Protein 7TLH (pdb70)

B-factor: mean 34.31, std 14.81, range [15.06, 119.56]

Solvent-accessible surface area: 25804 Å² total; per-residue (Å²): 114,51,158,58,29,38,67,79,67,9,24,102,22,0,25,96,13,36,0,0,0,33,1,54,20,100,20,30,61,97,45,108,149,107,120,30,0,36,0,40,0,28,8,64,97,23,22,57,58,78,80,129,36,14,156,85,32,65,118,160,42,93,7,132,28,50,0,35,9,46,56,177,36,46,33,179,63,35,136,40,43,49,0,1,0,3,119,24,129,174,60,76,6,24,28,36,11,39,19,43,26,136,68,0,32,120,9,18,61,54,6,84,61,28,142,126,30,76,37,145,25,60,22,142,109,52,154,68,30,26,52,70,61,7,26,106,22,1,24,111,12,33,0,0,0,30,1,52,19,103,21,32,63,99,47,107,164,110,122,31,0,39,0,39,0,39,20,60,83,38,17,57,59,76,84,134,43,16,136,172,51,144,31,52,0,34,8,48,58,176,39,48,29,187,69,37,129,20,34,41,0,1,0,3,119,27,134,177,58,76,6,32,28,38,9,40,18,126,26,133,62,1,28,123,10,21,62,51,6,80,63,23,148,122,32,73,37,134,22,57,21,140,112,52,154,119,31,51,68,78,66,9,20,103,20,0,24,98,11,36,0,0,0,31,0,53,18,68,3,3,2,60,4,104,140,68,121,29,0,3,0,4,0,26,5,49,93,38,23,61,58,74,77,129,41,12,114,84,23,28,84,72,48,72,3,39,21,32,0,13,8,49,58,178,40,40,31,184,47,37,124,25,38,34,0,1,0,2,116,25,106,57,37,16,6,20,29,39,9,40,18,124,26,133,80,0,29,118,10,16,62,53,6,80,105,75,156,127,18,75,33,129,26,71,27,130,108,51,148,118,31,54,67,80,68,8,25,101,19,0,26,96,11,39,0,0,0,31,0,52,19,67,3,9,3,59,2,101,119,68,121,32,0,3,0,4,0,36,5,59,24,46,22,54,54,53,62,127,42,16,74,103,26,50,87,3,33,20,34,0,12,10,61,55,162,38,44,33,181,46,34,136,17,35,41,0,2,0,2,116,18,112,27,34,18,6,32,30,38,10,41,18,123,24,129,85,0,31,119,10,18,59,54,6,74,110,76,158,128,20,77,34,123,25,76,23,163

Sequence (487 aa):
ACRPCSDAELLLAACTSDFVIHGTIHGVAHDTEELQESVITVVVARVIRQTLPLFKEGSSEGQGRASIRTLLRCGVRPGPGSFLFMGWSRFGEAWLGCAPRFQEFSRVYSAALTTHLNPCEMALDACRPCSDAELLLLAACTSDFVIHGTIHGVAHDTELQESVITVVVARVIRQTLPLFKQGRASIRTLLRCGVRPGPGSFLFMGWSRFGEAWLGCAPRFQEFSRVYSAALTTHLNPCEMALDACRPCSDAELLLAACTSDFVIHGTIHGVAHDTELQESVITVVVARVIRQTLPLFKEGSSEGQGRASIRTLLRCGVRPGPGSFLFMGWSRFGEAWLGCAPRFQEFSRVYSAALTTHLNPCEMALDACRPCSDAELLLAACTSDFVIHGTIHGVAHDTELQESVITVVVARVIRQTLPLFKEGSQGRASIRTLLRCGVRPGPGSFLFMGWSRFGEAWLGCAPRFQEFSRVYSAALTTHLNPCEMALD

Secondary structure (DSSP, 8-state):
--SPPPHHHHHHHHHHSSEEEEEEEEEEEEETTTTEEEEEEEEEEEEEESSS---S-BTTBS-EEEEEEEGGG-----S-EEEEEEEEETTEEEEEE--BHHHHHHHHHHHHHHT--SS-----/--SPPPHHHHHHHHHHSSEEEEEEEEEEEEETTTTEEEEEEEEEEEEEESSS-----BTTBSEEEEEEEEGGG-----S-EEEEEEEEETTEEEEEE--BHHHHHHHHHHHHHHT--SS-----/--SPPPHHHHHHHHHHSSEEEEEEEEEEEEETTTTEEEEEEEEEEEEEESSS-----EEEEEEEGGG-----SS-EEEEEEEETTEEEEEE--BHHHHHHHHHHHHHHT--SS-----/--SPPPHHHHHHHHHHSSEEEEEEEEEEEEETTTTEEEEEEEEEEEEEESSS---S----EEEEEEEGGG-----S-EEEEEEEEETTEEEEEE--BHHHHHHHHHHHHHHT--SS-----

Organism: Mus musculus (NCBI:txid10090)

Radius of gyration: 25.88 Å; Cα contacts (8 Å, |Δi|>4): 1101; chains: 4; bounding box: 51×79×58 Å

Structure (mmCIF, N/CA/C/O backbone):
data_7TLH
#
_entry.id   7TLH
#
_cell.length_a   120.757
_cell.length_b   75.672
_cell.length_c   75.725
_cell.angle_alpha   90.000
_cell.angle_beta   128.500
_cell.angle_gamma   90.000
#
_symmetry.space_group_name_H-M   'C 1 2 1'
#
loop_
_entity.id
_entity.type
_entity.pdbx_description
1 polymer Meteorin
2 non-polymer 'SULFATE ION'
3 water water
#
loop_
_atom_site.group_PDB
_atom_site.id
_atom_site.type_symbol
_atom_site.label_atom_id
_atom_site.label_alt_id
_atom_site.label_comp_id
_atom_site.label_asym_id
_atom_site.label_entity_id
_atom_site.label_seq_id
_atom_site.pdbx_PDB_ins_code
_atom_site.Cartn_x
_atom_site.Cartn_y
_atom_site.Cartn_z
_atom_site.occupancy
_atom_site.B_iso_or_equiv
_atom_site.auth_seq_id
_atom_site.auth_comp_id
_atom_site.auth_asym_id
_atom_site.auth_atom_id
_atom_site.pdbx_PDB_model_num
ATOM 1 N N . ALA A 1 13 ? -36.197 58.863 55.920 1.00 67.44 147 ALA B N 1
ATOM 2 C CA . ALA A 1 13 ? -36.793 59.582 54.802 1.00 60.28 147 ALA B CA 1
ATOM 3 C C . ALA A 1 13 ? -35.830 59.668 53.619 1.00 56.47 147 ALA B C 1
ATOM 4 O O . ALA A 1 13 ? -36.177 60.214 52.571 1.00 64.21 147 ALA B O 1
ATOM 10 N N . CYS A 1 14 ? -34.602 59.177 53.800 1.00 50.67 148 CYS B N 1
ATOM 11 C CA . CYS A 1 14 ? -33.631 59.145 52.715 1.00 57.38 148 CYS B CA 1
ATOM 12 C C . CYS A 1 14 ? -33.341 57.761 52.139 1.00 48.95 148 CYS B C 1
ATOM 13 O O . CYS A 1 14 ? -32.626 57.675 51.135 1.00 47.45 148 CYS B O 1
ATOM 20 N N . ARG A 1 15 ? -33.870 56.687 52.713 1.00 46.95 149 ARG B N 1
ATOM 21 C CA . ARG A 1 15 ? -33.498 55.360 52.245 1.00 51.70 149 ARG B CA 1
ATOM 22 C C . ARG A 1 15 ? -34.002 55.101 50.822 1.00 42.36 149 ARG B C 1
ATOM 23 O O . ARG A 1 15 ? -35.037 55.631 50.411 1.00 33.03 149 ARG B O 1
ATOM 44 N N . PRO A 1 16 ? -33.279 54.287 50.049 1.00 45.02 150 PRO B N 1
ATOM 45 C CA . PRO A 1 16 ? -33.745 53.958 48.696 1.00 42.93 150 PRO B CA 1
ATOM 46 C C . PRO A 1 16 ? -35.094 53.257 48.739 1.00 42.62 150 PRO B C 1
ATOM 47 O O . PRO A 1 16 ? -35.420 52.557 49.697 1.00 34.44 150 PRO B O 1
ATOM 58 N N . CYS A 1 17 ? -35.893 53.479 47.701 1.00 31.67 151 CYS B N 1
ATOM 59 C CA . CYS A 1 17 ? -37.149 52.763 47.539 1.00 30.02 151 CYS B CA 1
ATOM 60 C C . CYS A 1 17 ? -36.872 51.334 47.079 1.00 27.37 151 CYS B C 1
ATOM 61 O O . CYS A 1 17 ? -36.004 51.100 46.234 1.00 27.82 151 CYS B O 1
ATOM 68 N N . SER A 1 18 ? -37.591 50.376 47.660 1.00 26.19 152 SER B N 1
ATOM 69 C CA . SER A 1 18 ? -37.551 49.006 47.170 1.00 25.65 152 SER B CA 1
ATOM 70 C C . SER A 1 18 ? -38.177 48.934 45.779 1.00 22.89 152 SER B C 1
ATOM 71 O O . SER A 1 18 ? -38.899 49.834 45.350 1.00 23.50 152 SER B O 1
ATOM 79 N N . ASP A 1 19 ? -37.933 47.827 45.080 1.00 25.09 153 ASP B N 1
ATOM 80 C CA . ASP A 1 19 ? -38.524 47.694 43.750 1.00 27.63 153 ASP B CA 1
ATOM 81 C C . ASP A 1 19 ? -40.047 47.771 43.821 1.00 27.40 153 ASP B C 1
ATOM 82 O O . ASP A 1 19 ? -40.689 48.401 42.970 1.00 24.33 153 ASP B O 1
ATOM 91 N N . ALA A 1 20 ? -40.647 47.158 44.848 1.00 24.68 154 ALA B N 1
ATOM 92 C CA . ALA A 1 20 ? -42.096 47.254 45.005 1.00 25.08 154 ALA B CA 1
ATOM 93 C C . ALA A 1 20 ? -42.534 48.697 45.222 1.00 26.63 154 ALA B C 1
ATOM 94 O O . ALA A 1 20 ? -43.535 49.145 44.648 1.00 26.41 154 ALA B O 1
ATOM 101 N N . GLU A 1 21 ? -41.802 49.435 46.060 1.00 25.17 155 GLU B N 1
ATOM 102 C CA . GLU A 1 21 ? -42.113 50.839 46.301 1.00 25.29 155 GLU B CA 1
ATOM 103 C C . GLU A 1 21 ? -41.936 51.672 45.039 1.00 26.18 155 GLU B C 1
ATOM 104 O O . GLU A 1 21 ? -42.744 52.564 44.758 1.00 27.12 155 GLU B O 1
ATOM 116 N N . LEU A 1 22 ? -40.889 51.398 44.263 1.00 24.84 156 LEU B N 1
ATOM 117 C CA . LEU A 1 22 ? -40.688 52.144 43.027 1.00 25.69 156 LEU B CA 1
ATOM 118 C C . LEU A 1 22 ? -41.892 52.034 42.106 1.00 25.67 156 LEU B C 1
ATOM 119 O O . LEU A 1 22 ? -42.330 53.030 41.515 1.00 25.32 156 LEU B O 1
ATOM 135 N N . LEU A 1 23 ? -42.422 50.822 41.955 1.00 24.58 157 LEU B N 1
ATOM 136 C CA . LEU A 1 23 ? -43.522 50.585 41.029 1.00 25.75 157 LEU B CA 1
ATOM 137 C C . LEU A 1 23 ? -44.759 51.371 41.441 1.00 29.26 157 LEU B C 1
ATOM 138 O O . LEU A 1 23 ? -45.378 52.054 40.618 1.00 29.00 157 LEU B O 1
ATOM 154 N N . LEU A 1 24 ? -45.119 51.301 42.724 1.00 25.73 158 LEU B N 1
ATOM 155 C CA . LEU A 1 24 ? -46.278 52.038 43.215 1.00 25.91 158 LEU B CA 1
ATOM 156 C C . LEU A 1 24 ? -46.051 53.542 43.135 1.00 27.11 158 LEU B C 1
ATOM 157 O O . LEU A 1 24 ? -46.942 54.294 42.721 1.00 30.58 158 LEU B O 1
ATOM 173 N N . ALA A 1 25 ? -44.861 53.998 43.529 1.00 28.49 159 ALA B N 1
ATOM 174 C CA . ALA A 1 25 ? -44.563 55.425 43.472 1.00 30.07 159 ALA B CA 1
ATOM 175 C C . ALA A 1 25 ? -44.665 55.963 42.048 1.00 27.35 159 ALA B C 1
ATOM 176 O O . ALA A 1 25 ? -45.150 57.081 41.834 1.00 28.55 159 ALA B O 1
ATOM 183 N N . ALA A 1 26 ? -44.193 55.196 41.063 1.00 27.25 160 ALA B N 1
ATOM 184 C CA . ALA A 1 26 ? -44.197 55.687 39.687 1.00 27.75 160 ALA B CA 1
ATOM 185 C C . ALA A 1 26 ? -45.613 55.883 39.159 1.00 34.52 160 ALA B C 1
ATOM 186 O O . ALA A 1 26 ? -45.829 56.707 38.265 1.00 31.71 160 ALA B O 1
ATOM 193 N N . CYS A 1 27 ? -46.586 55.143 39.693 1.00 31.66 161 CYS B N 1
ATOM 194 C CA . CYS A 1 27 ? -47.970 55.303 39.271 1.00 31.89 161 CYS B CA 1
ATOM 195 C C . CYS A 1 27 ? -48.743 56.313 40.107 1.00 33.05 161 CYS B C 1
ATOM 196 O O . CYS A 1 27 ? -49.655 56.960 39.578 1.00 40.14 161 CYS B O 1
ATOM 203 N N . THR A 1 28 ? -48.410 56.470 41.390 1.00 29.04 162 THR B N 1
ATOM 204 C CA . THR A 1 28 ? -49.136 57.383 42.268 1.00 26.62 162 THR B CA 1
ATOM 205 C C . THR A 1 28 ? -48.472 58.749 42.439 1.00 29.95 162 THR B C 1
ATOM 206 O O . THR A 1 28 ? -49.089 59.640 43.033 1.00 33.44 162 THR B O 1
ATOM 217 N N . SER A 1 29 ? -47.244 58.934 41.958 1.00 26.43 163 SER B N 1
ATOM 218 C CA . SER A 1 29 ? -46.521 60.185 42.160 1.00 28.14 163 SER B CA 1
ATOM 219 C C . SER A 1 29 ? -47.131 61.326 41.353 1.00 27.33 163 SER B C 1
ATOM 220 O O . SER A 1 29 ? -47.790 61.113 40.331 1.00 29.04 163 SER B O 1
ATOM 228 N N . ASP A 1 30 ? -46.893 62.559 41.821 1.00 31.49 164 ASP B N 1
ATOM 229 C CA . ASP A 1 30 ? -47.288 63.717 41.030 1.00 28.69 164 ASP B CA 1
ATOM 230 C C . ASP A 1 30 ? -46.415 63.905 39.796 1.00 34.69 164 ASP B C 1
ATOM 231 O O . ASP A 1 30 ? -46.860 64.531 38.830 1.00 32.19 164 ASP B O 1
ATOM 240 N N . PHE A 1 31 ? -45.181 63.403 39.806 1.00 26.89 165 PHE B N 1
ATOM 241 C CA . PHE A 1 31 ? -44.323 63.535 38.639 1.00 25.38 165 PHE B CA 1
ATOM 242 C C . PHE A 1 31 ? -43.389 62.339 38.537 1.00 23.75 165 PHE B C 1
ATOM 243 O O . PHE A 1 31 ? -43.000 61.748 39.547 1.00 26.12 165 PHE B O 1
ATOM 260 N N . VAL A 1 32 ? -43.028 62.003 37.299 1.00 26.39 166 VAL B N 1
ATOM 261 C CA . VAL A 1 32 ? -42.010 61.006 36.982 1.00 29.14 166 VAL B CA 1
ATOM 262 C C . VAL A 1 32 ? -41.225 61.564 35.799 1.00 24.54 166 VAL B C 1
ATOM 263 O O . VAL A 1 32 ? -41.785 61.736 34.709 1.00 28.31 166 VAL B O 1
ATOM 276 N N . ILE A 1 33 ? -39.938 61.848 36.003 1.00 23.54 167 ILE B N 1
ATOM 277 C CA . ILE A 1 33 ? -39.121 62.416 34.936 1.00 26.38 167 ILE B CA 1
ATOM 278 C C . ILE A 1 33 ? -37.795 61.676 34.837 1.00 23.10 167 ILE B C 1
ATOM 279 O O . ILE A 1 33 ? -37.266 61.153 35.823 1.00 27.29 167 ILE B O 1
ATOM 295 N N . HIS A 1 34 ? -37.266 61.650 33.622 1.00 27.63 168 HIS B N 1
ATOM 296 C CA . HIS A 1 34 ? -35.977 61.011 33.300 1.00 24.31 168 HIS B CA 1
ATOM 297 C C . HIS A 1 34 ? -34.957 62.121 33.083 1.00 24.17 168 HIS B C 1
ATOM 298 O O . HIS A 1 34 ? -35.236 62.976 32.273 1.00 24.91 168 HIS B O 1
ATOM 312 N N . GLY A 1 35 ? -33.842 62.103 33.792 1.00 25.42 169 GLY B N 1
ATOM 313 C CA . GLY A 1 35 ? -32.808 63.094 33.557 1.00 25.95 169 GLY B CA 1
ATOM 314 C C . GLY A 1 35 ? -31.535 62.830 34.330 1.00 23.93 169 GLY B C 1
ATOM 315 O O . GLY A 1 35 ? -31.382 61.808 34.998 1.00 28.66 169 GLY B O 1
ATOM 319 N N . THR A 1 36 ? -30.620 63.796 34.236 1.00 22.26 170 THR B N 1
ATOM 320 C CA . THR A 1 36 ? -29.330 63.755 34.906 1.00 20.85 170 THR B CA 1
ATOM 321 C C . THR A 1 36 ? -29.237 64.917 35.888 1.00 26.33 170 THR B C 1
ATOM 322 O O . THR A 1 36 ? -29.971 65.904 35.778 1.00 28.43 170 THR B O 1
ATOM 333 N N . ILE A 1 37 ? -28.334 64.792 36.857 1.00 22.76 171 ILE B N 1
ATOM 334 C CA . ILE A 1 37 ? -28.163 65.819 37.882 1.00 24.89 171 ILE B CA 1
ATOM 335 C C . ILE A 1 37 ? -27.075 66.783 37.418 1.00 27.51 171 ILE B C 1
ATOM 336 O O . ILE A 1 37 ? -25.904 66.409 37.320 1.00 31.63 171 ILE B O 1
ATOM 352 N N . HIS A 1 38 ? -27.453 68.038 37.162 1.00 23.09 172 HIS B N 1
ATOM 353 C CA . 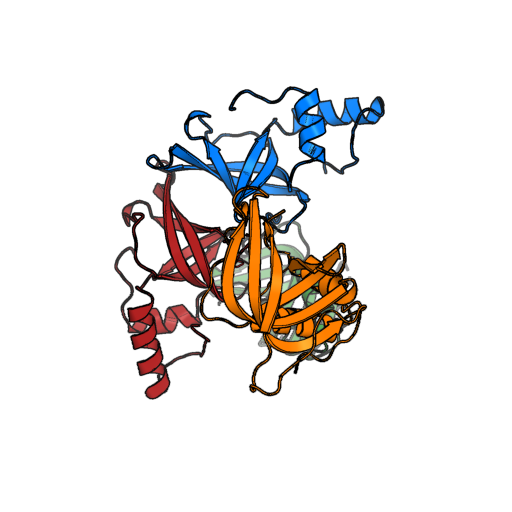HIS A 1 38 ? -26.466 69.035 36.755 1.00 25.49 172 HIS B CA 1
ATOM 354 C C . HIS A 1 38 ? -25.775 69.675 37.956 1.00 28.18 172 HIS B C 1
ATOM 355 O O . HIS A 1 38 ? -24.579 69.987 37.902 1.00 24.79 172 HIS B O 1
ATOM 369 N N . GLY A 1 39 ? -26.524 69.933 39.023 1.00 22.42 173 GLY B N 1
ATOM 370 C CA . GLY A 1 39 ? -25.955 70.537 40.211 1.00 18.53 173 GLY B CA 1
ATOM 371 C C . GLY A 1 39 ? -26.898 70.378 41.381 1.00 21.24 173 GLY B C 1
ATOM 372 O O . GLY A 1 39 ? -28.068 70.023 41.211 1.00 20.89 173 GLY B O 1
ATOM 376 N N . VAL A 1 40 ? -26.361 70.615 42.574 1.00 17.79 174 VAL B N 1
ATOM 377 C CA . VAL A 1 40 ? -27.138 70.578 43.810 1.00 19.75 174 VAL B CA 1
ATOM 378 C C . VAL A 1 40 ? -26.780 71.799 44.641 1.00 20.65 174 VAL B C 1
ATOM 379 O O . VAL A 1 40 ? -25.595 72.080 44.866 1.00 22.51 174 VAL B O 1
ATOM 392 N N . ALA A 1 41 ? -27.803 72.516 45.098 1.00 20.23 175 ALA B N 1
ATOM 393 C CA . ALA A 1 41 ? -27.662 73.671 45.976 1.00 22.38 175 ALA B CA 1
ATOM 394 C C . ALA A 1 41 ? -28.194 73.291 47.350 1.00 22.16 175 ALA B C 1
ATOM 395 O O . ALA A 1 41 ? -29.172 72.545 47.454 1.00 24.50 175 ALA B O 1
ATOM 402 N N . HIS A 1 42 ? -27.560 73.787 48.405 1.00 21.53 176 HIS B N 1
ATOM 403 C CA . HIS A 1 42 ? -27.955 73.417 49.759 1.00 20.31 176 HIS B CA 1
ATOM 404 C C . HIS A 1 42 ? -28.436 74.627 50.538 1.00 20.15 176 HIS B C 1
ATOM 405 O O . HIS A 1 42 ? -27.787 75.676 50.538 1.00 20.09 176 HIS B O 1
ATOM 419 N N . ASP A 1 43 ? -29.577 74.470 51.199 1.00 19.99 177 ASP B N 1
ATOM 420 C CA . ASP A 1 43 ? -30.115 75.474 52.110 1.00 21.32 177 ASP B CA 1
ATOM 421 C C . ASP A 1 43 ? -29.821 74.977 53.520 1.00 22.06 177 ASP B C 1
ATOM 422 O O . ASP A 1 43 ? -30.500 74.081 54.030 1.00 24.26 177 ASP B O 1
ATOM 431 N N . THR A 1 44 ? -28.799 75.552 54.152 1.00 23.29 178 THR B N 1
ATOM 432 C CA . THR A 1 44 ? -28.382 75.064 55.458 1.00 23.80 178 THR B CA 1
ATOM 433 C C . THR A 1 44 ? -29.262 75.586 56.584 1.00 28.80 178 THR B C 1
ATOM 434 O O . THR A 1 44 ? -29.142 75.104 57.715 1.00 34.88 178 THR B O 1
ATOM 445 N N . GLU A 1 45 ? -30.125 76.562 56.311 1.00 23.94 179 GLU B N 1
ATOM 446 C CA A GLU A 1 45 ? -31.089 77.011 57.311 0.54 23.73 179 GLU B CA 1
ATOM 447 C CA B GLU A 1 45 ? -31.084 77.006 57.315 0.46 23.78 179 GLU B CA 1
ATOM 448 C C . GLU A 1 45 ? -32.289 76.073 57.353 1.00 24.00 179 GLU B C 1
ATOM 449 O O . GLU A 1 45 ? -32.657 75.563 58.417 1.00 26.30 179 GLU B O 1
ATOM 472 N N . LEU A 1 46 ? -32.909 75.828 56.200 1.00 21.10 180 LEU B N 1
ATOM 473 C CA . LEU A 1 46 ? -34.001 74.872 56.130 1.00 20.03 180 LEU B CA 1
ATOM 474 C C . LEU A 1 46 ? -33.512 73.425 56.166 1.00 23.99 180 LEU B C 1
ATOM 475 O O . LEU A 1 46 ? -34.310 72.532 56.472 1.00 27.19 180 LEU B O 1
ATOM 491 N N . GLN A 1 47 ? -32.214 73.185 55.937 1.00 26.38 181 GLN B N 1
ATOM 492 C CA . GLN A 1 47 ? -31.645 71.832 55.850 1.00 23.82 181 GLN B CA 1
ATOM 493 C C . GLN A 1 47 ? -32.329 71.033 54.739 1.00 22.16 181 GLN B C 1
ATOM 494 O O . GLN A 1 47 ? -32.754 69.885 54.916 1.00 23.78 181 GLN B O 1
ATOM 508 N N . GLU A 1 48 ? -32.404 71.664 53.568 1.00 19.66 182 GLU B N 1
ATOM 509 C CA . GLU A 1 48 ? -32.963 71.092 52.359 1.00 18.46 182 GLU B CA 1
ATOM 510 C C . GLU A 1 48 ? -31.954 71.288 51.235 1.00 20.26 182 GLU B C 1
ATOM 511 O O . GLU A 1 48 ? -31.118 72.193 51.276 1.00 22.48 182 GLU B O 1
ATOM 523 N N . SER A 1 49 ? -32.030 70.422 50.236 1.00 21.46 183 SER B N 1
ATOM 524 C CA . SER A 1 49 ? -31.221 70.544 49.036 1.00 21.35 183 SER B CA 1
ATOM 525 C C . SER A 1 49 ? -32.146 70.776 47.852 1.00 18.90 183 SER B C 1
ATOM 526 O O . SER A 1 49 ? -33.289 70.312 47.840 1.00 21.52 183 SER B O 1
ATOM 534 N N . VAL A 1 50 ? -31.650 71.511 46.865 1.00 18.87 184 VAL B N 1
ATOM 535 C CA . VAL A 1 50 ? -32.367 71.753 45.619 1.00 18.15 184 VAL B CA 1
ATOM 536 C C . VAL A 1 50 ? -31.522 71.144 44.509 1.00 20.78 184 VAL B C 1
ATOM 537 O O . VAL A 1 50 ? -30.393 71.589 44.258 1.00 21.69 184 VAL B O 1
ATOM 550 N N . ILE A 1 51 ? -32.062 70.113 43.863 1.00 17.72 185 ILE B N 1
ATOM 551 C CA . ILE A 1 51 ? -31.385 69.362 42.816 1.00 18.64 185 ILE B CA 1
ATOM 552 C C . ILE A 1 51 ? -31.822 69.934 41.478 1.00 19.77 185 ILE B C 1
ATOM 553 O O . ILE A 1 51 ? -33.017 69.951 41.175 1.00 23.87 185 ILE B O 1
ATOM 569 N N . THR A 1 52 ? -30.870 70.371 40.659 1.00 21.32 186 THR B N 1
ATOM 570 C CA . THR A 1 52 ? -31.174 70.850 39.315 1.00 19.23 186 THR B CA 1
ATOM 571 C C . THR A 1 52 ? -30.915 69.719 38.330 1.00 22.55 186 THR B C 1
ATOM 572 O O . THR A 1 52 ? -29.791 69.209 38.233 1.00 22.33 186 THR B O 1
ATOM 583 N N . VAL A 1 53 ? -31.959 69.329 37.607 1.00 22.02 187 VAL B N 1
ATOM 584 C CA . VAL A 1 53 ? -31.915 68.188 36.708 1.00 21.14 187 VAL B CA 1
ATOM 585 C C . VAL A 1 53 ? -31.997 68.678 35.272 1.00 24.24 187 VAL B C 1
ATOM 586 O O . VAL A 1 53 ? -32.723 69.630 34.970 1.00 24.34 187 VAL B O 1
ATOM 599 N N . VAL A 1 54 ? -31.254 68.024 34.388 1.00 22.57 188 VAL B N 1
ATOM 600 C CA . VAL A 1 54 ? -31.445 68.180 32.950 1.00 21.66 188 VAL B CA 1
ATOM 601 C C . VAL A 1 54 ? -32.534 67.192 32.556 1.00 32.73 188 VAL B C 1
ATOM 602 O O . VAL A 1 54 ? -32.355 65.978 32.696 1.00 31.25 188 VAL B O 1
ATOM 615 N N . VAL A 1 55 ? -33.669 67.704 32.092 1.00 31.73 189 VAL B N 1
ATOM 616 C CA . VAL A 1 55 ? -34.848 66.878 31.869 1.00 26.02 189 VAL B CA 1
ATOM 617 C C . VAL A 1 55 ? -34.761 66.270 30.475 1.00 30.48 189 VAL B C 1
ATOM 618 O O . VAL A 1 55 ? -34.921 66.965 29.469 1.00 29.67 189 VAL B O 1
ATOM 631 N N . ALA A 1 56 ? -34.517 64.962 30.418 1.00 29.21 190 ALA B N 1
ATOM 632 C CA . ALA A 1 56 ? -34.527 64.265 29.138 1.00 28.34 190 ALA B CA 1
ATOM 633 C C . ALA A 1 56 ? -35.952 64.016 28.664 1.00 33.39 190 ALA B C 1
ATOM 634 O O . ALA A 1 56 ? -36.247 64.169 27.474 1.00 33.67 190 ALA B O 1
ATOM 641 N N . ARG A 1 57 ? -36.850 63.636 29.571 1.00 29.40 191 ARG B N 1
ATOM 642 C CA . ARG A 1 57 ? -38.237 63.429 29.176 1.00 32.44 191 ARG B CA 1
ATOM 643 C C . ARG A 1 57 ? -39.140 63.486 30.402 1.00 32.10 191 ARG B C 1
ATOM 644 O O . ARG A 1 57 ? -38.752 63.037 31.480 1.00 28.22 191 ARG B O 1
ATOM 665 N N . VAL A 1 58 ? -40.349 64.014 30.221 1.00 28.64 192 VAL B N 1
ATOM 666 C CA . VAL A 1 58 ? -41.400 63.923 31.231 1.00 31.29 192 VAL B CA 1
ATOM 667 C C . VAL A 1 58 ? -42.196 62.657 30.936 1.00 31.98 192 VAL B C 1
ATOM 668 O O . VAL A 1 58 ? -42.860 62.557 29.902 1.00 35.96 192 VAL B O 1
ATOM 681 N N . ILE A 1 59 ? -42.118 61.680 31.839 1.00 30.00 193 ILE B N 1
ATOM 682 C CA . ILE A 1 59 ? -42.825 60.420 31.632 1.00 31.22 193 ILE B CA 1
ATOM 683 C C . ILE A 1 59 ? -44.308 60.579 31.938 1.00 31.83 193 ILE B C 1
ATOM 684 O O . ILE A 1 59 ? -45.172 60.201 31.137 1.00 33.87 193 ILE B O 1
ATOM 700 N N . ARG A 1 60 ? -44.625 61.120 33.110 1.00 31.79 194 ARG B N 1
ATOM 701 C CA . ARG A 1 60 ? -46.000 61.422 33.472 1.00 33.28 194 ARG B CA 1
ATOM 702 C C . ARG A 1 60 ? -45.987 62.464 34.580 1.00 32.35 194 ARG B C 1
ATOM 703 O O . ARG A 1 60 ? -45.014 62.583 35.327 1.00 31.07 194 ARG B O 1
ATOM 724 N N . GLN A 1 61 ? -47.066 63.234 34.661 1.00 37.28 195 GLN B N 1
ATOM 725 C CA . GLN A 1 61 ? -47.250 64.132 35.788 1.00 39.65 195 GLN B CA 1
ATOM 726 C C . GLN A 1 61 ? -48.727 64.463 35.911 1.00 30.84 195 GLN B C 1
ATOM 727 O O . GLN A 1 61 ? -49.468 64.467 34.922 1.00 37.55 195 GLN B O 1
ATOM 741 N N . THR A 1 62 ? -49.145 64.689 37.154 1.00 45.04 196 THR B N 1
ATOM 742 C CA . THR A 1 62 ? -50.523 65.009 37.485 1.00 43.75 196 THR B CA 1
ATOM 743 C C . THR A 1 62 ? -50.761 66.508 37.536 1.00 46.27 196 THR B C 1
ATOM 744 O O . THR A 1 62 ? -51.917 66.942 37.615 1.00 49.90 196 THR B O 1
ATOM 755 N N . LEU A 1 63 ? -49.695 67.290 37.473 1.00 47.24 197 LEU B N 1
ATOM 756 C CA . LEU A 1 63 ? -49.730 68.740 37.571 1.00 52.66 197 LEU B CA 1
ATOM 757 C C . LEU A 1 63 ? -48.709 69.282 36.602 1.00 48.70 197 LEU B C 1
ATOM 758 O O . LEU A 1 63 ? -47.734 68.593 36.253 1.00 43.52 197 LEU B O 1
ATOM 774 N N . PRO A 1 64 ? -48.869 70.521 36.140 1.00 57.90 198 PRO B N 1
ATOM 775 C CA . PRO A 1 64 ? -47.894 71.075 35.171 1.00 59.27 198 PRO B CA 1
ATOM 776 C C . PRO A 1 64 ? -46.606 71.503 35.868 1.00 52.77 198 PRO B C 1
ATOM 777 O O . PRO A 1 64 ? -46.269 72.684 35.995 1.00 43.82 198 PRO B O 1
ATOM 788 N N . LEU A 1 65 ? -45.869 70.513 36.373 1.00 43.63 199 LEU B N 1
ATOM 789 C CA . LEU A 1 65 ? -44.634 70.799 37.090 1.00 49.81 199 LEU B CA 1
ATOM 790 C C . LEU A 1 65 ? -43.465 70.984 36.130 1.00 39.85 199 LEU B C 1
ATOM 791 O O . LEU A 1 65 ? -42.694 71.944 36.252 1.00 50.23 199 LEU B O 1
ATOM 807 N N . PHE A 1 66 ? -43.328 70.074 35.167 1.00 40.91 200 PHE B N 1
ATOM 808 C CA . PHE A 1 66 ? -42.177 70.026 34.278 1.00 39.54 200 PHE B CA 1
ATOM 809 C C . PHE A 1 66 ? -42.562 70.125 32.803 1.00 59.96 200 PHE B C 1
ATOM 810 O O . PHE A 1 66 ? -43.728 70.009 32.422 1.00 49.30 200 PHE B O 1
ATOM 827 N N . LYS A 1 67 ? -41.542 70.417 31.992 1.00 65.87 201 LYS B N 1
ATOM 828 C CA . LYS A 1 67 ? -41.575 70.429 30.534 1.00 66.62 201 LYS B CA 1
ATOM 829 C C . LYS A 1 67 ? -40.210 69.941 30.062 1.00 73.15 201 LYS B C 1
ATOM 830 O O . LYS A 1 67 ? -39.249 69.918 30.838 1.00 72.64 201 LYS B O 1
ATOM 849 N N . GLU A 1 68 ? -40.111 69.557 28.791 1.00 81.48 202 GLU B N 1
ATOM 850 C CA . GLU A 1 68 ? -38.857 69.044 28.249 1.00 79.23 202 GLU B CA 1
ATOM 851 C C . GLU A 1 68 ? -38.335 69.940 27.133 1.00 86.84 202 GLU B C 1
ATOM 852 O O . GLU A 1 68 ? -39.046 70.209 26.159 1.00 84.48 202 GLU B O 1
ATOM 864 N N . GLY A 1 69 ? -37.085 70.381 27.272 1.00 77.84 203 GLY B N 1
ATOM 865 C CA . GLY A 1 69 ? -36.452 71.224 26.279 1.00 76.41 203 GLY B CA 1
ATOM 866 C C . GLY A 1 69 ? -36.767 72.697 26.473 1.00 77.74 203 GLY B C 1
ATOM 867 O O . GLY A 1 69 ? -37.636 73.088 27.253 1.00 69.40 203 GLY B O 1
ATOM 871 N N . SER A 1 70 ? -36.046 73.533 25.725 1.00 79.85 204 SER B N 1
ATOM 872 C CA . SER A 1 70 ? -36.203 74.980 25.823 1.00 85.74 204 SER B CA 1
ATOM 873 C C . SER A 1 70 ? -35.575 75.633 24.596 1.00 88.97 204 SER B C 1
ATOM 874 O O . SER A 1 70 ? -35.076 74.955 23.693 1.00 92.83 204 SER B O 1
ATOM 882 N N . SER A 1 71 ? -35.613 76.972 24.568 1.00 95.74 205 SER B N 1
ATOM 883 C CA . SER A 1 71 ? -34.991 77.708 23.472 1.00 92.60 205 SER B CA 1
ATOM 884 C C . SER A 1 71 ? -33.474 77.581 23.491 1.00 91.14 205 SER B C 1
ATOM 885 O O . SER A 1 71 ? -32.829 77.775 22.453 1.00 83.93 205 SER B O 1
ATOM 893 N N . GLU A 1 72 ? -32.889 77.314 24.659 1.00 92.89 206 GLU B N 1
ATOM 894 C CA . GLU A 1 72 ? -31.463 77.041 24.764 1.00 89.95 206 GLU B CA 1
ATOM 895 C C . GLU A 1 72 ? -31.126 75.602 24.405 1.00 89.56 206 GLU B C 1
ATOM 896 O O . GLU A 1 72 ? -29.941 75.261 24.326 1.00 91.06 206 GLU B O 1
ATOM 908 N N . GLY A 1 73 ? -32.135 74.767 24.165 1.00 87.54 207 GLY B N 1
ATOM 909 C CA . GLY A 1 73 ? -31.921 73.362 23.891 1.00 80.72 207 GLY B CA 1
ATOM 910 C C . GLY A 1 73 ? -32.460 72.488 25.002 1.00 76.51 207 GLY B C 1
ATOM 911 O O . GLY A 1 73 ? -33.671 72.261 25.094 1.00 76.16 207 GLY B O 1
ATOM 915 N N . GLN A 1 74 ? -31.565 72.001 25.857 1.00 75.23 208 GLN B N 1
ATOM 916 C CA . GLN A 1 74 ? -31.975 71.208 27.004 1.00 71.95 208 GLN B CA 1
ATOM 917 C C . GLN A 1 74 ? -32.752 72.079 27.987 1.00 59.06 208 GLN B C 1
ATOM 918 O O . GLN A 1 74 ? -32.510 73.284 28.103 1.00 68.41 208 GLN B O 1
ATOM 932 N N . GLY A 1 75 ? -33.735 71.479 28.646 1.00 41.03 209 GLY B N 1
ATOM 933 C CA . GLY A 1 75 ? -34.446 72.131 29.737 1.00 45.80 209 GLY B CA 1
ATOM 934 C C . GLY A 1 75 ? -33.946 71.653 31.081 1.00 35.25 209 GLY B C 1
ATOM 935 O O . GLY A 1 75 ? -33.651 70.470 31.269 1.00 33.03 209 GLY B O 1
ATOM 939 N N . ARG A 1 76 ? -33.885 72.572 32.044 1.00 26.96 210 ARG B N 1
ATOM 940 C CA . ARG A 1 76 ? -33.522 72.243 33.412 1.00 21.72 210 ARG B CA 1
ATOM 941 C C . ARG A 1 76 ? -34.650 72.618 34.361 1.00 24.91 210 ARG B C 1
ATOM 942 O O . ARG A 1 76 ? -35.433 73.537 34.098 1.00 26.96 210 ARG B O 1
ATOM 963 N N . ALA A 1 77 ? -34.725 71.888 35.470 1.00 24.73 211 ALA B N 1
ATOM 964 C CA . ALA A 1 77 ? -35.747 72.112 36.482 1.00 24.54 211 ALA B CA 1
ATOM 965 C C . ALA A 1 77 ? -35.225 71.551 37.792 1.00 22.32 211 ALA B C 1
ATOM 966 O O . ALA A 1 77 ? -34.268 70.777 37.809 1.00 23.89 211 ALA B O 1
ATOM 973 N N . SER A 1 78 ? -35.859 71.932 38.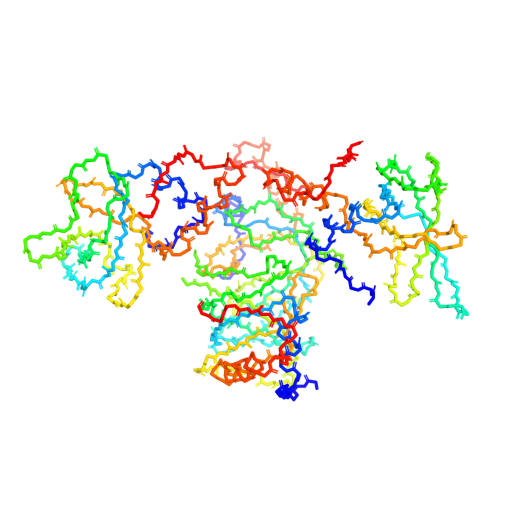896 1.00 22.46 212 SER B N 1
ATOM 974 C CA . SER A 1 78 ? -35.308 71.590 40.199 1.00 21.18 212 SER B CA 1
ATOM 975 C C . SER A 1 78 ? -36.287 70.786 41.044 1.00 20.85 212 SER B C 1
ATOM 976 O O . SER A 1 78 ? -37.504 70.848 40.863 1.00 22.19 212 SER B O 1
ATOM 984 N N . ILE A 1 79 ? -35.707 69.980 41.927 1.00 18.72 213 ILE B N 1
ATOM 985 C CA . ILE A 1 79 ? -36.430 69.089 42.826 1.00 18.65 213 ILE B CA 1
ATOM 986 C C . ILE A 1 79 ? -35.818 69.236 44.205 1.00 20.66 213 ILE B C 1
ATOM 987 O O . ILE A 1 79 ? -34.591 69.203 44.348 1.00 19.95 213 ILE B O 1
ATOM 1003 N N . ARG A 1 80 ? -36.668 69.369 45.220 1.00 18.25 214 ARG B N 1
ATOM 1004 C CA . ARG A 1 80 ? -36.202 69.519 46.586 1.00 19.19 214 ARG B CA 1
ATOM 1005 C C . ARG A 1 80 ? -36.062 68.161 47.266 1.00 20.97 214 ARG B C 1
ATOM 1006 O O . ARG A 1 80 ? -36.780 67.210 46.954 1.00 19.65 214 ARG B O 1
ATOM 1027 N N . THR A 1 81 ? -35.130 68.086 48.211 1.00 19.72 215 THR B N 1
ATOM 1028 C CA . THR A 1 81 ? -35.033 66.949 49.113 1.00 21.90 215 THR B CA 1
ATOM 1029 C C . THR A 1 81 ? -34.411 67.443 50.415 1.00 20.06 215 THR B C 1
ATOM 1030 O O . THR A 1 81 ? -34.165 68.642 50.596 1.00 20.62 215 THR B O 1
ATOM 1041 N N . LEU A 1 82 ? -34.202 66.516 51.346 1.00 20.37 216 LEU B N 1
ATOM 1042 C CA . LEU A 1 82 ? -33.566 66.842 52.609 1.00 24.43 216 LEU B CA 1
ATOM 1043 C C . LEU A 1 82 ? -32.055 66.911 52.433 1.00 24.07 216 LEU B C 1
ATOM 1044 O O . LEU A 1 82 ? -31.465 66.111 51.703 1.00 24.54 216 LEU B O 1
ATOM 1060 N N . LEU A 1 83 ? -31.425 67.864 53.121 1.00 19.98 217 LEU B N 1
ATOM 1061 C CA . LEU A 1 83 ? -29.974 67.977 53.041 1.00 23.94 217 LEU B CA 1
ATOM 1062 C C . LEU A 1 83 ? -29.285 66.708 53.515 1.00 29.75 217 LEU B C 1
ATOM 1063 O O . LEU A 1 83 ? -28.236 66.340 52.982 1.00 25.71 217 LEU B O 1
ATOM 1079 N N . ARG A 1 84 ? -29.848 66.028 54.510 1.00 24.04 218 ARG B N 1
ATOM 1080 C CA . ARG A 1 84 ? -29.187 64.860 55.072 1.00 29.07 218 ARG B CA 1
ATOM 1081 C C . ARG A 1 84 ? -29.178 63.678 54.114 1.00 31.36 218 ARG B C 1
ATOM 1082 O O . ARG A 1 84 ? -28.388 62.752 54.310 1.00 27.69 218 ARG B O 1
ATOM 1103 N N . CYS A 1 85 ? -29.982 63.713 53.054 1.00 27.21 219 CYS B N 1
ATOM 1104 C CA . CYS A 1 85 ? -29.939 62.630 52.079 1.00 28.74 219 CYS B CA 1
ATOM 1105 C C . CYS A 1 85 ? -28.651 62.641 51.258 1.00 38.13 219 CYS B C 1
ATOM 1106 O O . CYS A 1 85 ? -28.338 61.640 50.606 1.00 34.20 219 CYS B O 1
ATOM 1113 N N . GLY A 1 86 ? -27.923 63.755 51.238 1.00 31.28 220 GLY B N 1
ATOM 1114 C CA . GLY A 1 86 ? -26.591 63.762 50.663 1.00 35.31 220 GLY B CA 1
ATOM 1115 C C . GLY A 1 86 ? -26.526 63.629 49.159 1.00 42.52 220 GLY B C 1
ATOM 1116 O O . GLY A 1 86 ? -25.558 63.067 48.638 1.00 43.02 220 GLY B O 1
ATOM 1120 N N . VAL A 1 87 ? -27.528 64.131 48.442 1.00 33.68 221 VAL B N 1
ATOM 1121 C CA . VAL A 1 87 ? -27.530 64.015 46.990 1.00 31.99 221 VAL B CA 1
ATOM 1122 C C . VAL A 1 87 ? -26.401 64.856 46.407 1.00 30.61 221 VAL B C 1
ATOM 1123 O O . VAL A 1 87 ? -26.126 65.976 46.865 1.00 36.27 221 VAL B O 1
ATOM 1136 N N . ARG A 1 88 ? -25.743 64.313 45.390 1.00 30.52 222 ARG B N 1
ATOM 1137 C CA . ARG A 1 88 ? -24.552 64.878 44.777 1.00 36.14 222 ARG B CA 1
ATOM 1138 C C . ARG A 1 88 ? -24.728 64.909 43.268 1.00 42.61 222 ARG B C 1
ATOM 1139 O O . ARG A 1 88 ? -25.399 64.035 42.706 1.00 36.99 222 ARG B O 1
ATOM 1160 N N . PRO A 1 89 ? -24.112 65.865 42.576 1.00 36.82 223 PRO B N 1
ATOM 1161 C CA . PRO A 1 89 ? -24.068 65.765 41.119 1.00 38.32 223 PRO B CA 1
ATOM 1162 C C . PRO A 1 89 ? -23.142 64.620 40.746 1.00 43.68 223 PRO B C 1
ATOM 1163 O O . PRO A 1 89 ? -22.321 64.148 41.537 1.00 43.72 223 PRO B O 1
ATOM 1174 N N . GLY A 1 90 ? -23.285 64.164 39.522 1.00 42.69 224 GLY B N 1
ATOM 1175 C CA . GLY A 1 90 ? -22.568 62.997 39.100 1.00 51.20 224 GLY B CA 1
ATOM 1176 C C . GLY A 1 90 ? -23.051 62.565 37.745 1.00 59.14 224 GLY B C 1
ATOM 1177 O O . GLY A 1 90 ? -24.033 63.090 37.209 1.00 51.09 224 GLY B O 1
ATOM 1181 N N . PRO A 1 91 ? -22.353 61.611 37.155 1.00 50.14 225 PRO B N 1
ATOM 1182 C CA . PRO A 1 91 ? -22.835 61.012 35.919 1.00 57.98 225 PRO B CA 1
ATOM 1183 C C . PRO A 1 91 ? -23.960 60.060 36.275 1.00 46.96 225 PRO B C 1
ATOM 1184 O O . PRO A 1 91 ? -24.174 59.710 37.438 1.00 49.73 225 PRO B O 1
ATOM 1195 N N . GLY A 1 92 ? -24.674 59.645 35.257 1.00 53.11 226 GLY B N 1
ATOM 1196 C CA . GLY A 1 92 ? -25.756 58.731 35.547 1.00 45.11 226 GLY B CA 1
ATOM 1197 C C . GLY A 1 92 ? -27.088 59.385 35.238 1.00 41.46 226 GLY B C 1
ATOM 1198 O O . GLY A 1 92 ? -27.308 60.574 35.504 1.00 37.26 226 GLY B O 1
ATOM 1202 N N . SER A 1 93 ? -27.989 58.595 34.673 1.00 27.80 227 SER B N 1
ATOM 1203 C CA . SER A 1 93 ? -29.333 59.020 34.328 1.00 25.25 227 SER B CA 1
ATOM 1204 C C . SER A 1 93 ? -30.278 58.332 35.302 1.00 24.04 227 SER B C 1
ATOM 1205 O O . SER A 1 93 ? -30.092 57.156 35.632 1.00 25.47 227 SER B O 1
ATOM 1213 N N . PHE A 1 94 ? -31.271 59.076 35.772 1.00 27.28 228 PHE B N 1
ATOM 1214 C CA . PHE A 1 94 ? -32.161 58.621 36.827 1.00 24.31 228 PHE B CA 1
ATOM 1215 C C . PHE A 1 94 ? -33.603 58.844 36.404 1.00 23.12 228 PHE B C 1
ATOM 1216 O O . PHE A 1 94 ? -33.901 59.666 35.532 1.00 24.83 228 PHE B O 1
ATOM 1233 N N . LEU A 1 95 ? -34.504 58.112 37.051 1.00 24.60 229 LEU B N 1
ATOM 1234 C CA . LEU A 1 95 ? -35.937 58.373 36.965 1.00 25.32 229 LEU B CA 1
ATOM 1235 C C . LEU A 1 95 ? -36.387 58.975 38.289 1.00 24.94 229 LEU B C 1
ATOM 1236 O O . LEU A 1 95 ? -36.635 58.254 39.261 1.00 33.48 229 LEU B O 1
ATOM 1252 N N . PHE A 1 96 ? -36.509 60.297 38.316 1.00 23.98 230 PHE B N 1
ATOM 1253 C CA . PHE A 1 96 ? -36.949 61.000 39.510 1.00 23.75 230 PHE B CA 1
ATOM 1254 C C . PHE A 1 96 ? -38.471 60.947 39.608 1.00 24.76 230 PHE B C 1
ATOM 1255 O O . PHE A 1 96 ? -39.172 61.165 38.616 1.00 30.13 230 PHE B O 1
ATOM 1272 N N . MET A 1 97 ? -38.985 60.621 40.793 1.00 25.12 231 MET B N 1
ATOM 1273 C CA . MET A 1 97 ? -40.421 60.592 41.037 1.00 26.06 231 MET B CA 1
ATOM 1274 C C . MET A 1 97 ? -40.685 61.195 42.406 1.00 29.18 231 MET B C 1
ATOM 1275 O O . MET A 1 97 ? -39.849 61.105 43.310 1.00 26.05 231 MET B O 1
ATOM 1289 N N . GLY A 1 98 ? -41.827 61.855 42.535 1.00 29.38 232 GLY B N 1
ATOM 1290 C CA . GLY A 1 98 ? -42.157 62.469 43.802 1.00 27.99 232 GLY B CA 1
ATOM 1291 C C . GLY A 1 98 ? -43.473 63.206 43.772 1.00 32.15 232 GLY B C 1
ATOM 1292 O O . GLY A 1 98 ? -44.318 62.981 42.904 1.00 27.28 232 GLY B O 1
ATOM 1296 N N . TRP A 1 99 ? -43.630 64.091 44.747 1.00 29.95 233 TRP B N 1
ATOM 1297 C CA . TRP A 1 99 ? -44.865 64.814 44.989 1.00 28.92 233 TRP B CA 1
ATOM 1298 C C . TRP A 1 99 ? -44.616 66.313 44.904 1.00 25.64 233 TRP B C 1
ATOM 1299 O O . TRP A 1 99 ? -43.479 66.785 44.911 1.00 31.84 233 TRP B O 1
ATOM 1320 N N . SER A 1 100 ? -45.713 67.059 44.818 1.00 30.18 234 SER B N 1
ATOM 1321 C CA . SER A 1 100 ? -45.691 68.512 44.734 1.00 29.60 234 SER B CA 1
ATOM 1322 C C . SER A 1 100 ? -46.102 69.115 46.071 1.00 31.03 234 SER B C 1
ATOM 1323 O O . SER A 1 100 ? -46.987 68.590 46.753 1.00 28.46 234 SER B O 1
ATOM 1331 N N . ARG A 1 101 ? -45.442 70.208 46.455 1.00 24.85 235 ARG B N 1
ATOM 1332 C CA . ARG A 1 101 ? -45.825 70.954 47.649 1.00 26.03 235 ARG B CA 1
ATOM 1333 C C . ARG A 1 101 ? -45.652 72.434 47.348 1.00 24.55 235 ARG B C 1
ATOM 1334 O O . ARG A 1 101 ? -44.541 72.876 47.045 1.00 23.11 235 ARG B O 1
ATOM 1355 N N . PHE A 1 102 ? -46.742 73.196 47.426 1.00 26.87 236 PHE B N 1
ATOM 1356 C CA . PHE A 1 102 ? -46.722 74.616 47.052 1.00 28.24 236 PHE B CA 1
ATOM 1357 C C . PHE A 1 102 ? -46.157 74.799 45.642 1.00 29.03 236 PHE B C 1
ATOM 1358 O O . PHE A 1 102 ? -45.448 75.765 45.354 1.00 27.88 236 PHE B O 1
ATOM 1375 N N . GLY A 1 103 ? -46.438 73.844 44.761 1.00 23.55 237 GLY B N 1
ATOM 1376 C CA . GLY A 1 103 ? -45.960 73.905 43.395 1.00 31.36 237 GLY B CA 1
ATOM 1377 C C . GLY A 1 103 ? -44.506 73.543 43.195 1.00 25.54 237 GLY B C 1
ATOM 1378 O O . GLY A 1 103 ? -44.004 73.661 42.068 1.00 28.94 237 GLY B O 1
ATOM 1382 N N . GLU A 1 104 ? -43.811 73.108 44.240 1.00 25.00 238 GLU B N 1
ATOM 1383 C CA . GLU A 1 104 ? -42.431 72.667 44.109 1.00 23.08 238 GLU B CA 1
ATOM 1384 C C . GLU A 1 104 ? -42.348 71.147 44.107 1.00 24.89 238 GLU B C 1
ATOM 1385 O O . GLU A 1 104 ? -43.022 70.479 44.895 1.00 25.43 238 GLU B O 1
ATOM 1397 N N . ALA A 1 105 ? -41.490 70.608 43.245 1.00 23.72 239 ALA B N 1
ATOM 1398 C CA . ALA A 1 105 ? -41.271 69.168 43.220 1.00 23.36 239 ALA B CA 1
ATOM 1399 C C . ALA A 1 105 ? -40.426 68.740 44.415 1.00 25.33 239 ALA B C 1
ATOM 1400 O O . ALA A 1 105 ? -39.437 69.392 44.766 1.00 22.62 239 ALA B O 1
ATOM 1407 N N . TRP A 1 106 ? -40.836 67.645 45.051 1.00 22.14 240 TRP B N 1
ATOM 1408 C CA . TRP A 1 106 ? -40.108 67.021 46.148 1.00 20.78 240 TRP B CA 1
ATOM 1409 C C . TRP A 1 106 ? -39.757 65.591 45.763 1.00 23.52 240 TRP B C 1
ATOM 1410 O O . TRP A 1 106 ? -40.562 64.898 45.139 1.00 24.09 240 TRP B O 1
ATOM 1431 N N . LEU A 1 107 ? -38.567 65.140 46.154 1.00 24.72 241 LEU B N 1
ATOM 1432 C CA . LEU A 1 107 ? -38.066 63.848 45.692 1.00 21.69 241 LEU B CA 1
ATOM 1433 C C . LEU A 1 107 ? -38.595 62.710 46.555 1.00 24.05 241 LEU B C 1
ATOM 1434 O O . LEU A 1 107 ? -38.396 62.702 47.774 1.00 25.17 241 LEU B O 1
ATOM 1450 N N . GLY A 1 108 ? -39.242 61.739 45.912 1.00 22.85 242 GLY B N 1
ATOM 1451 C CA . GLY A 1 108 ? -39.640 60.501 46.557 1.00 22.02 242 GLY B CA 1
ATOM 1452 C C . GLY A 1 108 ? -38.721 59.321 46.301 1.00 27.52 242 GLY B C 1
ATOM 1453 O O . GLY A 1 108 ? -38.295 58.651 47.245 1.00 30.04 242 GLY B O 1
ATOM 1457 N N . CYS A 1 109 ? -38.437 59.029 45.031 1.00 27.01 243 CYS B N 1
ATOM 1458 C CA . CYS A 1 109 ? -37.515 57.962 44.662 1.00 23.98 243 CYS B CA 1
ATOM 1459 C C . CYS A 1 109 ? -36.668 58.454 43.495 1.00 21.22 243 CYS B C 1
ATOM 1460 O O . CYS A 1 109 ? -37.110 59.291 42.703 1.00 26.24 243 CYS B O 1
ATOM 1467 N N . ALA A 1 110 ? -35.443 57.937 43.379 1.00 24.66 244 ALA B N 1
ATOM 1468 C CA . ALA A 1 110 ? -34.565 58.294 42.262 1.00 25.93 244 ALA B CA 1
ATOM 1469 C C . ALA A 1 110 ? -33.711 57.102 41.862 1.00 26.71 244 ALA B C 1
ATOM 1470 O O . ALA A 1 110 ? -32.478 57.133 41.959 1.00 23.54 244 ALA B O 1
ATOM 1477 N N . PRO A 1 111 ? -34.335 56.041 41.352 1.00 25.06 245 PRO B N 1
ATOM 1478 C CA . PRO A 1 111 ? -33.545 54.926 40.818 1.00 22.79 245 PRO B CA 1
ATOM 1479 C C . PRO A 1 111 ? -32.804 55.330 39.552 1.00 22.51 245 PRO B C 1
ATOM 1480 O O . PRO A 1 111 ? -33.241 56.211 38.806 1.00 24.02 245 PRO B O 1
ATOM 1491 N N . ARG A 1 112 ? -31.675 54.663 39.306 1.00 26.30 246 ARG B N 1
ATOM 1492 C CA . ARG A 1 112 ? -31.062 54.771 37.989 1.00 25.29 246 ARG B CA 1
ATOM 1493 C C . ARG A 1 112 ? -32.093 54.380 36.940 1.00 26.30 246 ARG B C 1
ATOM 1494 O O . ARG A 1 112 ? -32.913 53.484 37.159 1.00 24.31 246 ARG B O 1
ATOM 1498 N N . PHE A 1 113 ? -32.053 55.056 35.793 1.00 25.07 247 PHE B N 1
ATOM 1499 C CA . PHE A 1 113 ? -33.052 54.797 34.762 1.00 22.65 247 PHE B CA 1
ATOM 1500 C C . PHE A 1 113 ? -33.055 53.332 34.337 1.00 28.20 247 PHE B C 1
ATOM 1501 O O . PHE A 1 113 ? -34.119 52.734 34.140 1.00 24.85 247 PHE B O 1
ATOM 1518 N N . GLN A 1 114 ? -31.874 52.752 34.126 1.00 27.25 248 GLN B N 1
ATOM 1519 C CA . GLN A 1 114 ? -31.834 51.364 33.675 1.00 28.48 248 GLN B CA 1
ATOM 1520 C C . GLN A 1 114 ? -32.400 50.416 34.727 1.00 24.53 248 GLN B C 1
ATOM 1521 O O . GLN A 1 114 ? -32.973 49.373 34.380 1.00 26.98 248 GLN B O 1
ATOM 1535 N N . GLU A 1 115 ? -32.273 50.770 35.993 1.00 26.18 249 GLU B N 1
ATOM 1536 C CA . GLU A 1 115 ? -32.803 49.937 37.092 1.00 28.79 249 GLU B CA 1
ATOM 1537 C C . GLU A 1 115 ? -34.329 50.003 37.056 1.00 29.91 249 GLU B C 1
ATOM 1538 O O . GLU A 1 115 ? -34.953 48.950 37.103 1.00 24.41 249 GLU B O 1
ATOM 1550 N N . PHE A 1 116 ? -34.907 51.196 36.954 1.00 25.89 250 PHE B N 1
ATOM 1551 C CA . PHE A 1 116 ? -36.356 51.235 36.910 1.00 22.69 250 PHE B CA 1
ATOM 1552 C C . PHE A 1 116 ? -36.868 50.569 35.649 1.00 20.94 250 PHE B C 1
ATOM 1553 O O . PHE A 1 116 ? -37.916 49.911 35.673 1.00 23.06 250 PHE B O 1
ATOM 1570 N N . SER A 1 117 ? -36.132 50.704 34.542 1.00 20.46 251 SER B N 1
ATOM 1571 C CA . SER A 1 117 ? -36.552 50.038 33.319 1.00 21.14 251 SER B CA 1
ATOM 1572 C C . SER A 1 117 ? -36.637 48.534 33.524 1.00 22.41 251 SER B C 1
ATOM 1573 O O . SER A 1 117 ? -37.589 47.895 33.065 1.00 22.64 251 SER B O 1
ATOM 1581 N N . ARG A 1 118 ? -35.661 47.953 34.224 1.00 20.25 252 ARG B N 1
ATOM 1582 C CA . ARG A 1 118 ? -35.729 46.523 34.523 1.00 20.69 252 ARG B CA 1
ATOM 1583 C C . ARG A 1 118 ? -36.978 46.204 35.332 1.00 23.74 252 ARG B C 1
ATOM 1584 O O . ARG A 1 118 ? -37.722 45.268 35.011 1.00 21.91 252 ARG B O 1
ATOM 1605 N N . VAL A 1 119 ? -37.215 46.977 36.395 1.00 23.62 253 VAL B N 1
ATOM 1606 C CA . VAL A 1 119 ? -38.344 46.726 37.288 1.00 22.01 253 VAL B CA 1
ATOM 1607 C C . VAL A 1 119 ? -39.655 46.795 36.519 1.00 22.79 253 VAL B C 1
ATOM 1608 O O . VAL A 1 119 ? -40.520 45.917 36.646 1.00 19.77 253 VAL B O 1
ATOM 1621 N N . TYR A 1 120 ? -39.830 47.854 35.726 1.00 20.35 254 TYR B N 1
ATOM 1622 C CA . TYR A 1 120 ? -41.067 48.006 34.969 1.00 19.94 254 TYR B CA 1
ATOM 1623 C C . TYR A 1 120 ? -41.246 46.871 33.963 1.00 23.70 254 TYR B C 1
ATOM 1624 O O . TYR A 1 120 ? -42.359 46.362 33.785 1.00 22.61 254 TYR B O 1
ATOM 1642 N N . SER A 1 121 ? -40.169 46.473 33.274 1.00 24.15 255 SER B N 1
ATOM 1643 C CA . SER A 1 121 ? -40.274 45.347 32.348 1.00 22.34 255 SER B CA 1
ATOM 1644 C C . SER A 1 121 ? -40.747 44.088 33.064 1.00 22.23 255 SER B C 1
ATOM 1645 O O . SER A 1 121 ? -41.608 43.355 32.563 1.00 19.34 255 SER B O 1
ATOM 1653 N N . ALA A 1 122 ? -40.170 43.811 34.232 1.00 18.92 256 ALA B N 1
ATOM 1654 C CA . ALA A 1 122 ? -40.588 42.644 34.999 1.00 18.48 256 ALA B CA 1
ATOM 1655 C C . ALA A 1 122 ? -42.043 42.767 35.433 1.00 22.50 256 ALA B C 1
ATOM 1656 O O . ALA A 1 122 ? -42.792 41.784 35.403 1.00 20.86 256 ALA B O 1
ATOM 1663 N N . ALA A 1 123 ? -42.451 43.961 35.870 1.00 20.94 257 ALA B N 1
ATOM 1664 C CA . ALA A 1 123 ? -43.830 44.162 36.305 1.00 19.40 257 ALA B CA 1
ATOM 1665 C C . ALA A 1 123 ? -44.804 44.019 35.146 1.00 20.13 257 ALA B C 1
ATOM 1666 O O . ALA A 1 123 ? -45.848 43.369 35.281 1.00 23.76 257 ALA B O 1
ATOM 1673 N N . LEU A 1 124 ? -44.477 44.619 34.000 1.00 22.43 258 LEU B N 1
ATOM 1674 C CA . LEU A 1 124 ? -45.340 44.505 32.831 1.00 24.02 258 LEU B CA 1
ATOM 1675 C C . LEU A 1 124 ? -45.486 43.050 32.420 1.00 21.69 258 LEU B C 1
ATOM 1676 O O . LEU A 1 124 ? -46.596 42.572 32.157 1.00 25.86 258 LEU B O 1
ATOM 1692 N N . THR A 1 125 ? -44.364 42.327 32.384 1.00 21.55 259 THR B N 1
ATOM 1693 C CA . THR A 1 125 ? -44.358 40.934 31.966 1.00 18.17 259 THR B CA 1
ATOM 1694 C C . THR A 1 125 ? -45.173 40.057 32.908 1.00 21.99 259 THR B C 1
ATOM 1695 O O . THR A 1 125 ? -45.756 39.060 32.473 1.00 26.17 259 THR B O 1
ATOM 1706 N N . THR A 1 126 ? -45.210 40.382 34.194 1.00 21.97 260 THR B N 1
ATOM 1707 C CA . THR A 1 126 ? -45.993 39.603 35.149 1.00 21.30 260 THR B CA 1
ATOM 1708 C C . THR A 1 126 ? -47.407 40.137 35.351 1.00 24.45 260 THR B C 1
ATOM 1709 O O . THR A 1 126 ? -48.169 39.554 36.136 1.00 25.23 260 THR B O 1
ATOM 1720 N N . HIS A 1 127 ? -47.770 41.225 34.673 1.00 24.18 261 HIS B N 1
ATOM 1721 C CA . HIS A 1 127 ? -49.043 41.918 34.876 1.00 26.62 261 HIS B CA 1
ATOM 1722 C C . HIS A 1 127 ? -49.235 42.352 36.329 1.00 30.07 261 HIS B C 1
ATOM 1723 O O . HIS A 1 127 ? -50.348 42.362 36.860 1.00 28.61 261 HIS B O 1
ATOM 1737 N N . LEU A 1 128 ? -48.134 42.742 36.961 1.00 24.24 262 LEU B N 1
ATOM 1738 C CA . LEU A 1 128 ? -48.142 43.342 38.283 1.00 23.04 262 LEU B CA 1
ATOM 1739 C C . LEU A 1 128 ? -47.949 44.854 38.244 1.00 29.31 262 LEU B C 1
ATOM 1740 O O . LEU A 1 128 ? -47.859 45.477 39.307 1.00 27.08 262 LEU B O 1
ATOM 1756 N N . ASN A 1 129 ? -47.847 45.453 37.059 1.00 26.08 263 ASN B N 1
ATOM 1757 C CA . ASN A 1 129 ? -47.708 46.906 36.982 1.00 27.44 263 ASN B CA 1
ATOM 1758 C C . ASN A 1 129 ? -49.041 47.562 37.335 1.00 25.72 263 ASN B C 1
ATOM 1759 O O . ASN A 1 129 ? -50.060 47.262 36.702 1.00 26.69 263 ASN B O 1
ATOM 1770 N N . PRO A 1 130 ? -49.075 48.476 38.314 1.00 28.34 264 PRO B N 1
ATOM 1771 C CA . PRO A 1 130 ? -50.359 49.119 38.650 1.00 30.12 264 PRO B CA 1
ATOM 1772 C C . PRO A 1 130 ? -50.834 50.084 37.587 1.00 34.06 264 PRO B C 1
ATOM 1773 O O . PRO A 1 130 ? -52.010 50.460 37.594 1.00 35.71 264 PRO B O 1
ATOM 1784 N N . CYS A 1 131 ? -49.954 50.509 36.689 1.00 26.15 265 CYS B N 1
ATOM 1785 C CA . CYS A 1 131 ? -50.330 51.391 35.601 1.00 33.74 265 CYS B CA 1
ATOM 1786 C C . CYS A 1 131 ? -49.365 51.159 34.450 1.00 38.14 265 CYS B C 1
ATOM 1787 O O . CYS A 1 131 ? -48.359 50.458 34.584 1.00 32.78 265 CYS B O 1
ATOM 1794 N N . GLU A 1 132 ? -49.674 51.771 33.317 1.00 37.15 266 GLU B N 1
ATOM 1795 C CA . GLU A 1 132 ? -48.796 51.746 32.161 1.00 40.28 266 GLU B CA 1
ATOM 1796 C C . GLU A 1 132 ? -48.103 53.094 32.034 1.00 38.36 266 GLU B C 1
ATOM 1797 O O . GLU A 1 132 ? -48.630 54.130 32.448 1.00 39.11 266 GLU B O 1
ATOM 1809 N N . MET A 1 133 ? -46.885 53.061 31.508 1.00 34.51 267 MET B N 1
ATOM 1810 C CA . MET A 1 133 ? -46.196 54.290 31.153 1.00 42.00 267 MET B CA 1
ATOM 1811 C C . MET A 1 133 ? -45.174 53.986 30.079 1.00 42.49 267 MET B C 1
ATOM 1812 O O . MET A 1 133 ? -44.693 52.857 29.961 1.00 39.19 267 MET B O 1
ATOM 1826 N N . ALA A 1 134 ? -44.848 55.020 29.306 1.00 41.48 268 ALA B N 1
ATOM 1827 C CA . ALA A 1 134 ? -43.896 54.932 28.209 1.00 38.40 268 ALA B CA 1
ATOM 1828 C C . ALA A 1 134 ? -42.577 55.527 28.681 1.00 42.20 268 ALA B C 1
ATOM 1829 O O . ALA A 1 134 ? -42.472 56.741 28.884 1.00 41.46 268 ALA B O 1
ATOM 1836 N N . LEU A 1 135 ? -41.583 54.667 28.879 1.00 43.13 269 LEU B N 1
ATOM 1837 C CA . LEU A 1 135 ? -40.294 55.102 29.389 1.00 34.83 269 LEU B CA 1
ATOM 1838 C C . LEU A 1 135 ? -39.359 55.593 28.293 1.00 56.23 269 LEU B C 1
ATOM 1839 O O . LEU A 1 135 ? -38.449 56.376 28.584 1.00 54.59 269 LEU B O 1
ATOM 1855 N N . ASP A 1 136 ? -39.592 55.197 27.045 1.00 64.16 270 ASP B N 1
ATOM 1856 C CA . ASP A 1 136 ? -38.689 55.540 25.952 1.00 75.23 270 ASP B CA 1
ATOM 1857 C C . ASP A 1 136 ? -38.803 57.003 25.550 1.00 79.02 270 ASP B C 1
ATOM 1858 O O . ASP A 1 136 ? -39.495 57.777 26.204 1.00 77.07 270 ASP B O 1
ATOM 1867 N N . ALA B 1 13 ? -21.929 17.028 38.589 1.00 52.00 147 ALA C N 1
ATOM 1868 C CA . ALA B 1 13 ? -23.070 16.179 38.279 1.00 53.78 147 ALA C CA 1
ATOM 1869 C C . ALA B 1 13 ? -24.049 16.115 39.447 1.00 42.18 147 ALA C C 1
ATOM 1870 O O . ALA B 1 13 ? -25.218 15.781 39.261 1.00 54.63 147 ALA C O 1
ATOM 1876 N N . CYS B 1 14 ? -23.585 16.417 40.657 1.00 33.68 148 CYS C N 1
ATOM 1877 C CA . CYS B 1 14 ? -24.469 16.389 41.814 1.00 29.87 148 CYS C CA 1
ATOM 1878 C C . CYS B 1 14 ? -24.937 17.765 42.271 1.00 31.48 148 CYS C C 1
ATOM 1879 O O . CYS B 1 14 ? -25.736 17.844 43.207 1.00 34.81 148 CYS C O 1
ATOM 1886 N N . ARG B 1 15 ? -24.455 18.846 41.671 1.00 26.70 149 ARG C N 1
ATOM 1887 C CA . ARG B 1 15 ? -24.849 20.159 42.155 1.00 27.52 149 ARG C CA 1
ATOM 1888 C C . ARG B 1 15 ? -26.335 20.403 41.887 1.00 30.75 149 ARG C C 1
ATOM 1889 O O . ARG B 1 15 ? -26.887 19.915 40.896 1.00 26.88 149 ARG C O 1
ATOM 1910 N N . PRO B 1 16 ? -27.004 21.164 42.748 1.00 25.05 150 PRO C N 1
ATOM 1911 C CA . PRO B 1 16 ? -28.421 21.460 42.505 1.00 24.79 150 PRO C CA 1
ATOM 1912 C C . PRO B 1 16 ? -28.626 22.209 41.196 1.00 24.42 150 PRO C C 1
ATOM 1913 O O . PRO B 1 16 ? -27.810 23.040 40.787 1.00 26.39 150 PRO C O 1
ATOM 1924 N N . CYS B 1 17 ? -29.746 21.914 40.546 1.00 24.32 151 CYS C N 1
ATOM 1925 C CA . CYS B 1 17 ? -30.116 22.636 39.338 1.00 20.38 151 CYS C CA 1
ATOM 1926 C C . CYS B 1 17 ? -30.560 24.042 39.728 1.00 20.54 151 CYS C C 1
ATOM 1927 O O . CYS B 1 17 ? -31.290 24.229 40.706 1.00 23.70 151 CYS C O 1
ATOM 1934 N N . SER B 1 18 ? -30.090 25.034 38.978 1.00 21.33 152 SER C N 1
ATOM 1935 C CA . SER B 1 18 ? -30.581 26.395 39.138 1.00 20.31 152 SER C CA 1
ATOM 1936 C C . SER B 1 18 ? -32.035 26.475 38.694 1.00 19.41 152 SER C C 1
ATOM 1937 O O . SER B 1 18 ? -32.548 25.597 37.997 1.00 19.21 152 SER C O 1
ATOM 1945 N N . ASP B 1 19 ? -32.706 27.561 39.082 1.00 23.45 153 ASP C N 1
ATOM 1946 C CA . ASP B 1 19 ? -34.097 27.720 38.672 1.00 22.93 153 ASP C CA 1
ATOM 1947 C C . ASP B 1 19 ? -34.223 27.740 37.153 1.00 21.42 153 ASP C C 1
ATOM 1948 O O . ASP B 1 19 ? -35.179 27.187 36.598 1.00 23.31 153 ASP C O 1
ATOM 1957 N N . ALA B 1 20 ? -33.266 28.361 36.455 1.00 20.59 154 ALA C N 1
ATOM 1958 C CA . ALA B 1 20 ? -33.318 28.333 34.995 1.00 21.75 154 ALA C CA 1
ATOM 1959 C C . ALA B 1 20 ? -33.212 26.901 34.476 1.00 24.82 154 ALA C C 1
ATOM 1960 O O . ALA B 1 20 ? -33.969 26.494 33.587 1.00 24.91 154 ALA C O 1
ATOM 1967 N N . GLU B 1 21 ? -32.295 26.116 35.042 1.00 23.11 155 GLU C N 1
ATOM 1968 C CA . GLU B 1 21 ? -32.127 24.726 34.632 1.00 22.34 155 GLU C CA 1
ATOM 1969 C C . GLU B 1 21 ? -33.357 23.886 34.947 1.00 24.90 155 GLU C C 1
ATOM 1970 O O . GLU B 1 21 ? -33.754 23.034 34.141 1.00 24.12 155 GLU C O 1
ATOM 1982 N N . LEU B 1 22 ? -33.966 24.102 36.114 1.00 24.00 156 LEU C N 1
ATOM 1983 C CA . LEU B 1 22 ? -35.159 23.348 36.486 1.00 21.89 156 LEU C CA 1
ATOM 1984 C C . LEU B 1 22 ? -36.269 23.502 35.457 1.00 24.08 156 LEU C C 1
ATOM 1985 O O . LEU B 1 22 ? -36.958 22.532 35.115 1.00 22.11 156 LEU C O 1
ATOM 2001 N N . LEU B 1 23 ? -36.491 24.731 34.998 1.00 24.25 157 LEU C N 1
ATOM 2002 C CA . LEU B 1 23 ? -37.566 25.008 34.058 1.00 24.02 157 LEU C CA 1
ATOM 2003 C C . LEU B 1 23 ? -37.378 24.237 32.764 1.00 27.93 157 LEU C C 1
ATOM 2004 O O . LEU B 1 23 ? -38.311 23.592 32.274 1.00 30.55 157 LEU C O 1
ATOM 2020 N N . LEU B 1 24 ? -36.169 24.268 32.208 1.00 25.21 158 LEU C N 1
ATOM 2021 C CA A LEU B 1 24 ? -35.906 23.538 30.974 0.55 26.21 158 LEU C CA 1
ATOM 2022 C CA B LEU B 1 24 ? -35.910 23.535 30.975 0.45 26.26 158 LEU C CA 1
ATOM 2023 C C . LEU B 1 24 ? -35.951 22.031 31.208 1.00 29.85 158 LEU C C 1
ATOM 2024 O O . LEU B 1 24 ? -36.529 21.290 30.407 1.00 27.43 158 LEU C O 1
ATOM 2055 N N . ALA B 1 25 ? -35.348 21.566 32.305 1.00 24.55 159 ALA C N 1
ATOM 2056 C CA . ALA B 1 25 ? -35.313 20.135 32.592 1.00 24.74 159 ALA C CA 1
ATOM 2057 C C . ALA B 1 25 ? -36.716 19.561 32.742 1.00 26.24 159 ALA C C 1
ATOM 2058 O O . ALA B 1 25 ? -36.987 18.445 32.285 1.00 28.30 159 ALA C O 1
ATOM 2065 N N . ALA B 1 26 ? -37.624 20.304 33.379 1.00 25.01 160 ALA C N 1
ATOM 2066 C CA . ALA B 1 26 ? -38.968 19.778 33.611 1.00 29.50 160 ALA C CA 1
ATOM 2067 C C . ALA B 1 26 ? -39.718 19.545 32.305 1.00 32.46 160 ALA C C 1
ATOM 2068 O O . ALA B 1 26 ? -40.632 18.717 32.254 1.00 31.39 160 ALA C O 1
ATOM 2075 N N . CYS B 1 27 ? -39.364 20.271 31.248 1.00 28.84 161 CYS C N 1
ATOM 2076 C CA . CYS B 1 27 ? -40.002 20.083 29.950 1.00 27.49 161 CYS C CA 1
ATOM 2077 C C . CYS B 1 27 ? -39.287 19.075 29.065 1.00 33.59 161 CYS C C 1
ATOM 2078 O O . CYS B 1 27 ? -39.937 18.435 28.232 1.00 33.53 161 CYS C O 1
ATOM 2085 N N . THR B 1 28 ? -37.972 18.915 29.209 1.00 28.50 162 THR C N 1
ATOM 2086 C CA . THR B 1 28 ? -37.225 17.992 28.361 1.00 29.32 162 THR C CA 1
ATOM 2087 C C . THR B 1 28 ? -37.021 16.618 28.989 1.00 34.08 162 THR C C 1
ATOM 2088 O O . THR B 1 28 ? -36.569 15.698 28.297 1.00 30.94 162 THR C O 1
ATOM 2099 N N . SER B 1 29 ? -37.347 16.454 30.265 1.00 28.63 163 SER C N 1
ATOM 2100 C CA . SER B 1 29 ? -37.096 15.198 30.956 1.00 30.03 163 SER C CA 1
ATOM 2101 C C . SER B 1 29 ? -38.012 14.094 30.450 1.00 27.12 163 SER C C 1
ATOM 2102 O O . SER B 1 29 ? -39.116 14.343 29.953 1.00 31.40 163 SER C O 1
ATOM 2110 N N . ASP B 1 30 ? -37.541 12.851 30.587 1.00 25.57 164 ASP C N 1
ATOM 2111 C CA . ASP B 1 30 ? -38.404 11.713 30.309 1.00 25.34 164 ASP C CA 1
ATOM 2112 C C . ASP B 1 30 ? -39.469 11.529 31.380 1.00 30.96 164 ASP C C 1
ATOM 2113 O O . ASP B 1 30 ? -40.516 10.937 31.097 1.00 31.41 164 ASP C O 1
ATOM 2122 N N . PHE B 1 31 ? -39.233 12.017 32.600 1.00 26.40 165 PHE C N 1
ATOM 2123 C CA . PHE B 1 31 ? -40.226 11.890 33.657 1.00 24.78 165 PHE C CA 1
ATOM 2124 C C . PHE B 1 31 ? -40.158 13.084 34.600 1.00 31.52 165 PHE C C 1
ATOM 2125 O O . PHE B 1 31 ? -39.099 13.689 34.793 1.00 24.09 165 PHE C O 1
ATOM 2142 N N . VAL B 1 32 ? -41.307 13.405 35.190 1.00 26.25 166 VAL C N 1
ATOM 2143 C CA . VAL B 1 32 ? -41.434 14.398 36.251 1.00 24.42 166 VAL C CA 1
ATOM 2144 C C . VAL B 1 32 ? -42.437 13.837 37.248 1.00 25.80 166 VAL C C 1
ATOM 2145 O O . VAL B 1 32 ? -43.603 13.628 36.895 1.00 27.58 166 VAL C O 1
ATOM 2158 N N . ILE B 1 33 ? -41.997 13.564 38.474 1.00 22.99 167 ILE C N 1
ATOM 2159 C CA . ILE B 1 33 ? -42.894 12.990 39.473 1.00 23.56 167 ILE C CA 1
ATOM 2160 C C . ILE B 1 33 ? -42.753 13.735 40.794 1.00 25.60 167 ILE C C 1
ATOM 2161 O O . ILE B 1 33 ? -41.706 14.312 41.107 1.00 25.12 167 ILE C O 1
ATOM 2177 N N . HIS B 1 34 ? -43.843 13.738 41.556 1.00 24.79 168 HIS C N 1
ATOM 2178 C CA . HIS B 1 34 ? -43.920 14.318 42.889 1.00 22.65 168 HIS C CA 1
ATOM 2179 C C . HIS B 1 34 ? -43.919 13.199 43.921 1.00 22.25 168 HIS C C 1
ATOM 2180 O O . HIS B 1 34 ? -44.747 12.290 43.842 1.00 24.56 168 HIS C O 1
ATOM 2194 N N . GLY B 1 35 ? -43.001 13.260 44.879 1.00 23.53 169 GLY C N 1
ATOM 2195 C CA . GLY B 1 35 ? -43.021 12.261 45.928 1.00 27.25 169 GLY C CA 1
ATOM 2196 C C . GLY B 1 35 ? -42.043 12.547 47.046 1.00 25.97 169 GLY C C 1
ATOM 2197 O O . GLY B 1 35 ? -41.378 13.584 47.073 1.00 26.63 169 GLY C O 1
ATOM 2201 N N . THR B 1 36 ? -41.964 11.587 47.968 1.00 22.22 170 THR C N 1
ATOM 2202 C CA . THR B 1 36 ? -41.065 11.623 49.112 1.00 24.50 170 THR C CA 1
ATOM 2203 C C . THR B 1 36 ? -40.102 10.446 49.019 1.00 24.47 170 THR C C 1
ATOM 2204 O O . THR B 1 36 ? -40.372 9.454 48.335 1.00 24.56 170 THR C O 1
ATOM 2215 N N . ILE B 1 37 ? -38.972 10.566 49.712 1.00 21.29 171 ILE C N 1
ATOM 2216 C CA . ILE B 1 37 ? -37.937 9.536 49.706 1.00 24.20 171 ILE C CA 1
ATOM 2217 C C . ILE B 1 37 ? -38.174 8.590 50.873 1.00 28.95 171 ILE C C 1
ATOM 2218 O O . ILE B 1 37 ? -38.065 8.986 52.039 1.00 29.05 171 ILE C O 1
ATOM 2234 N N . HIS B 1 38 ? -38.472 7.333 50.560 1.00 21.67 172 HIS C N 1
ATOM 2235 C CA . HIS B 1 38 ? -38.674 6.334 51.599 1.00 20.31 172 HIS C CA 1
ATOM 2236 C C . HIS B 1 38 ? -37.369 5.697 52.054 1.00 22.13 172 HIS C C 1
ATOM 2237 O O . HIS B 1 38 ? -37.193 5.428 53.249 1.00 23.95 172 HIS C O 1
ATOM 2251 N N . GLY B 1 39 ? -36.459 5.424 51.122 1.00 23.39 173 GLY C N 1
ATOM 2252 C CA . GLY B 1 39 ? -35.181 4.831 51.467 1.00 20.37 173 GLY C CA 1
ATOM 2253 C C . GLY B 1 39 ? -34.215 4.995 50.315 1.00 20.71 173 GLY C C 1
ATOM 2254 O O . GLY B 1 39 ? -34.598 5.323 49.191 1.00 20.12 173 GLY C O 1
ATOM 2258 N N . VAL B 1 40 ? -32.942 4.779 50.620 1.00 20.00 174 VAL C N 1
ATOM 2259 C CA . VAL B 1 40 ? -31.888 4.815 49.612 1.00 18.92 174 VAL C CA 1
ATOM 2260 C C . VAL B 1 40 ? -31.005 3.592 49.795 1.00 19.66 174 VAL C C 1
ATOM 2261 O O . VAL B 1 40 ? -30.533 3.320 50.905 1.00 21.64 174 VAL C O 1
ATOM 2274 N N . ALA B 1 41 ? -30.777 2.867 48.702 1.00 20.57 175 ALA C N 1
ATOM 2275 C CA . ALA B 1 41 ? -29.885 1.716 48.653 1.00 20.17 175 ALA C CA 1
ATOM 2276 C C . ALA B 1 41 ? -28.665 2.095 47.823 1.00 20.52 175 ALA C C 1
ATOM 2277 O O . ALA B 1 41 ? -28.777 2.848 46.850 1.00 21.63 175 ALA C O 1
ATOM 2284 N N . HIS B 1 42 ? -27.498 1.603 48.225 1.00 19.00 176 HIS C N 1
ATOM 2285 C CA . HIS B 1 42 ? -26.241 1.964 47.581 1.00 20.18 176 HIS C CA 1
ATOM 2286 C C . HIS B 1 42 ? -25.556 0.747 46.977 1.00 20.58 176 HIS C C 1
ATOM 2287 O O . HIS B 1 42 ? -25.384 -0.276 47.646 1.00 21.73 176 HIS C O 1
ATOM 2301 N N . ASP B 1 43 ? -25.132 0.885 45.723 1.00 19.44 177 ASP C N 1
ATOM 2302 C CA . ASP B 1 43 ? -24.344 -0.118 45.009 1.00 20.96 177 ASP C CA 1
ATOM 2303 C C . ASP B 1 43 ? -22.906 0.391 45.005 1.00 21.26 177 ASP C C 1
ATOM 2304 O O . ASP B 1 43 ? -22.563 1.306 44.252 1.00 22.16 177 ASP C O 1
ATOM 2313 N N . THR B 1 44 ? -22.069 -0.181 45.872 1.00 22.11 178 THR C N 1
ATOM 2314 C CA . THR B 1 44 ? -20.708 0.313 46.029 1.00 25.62 178 THR C CA 1
ATOM 2315 C C . THR B 1 44 ? -19.763 -0.199 44.950 1.00 28.87 178 THR C C 1
ATOM 2316 O O . THR B 1 44 ? -18.615 0.251 44.890 1.00 28.28 178 THR C O 1
ATOM 2327 N N . GLU B 1 45 ? -20.210 -1.124 44.106 1.00 27.14 179 GLU C N 1
ATOM 2328 C CA . GLU B 1 45 ? -19.431 -1.561 42.956 1.00 27.56 179 GLU C CA 1
ATOM 2329 C C . GLU B 1 45 ? -19.664 -0.657 41.754 1.00 27.19 179 GLU C C 1
ATOM 2330 O O . GLU B 1 45 ? -18.709 -0.171 41.146 1.00 27.45 179 GLU C O 1
ATOM 2342 N N . LEU B 1 46 ? -20.924 -0.413 41.405 1.00 23.38 180 LEU C N 1
ATOM 2343 C CA . LEU B 1 46 ? -21.235 0.539 40.349 1.00 26.11 180 LEU C CA 1
ATOM 2344 C C . LEU B 1 46 ? -21.116 1.987 40.803 1.00 25.52 180 LEU C C 1
ATOM 2345 O O . LEU B 1 46 ? -21.097 2.880 39.949 1.00 24.19 180 LEU C O 1
ATOM 2361 N N . GLN B 1 47 ? -21.032 2.232 42.114 1.00 25.44 181 GLN C N 1
ATOM 2362 C CA . GLN B 1 47 ? -21.005 3.582 42.675 1.00 23.34 181 GLN C CA 1
ATOM 2363 C C . GLN B 1 47 ? -22.248 4.363 42.259 1.00 23.15 181 GLN C C 1
ATOM 2364 O O . GLN B 1 47 ? -22.185 5.509 41.810 1.00 22.27 181 GLN C O 1
ATOM 2378 N N . GLU B 1 48 ? -23.395 3.717 42.446 1.00 19.94 182 GLU C N 1
ATOM 2379 C CA . GLU B 1 48 ? -24.703 4.271 42.162 1.00 18.92 182 GLU C CA 1
ATOM 2380 C C . GLU B 1 48 ? -25.597 4.045 43.371 1.00 20.75 182 GLU C C 1
ATOM 2381 O O . GLU B 1 48 ? -25.367 3.144 44.182 1.00 22.90 182 GLU C O 1
ATOM 2393 N N . SER B 1 49 ? -26.596 4.907 43.502 1.00 19.73 183 SER C N 1
ATOM 2394 C CA . SER B 1 49 ? -27.620 4.785 44.524 1.00 18.52 183 SER C CA 1
ATOM 2395 C C . SER B 1 49 ? -28.964 4.562 43.850 1.00 22.42 183 SER C C 1
ATOM 2396 O O . SER B 1 49 ? -29.218 5.063 42.751 1.00 20.18 183 SER C O 1
ATOM 2404 N N . VAL B 1 50 ? -29.831 3.819 44.531 1.00 19.64 184 VAL C N 1
ATOM 2405 C CA . VAL B 1 50 ? -31.194 3.570 44.081 1.00 20.25 184 VAL C CA 1
ATOM 2406 C C . VAL B 1 50 ? -32.113 4.197 45.120 1.00 19.69 184 VAL C C 1
ATOM 2407 O O . VAL B 1 50 ? -32.132 3.769 46.280 1.00 21.04 184 VAL C O 1
ATOM 2420 N N . ILE B 1 51 ? -32.848 5.229 44.708 1.00 18.70 185 ILE C N 1
ATOM 2421 C CA . ILE B 1 51 ? -33.729 5.992 45.582 1.00 18.73 185 ILE C CA 1
ATOM 2422 C C . ILE B 1 51 ? -35.127 5.419 45.436 1.00 21.05 185 ILE C C 1
ATOM 2423 O O . ILE B 1 51 ? -35.665 5.377 44.325 1.00 23.00 185 ILE C O 1
ATOM 2439 N N . THR B 1 52 ? -35.744 5.001 46.537 1.00 19.02 186 THR C N 1
ATOM 2440 C CA . THR B 1 52 ? -37.124 4.539 46.490 1.00 19.28 186 THR C CA 1
ATOM 2441 C C . THR B 1 52 ? -38.029 5.680 46.938 1.00 19.56 186 THR C C 1
ATOM 2442 O O . THR B 1 52 ? -37.887 6.201 48.051 1.00 20.99 186 THR C O 1
ATOM 2453 N N . VAL B 1 53 ? -38.935 6.080 46.058 1.00 20.34 187 VAL C N 1
ATOM 2454 C CA . VAL B 1 53 ? -39.811 7.220 46.280 1.00 19.90 187 VAL C CA 1
ATOM 2455 C C . VAL B 1 53 ? -41.234 6.715 46.445 1.00 22.39 187 VAL C C 1
ATOM 2456 O O . VAL B 1 53 ? -41.638 5.743 45.795 1.00 22.03 187 VAL C O 1
ATOM 2469 N N . VAL B 1 54 ? -41.981 7.357 47.339 1.00 21.02 188 VAL C N 1
ATOM 2470 C CA . VAL B 1 54 ? -43.426 7.193 47.427 1.00 21.00 188 VAL C CA 1
ATOM 2471 C C . VAL B 1 54 ? -44.021 8.173 46.424 1.00 30.05 188 VAL C C 1
ATOM 2472 O O . VAL B 1 54 ? -43.879 9.388 46.576 1.00 26.69 188 VAL C O 1
ATOM 2485 N N . VAL B 1 55 ? -44.687 7.653 45.397 1.00 23.01 189 VAL C N 1
ATOM 2486 C CA . VAL B 1 55 ? -45.119 8.472 44.269 1.00 26.17 189 VAL C CA 1
ATOM 2487 C C . VAL B 1 55 ? -46.482 9.078 44.586 1.00 33.49 189 VAL C C 1
ATOM 2488 O O . VAL B 1 55 ? -47.500 8.381 44.596 1.00 32.62 189 VAL C O 1
ATOM 2501 N N . ALA B 1 56 ? -46.502 10.387 44.840 1.00 26.22 190 ALA C N 1
ATOM 2502 C CA . ALA B 1 56 ? -47.764 11.087 45.050 1.00 26.11 190 ALA C CA 1
ATOM 2503 C C . ALA B 1 56 ? -48.466 11.378 43.730 1.00 32.69 190 ALA C C 1
ATOM 2504 O O . ALA B 1 56 ? -49.685 11.219 43.623 1.00 31.98 190 ALA C O 1
ATOM 2511 N N . ARG B 1 57 ? -47.719 11.777 42.705 1.00 26.99 191 ARG C N 1
ATOM 2512 C CA . ARG B 1 57 ? -48.331 12.068 41.419 1.00 27.05 191 ARG C CA 1
ATOM 2513 C C . ARG B 1 57 ? -47.281 11.973 40.324 1.00 28.62 191 ARG C C 1
ATOM 2514 O O . ARG B 1 57 ? -46.134 12.379 40.516 1.00 29.03 191 ARG C O 1
ATOM 2535 N N . VAL B 1 58 ? -47.690 11.432 39.181 1.00 26.37 192 VAL C N 1
ATOM 2536 C CA . VAL B 1 58 ? -46.895 11.481 37.961 1.00 29.26 192 VAL C CA 1
ATOM 2537 C C . VAL B 1 58 ? -47.337 12.733 37.217 1.00 29.46 192 VAL C C 1
ATOM 2538 O O . VAL B 1 58 ? -48.477 12.819 36.756 1.00 32.51 192 VAL C O 1
ATOM 2551 N N . ILE B 1 59 ? -46.439 13.713 37.114 1.00 27.76 193 ILE C N 1
ATOM 2552 C CA . ILE B 1 59 ? -46.785 14.971 36.463 1.00 26.49 193 ILE C CA 1
ATOM 2553 C C . ILE B 1 59 ? -46.776 14.814 34.948 1.00 31.45 193 ILE C C 1
ATOM 2554 O O . ILE B 1 59 ? -47.727 15.196 34.257 1.00 31.37 193 ILE C O 1
ATOM 2570 N N . ARG B 1 60 ? -45.688 14.277 34.406 1.00 29.67 194 ARG C N 1
ATOM 2571 C CA . ARG B 1 60 ? -45.611 13.976 32.986 1.00 35.91 194 ARG C CA 1
ATOM 2572 C C . ARG B 1 60 ? -44.515 12.943 32.784 1.00 33.20 194 ARG C C 1
ATOM 2573 O O . ARG B 1 60 ? -43.571 12.866 33.572 1.00 26.87 194 ARG C O 1
ATOM 2594 N N . GLN B 1 61 ? -44.650 12.149 31.726 1.00 32.04 195 GLN C N 1
ATOM 2595 C CA . GLN B 1 61 ? -43.572 11.258 31.321 1.00 33.00 195 GLN C CA 1
ATOM 2596 C C . GLN B 1 61 ? -43.742 10.934 29.847 1.00 34.97 195 GLN C C 1
ATOM 2597 O O . GLN B 1 61 ? -44.860 10.901 29.325 1.00 34.46 195 GLN C O 1
ATOM 2611 N N . THR B 1 62 ? -42.609 10.724 29.184 1.00 31.27 196 THR C N 1
ATOM 2612 C CA . THR B 1 62 ? -42.555 10.437 27.759 1.00 39.22 196 THR C CA 1
ATOM 2613 C C . THR B 1 62 ? -42.532 8.945 27.454 1.00 40.09 196 THR C C 1
ATOM 2614 O O . THR B 1 62 ? -42.622 8.563 26.284 1.00 46.22 196 THR C O 1
ATOM 2625 N N . LEU B 1 63 ? -42.390 8.109 28.477 1.00 43.93 197 LEU C N 1
ATOM 2626 C CA . LEU B 1 63 ? -42.238 6.668 28.378 1.00 47.70 197 LEU C CA 1
ATOM 2627 C C . LEU B 1 63 ? -42.961 6.119 29.593 1.00 39.57 197 LEU C C 1
ATOM 2628 O O . LEU B 1 63 ? -43.037 6.807 30.619 1.00 43.28 197 LEU C O 1
ATOM 2644 N N . PRO B 1 64 ? -43.504 4.910 29.523 1.00 44.73 198 PRO C N 1
ATOM 2645 C CA . PRO B 1 64 ? -44.272 4.439 30.707 1.00 47.09 198 PRO C CA 1
ATOM 2646 C C . PRO B 1 64 ? -43.385 3.930 31.840 1.00 40.54 198 PRO C C 1
ATOM 2647 O O . PRO B 1 64 ? -43.339 2.741 32.179 1.00 44.15 198 PRO C O 1
ATOM 2658 N N . LEU B 1 65 ? -42.675 4.867 32.475 1.00 35.14 199 LEU C N 1
ATOM 2659 C CA . LEU B 1 65 ? -41.752 4.525 33.554 1.00 33.69 199 LEU C CA 1
ATOM 2660 C C . LEU B 1 65 ? -42.465 4.314 34.886 1.00 32.71 199 LEU C C 1
ATOM 2661 O O . LEU B 1 65 ? -42.157 3.363 35.612 1.00 38.57 199 LEU C O 1
ATOM 2677 N N . PHE B 1 66 ? -43.414 5.181 35.222 1.00 36.05 200 PHE C N 1
ATOM 2678 C CA . PHE B 1 66 ? -44.098 5.155 36.504 1.00 36.93 200 PHE C CA 1
ATOM 2679 C C . PHE B 1 66 ? -45.558 4.806 36.254 1.00 45.52 200 PHE C C 1
ATOM 2680 O O . PHE B 1 66 ? -46.071 4.940 35.139 1.00 45.38 200 PHE C O 1
ATOM 2697 N N . LYS B 1 67 ? -46.206 4.294 37.291 1.00 58.02 201 LYS C N 1
ATOM 2698 C CA . LYS B 1 67 ? -47.596 3.874 37.165 1.00 57.89 201 LYS C CA 1
ATOM 2699 C C . LYS B 1 67 ? -48.610 4.988 37.331 1.00 57.86 201 LYS C C 1
ATOM 2700 O O . LYS B 1 67 ? -48.395 5.924 38.086 1.00 62.05 201 LYS C O 1
ATOM 2704 N N . GLN B 1 74 ? -50.075 4.569 48.619 1.00 64.46 208 GLN C N 1
ATOM 2705 C CA . GLN B 1 74 ? -49.469 5.016 47.369 1.00 48.34 208 GLN C CA 1
ATOM 2706 C C . GLN B 1 74 ? -48.342 4.063 46.949 1.00 43.14 208 GLN C C 1
ATOM 2707 O O . GLN B 1 74 ? -47.663 3.458 47.784 1.00 50.53 208 GLN C O 1
ATOM 2720 N N . GLY B 1 75 ? -48.177 3.933 45.636 1.00 35.23 209 GLY C N 1
ATOM 2721 C CA . GLY B 1 75 ? -47.109 3.130 45.083 1.00 30.62 209 GLY C CA 1
ATOM 2722 C C . GLY B 1 75 ? -45.729 3.720 45.307 1.00 34.35 209 GLY C C 1
ATOM 2723 O O . GLY B 1 75 ? -45.547 4.919 45.534 1.00 27.58 209 GLY C O 1
ATOM 2727 N N . ARG B 1 76 ? -44.736 2.837 45.260 1.00 26.36 210 ARG C N 1
ATOM 2728 C CA . ARG B 1 76 ? -43.334 3.217 45.329 1.00 25.74 210 ARG C CA 1
ATOM 2729 C C . ARG B 1 76 ? -42.649 2.829 44.030 1.00 26.55 210 ARG C C 1
ATOM 2730 O O . ARG B 1 76 ? -43.093 1.925 43.317 1.00 25.72 210 ARG C O 1
ATOM 2751 N N . ALA B 1 77 ? -41.579 3.547 43.714 1.00 20.45 211 ALA C N 1
ATOM 2752 C CA . ALA B 1 77 ? -40.804 3.307 42.507 1.00 25.63 211 ALA C CA 1
ATOM 2753 C C . ALA B 1 77 ? -39.408 3.842 42.771 1.00 26.21 211 ALA C C 1
ATOM 2754 O O . ALA B 1 77 ? -39.187 4.604 43.715 1.00 26.12 211 ALA C O 1
ATOM 2761 N N . SER B 1 78 ? -38.463 3.452 41.926 1.00 20.92 212 SER C N 1
ATOM 2762 C CA . SER B 1 78 ? -37.071 3.778 42.191 1.00 26.61 212 SER C CA 1
ATOM 2763 C C . SER B 1 78 ? -36.444 4.607 41.078 1.00 20.92 212 SER C C 1
ATOM 2764 O O . SER B 1 78 ? -36.853 4.554 39.912 1.00 23.19 212 SER C O 1
ATOM 2772 N N . ILE B 1 79 ? -35.465 5.407 41.490 1.00 18.67 213 ILE C N 1
ATOM 2773 C CA . ILE B 1 79 ? -34.716 6.306 40.620 1.00 18.49 213 ILE C CA 1
ATOM 2774 C C . ILE B 1 79 ? -33.244 6.154 40.959 1.00 18.94 213 ILE C C 1
ATOM 2775 O O . ILE B 1 79 ? -32.874 6.172 42.138 1.00 20.11 213 ILE C O 1
ATOM 2791 N N . ARG B 1 80 ? -32.405 6.028 39.933 1.00 18.51 214 ARG C N 1
ATOM 2792 C CA . ARG B 1 80 ? -30.975 5.879 40.132 1.00 20.03 214 ARG C CA 1
ATOM 2793 C C . ARG B 1 80 ? -30.299 7.246 40.143 1.00 18.57 214 ARG C C 1
ATOM 2794 O O . ARG B 1 80 ? -30.754 8.192 39.497 1.00 20.12 214 ARG C O 1
ATOM 2815 N N . THR B 1 81 ? -29.194 7.333 40.875 1.00 19.39 215 THR C N 1
ATOM 2816 C CA . THR B 1 81 ? -28.305 8.482 40.802 1.00 18.52 215 THR C CA 1
ATOM 2817 C C . THR B 1 81 ? -26.900 8.001 41.140 1.00 21.88 215 THR C C 1
ATOM 2818 O O . THR B 1 81 ? -26.670 6.810 41.364 1.00 19.21 215 THR C O 1
ATOM 2829 N N . LEU B 1 82 ? -25.953 8.931 41.164 1.00 19.72 216 LEU C N 1
ATOM 2830 C CA . LEU B 1 82 ? -24.586 8.599 41.534 1.00 21.00 216 LEU C CA 1
ATOM 2831 C C . LEU B 1 82 ? -24.465 8.494 43.048 1.00 20.52 216 LEU C C 1
ATOM 2832 O O . LEU B 1 82 ? -25.108 9.244 43.788 1.00 23.74 216 LEU C O 1
ATOM 2848 N N . LEU B 1 83 ? -23.643 7.549 43.508 1.00 19.15 217 LEU C N 1
ATOM 2849 C CA . LEU B 1 83 ? -23.435 7.397 44.945 1.00 23.44 217 LEU C CA 1
ATOM 2850 C C . LEU B 1 83 ? -22.863 8.670 45.552 1.00 24.58 217 LEU C C 1
ATOM 2851 O O . LEU B 1 83 ? -23.238 9.060 46.663 1.00 22.50 217 LEU C O 1
ATOM 2867 N N . ARG B 1 84 ? -21.989 9.361 44.819 1.00 21.60 218 ARG C N 1
ATOM 2868 C CA . ARG B 1 84 ? -21.314 10.525 45.377 1.00 27.74 218 ARG C CA 1
ATOM 2869 C C . ARG B 1 84 ? -22.249 11.697 45.614 1.00 29.17 218 ARG C C 1
ATOM 2870 O O . ARG B 1 84 ? -21.865 12.632 46.325 1.00 26.81 218 ARG C O 1
ATOM 2891 N N . CYS B 1 85 ? -23.461 11.668 45.059 1.00 25.00 219 CYS C N 1
ATOM 2892 C CA . CYS B 1 85 ? -24.411 12.738 45.341 1.00 23.29 219 CYS C CA 1
ATOM 2893 C C . CYS B 1 85 ? -24.939 12.690 46.771 1.00 27.73 219 CYS C C 1
ATOM 2894 O O . CYS B 1 85 ? -25.510 13.680 47.237 1.00 32.09 219 CYS C O 1
ATOM 2901 N N . GLY B 1 86 ? -24.801 11.561 47.461 1.00 26.68 220 GLY C N 1
ATOM 2902 C CA . GLY B 1 86 ? -25.091 11.515 48.884 1.00 38.18 220 GLY C CA 1
ATOM 2903 C C . GLY B 1 86 ? -26.553 11.640 49.237 1.00 34.57 220 GLY C C 1
ATOM 2904 O O . GLY B 1 86 ? -26.882 12.179 50.298 1.00 32.77 220 GLY C O 1
ATOM 2908 N N . VAL B 1 87 ? -27.446 11.155 48.375 1.00 30.47 221 VAL C N 1
ATOM 2909 C CA . VAL B 1 87 ? -28.873 11.295 48.626 1.00 27.09 221 VAL C CA 1
ATOM 2910 C C . VAL B 1 87 ? -29.276 10.474 49.840 1.00 27.80 221 VAL C C 1
ATOM 2911 O O . VAL B 1 87 ? -28.839 9.328 50.015 1.00 30.45 221 VAL C O 1
ATOM 2924 N N . ARG B 1 88 ? -30.121 11.059 50.683 1.00 27.20 222 ARG C N 1
ATOM 2925 C CA . ARG B 1 88 ? -30.539 10.410 51.915 1.00 37.19 222 ARG C CA 1
ATOM 2926 C C . ARG B 1 88 ? -32.047 10.501 52.079 1.00 28.23 222 ARG C C 1
ATOM 2927 O O . ARG B 1 88 ? -32.686 11.424 51.558 1.00 31.80 222 ARG C O 1
ATOM 2948 N N . PRO B 1 89 ? -32.643 9.550 52.797 1.00 31.46 223 PRO C N 1
ATOM 2949 C CA . PRO B 1 89 ? -34.059 9.688 53.143 1.00 33.18 223 PRO C CA 1
ATOM 2950 C C . PRO B 1 89 ? -34.256 10.822 54.138 1.00 41.41 223 PRO C C 1
ATOM 2951 O O . PRO B 1 89 ? -33.329 11.292 54.805 1.00 45.83 223 PRO C O 1
ATOM 2962 N N . GLY B 1 90 ? -35.496 11.267 54.221 1.00 48.48 224 GLY C N 1
ATOM 2963 C CA . GLY B 1 90 ? -35.825 12.436 54.990 1.00 59.96 224 GLY C CA 1
ATOM 2964 C C . GLY B 1 90 ? -37.255 12.840 54.738 1.00 65.85 224 GLY C C 1
ATOM 2965 O O . GLY B 1 90 ? -37.930 12.311 53.847 1.00 51.59 224 GLY C O 1
ATOM 2969 N N . PRO B 1 91 ? -37.750 13.778 55.533 1.00 58.29 225 PRO C N 1
ATOM 2970 C CA . PRO B 1 91 ? -39.071 14.348 55.281 1.00 61.87 225 PRO C CA 1
ATOM 2971 C C . PRO B 1 91 ? -38.952 15.367 54.161 1.00 52.19 225 PRO C C 1
ATOM 2972 O O . PRO B 1 91 ? -37.856 15.744 53.745 1.00 59.86 225 PRO C O 1
ATOM 2983 N N . GLY B 1 92 ? -40.093 15.777 53.650 1.00 55.45 226 GLY C N 1
ATOM 2984 C CA . GLY B 1 92 ? -40.019 16.760 52.590 1.00 42.43 226 GLY C CA 1
ATOM 2985 C C . GLY B 1 92 ? -40.423 16.091 51.294 1.00 36.17 226 GLY C C 1
ATOM 2986 O O . GLY B 1 92 ? -40.088 14.926 51.043 1.00 38.54 226 GLY C O 1
ATOM 2990 N N . SER B 1 93 ? -41.153 16.821 50.463 1.00 28.97 227 SER C N 1
ATOM 2991 C CA . SER B 1 93 ? -41.574 16.303 49.173 1.00 26.36 227 SER C CA 1
ATOM 2992 C C . SER B 1 93 ? -40.826 17.035 48.067 1.00 29.33 227 SER C C 1
ATOM 2993 O O . SER B 1 93 ? -40.501 18.222 48.179 1.00 26.14 227 SER C O 1
ATOM 3001 N N . PHE B 1 94 ? -40.515 16.288 47.018 1.00 24.98 228 PHE C N 1
ATOM 3002 C CA . PHE B 1 94 ? -39.668 16.760 45.942 1.00 23.63 228 PHE C CA 1
ATOM 3003 C C . PHE B 1 94 ? -40.370 16.540 44.616 1.00 25.52 228 PHE C C 1
ATOM 3004 O O . PHE B 1 94 ? -41.291 15.731 44.500 1.00 23.55 228 PHE C O 1
ATOM 3021 N N . LEU B 1 95 ? -39.922 17.285 43.615 1.00 23.95 229 LEU C N 1
ATOM 3022 C CA . LEU B 1 95 ? -40.298 17.039 42.230 1.00 20.38 229 LEU C CA 1
ATOM 3023 C C . LEU B 1 95 ? -39.079 16.434 41.540 1.00 30.79 229 LEU C C 1
ATOM 3024 O O . LEU B 1 95 ? -38.159 17.157 41.145 1.00 31.64 229 LEU C O 1
ATOM 3040 N N . PHE B 1 96 ? -39.074 15.111 41.399 1.00 21.76 230 PHE C N 1
ATOM 3041 C CA . PHE B 1 96 ? -37.977 14.411 40.742 1.00 20.88 230 PHE C CA 1
ATOM 3042 C C . PHE B 1 96 ? -38.163 14.469 39.229 1.00 23.50 230 PHE C C 1
ATOM 3043 O O . PHE B 1 96 ? -39.265 14.249 38.722 1.00 22.64 230 PHE C O 1
ATOM 3060 N N . MET B 1 97 ? -37.094 14.795 38.507 1.00 21.14 231 MET C N 1
ATOM 3061 C CA . MET B 1 97 ? -37.124 14.842 37.054 1.00 23.82 231 MET C CA 1
ATOM 3062 C C . MET B 1 97 ? -35.843 14.213 36.540 1.00 23.88 231 MET C C 1
ATOM 3063 O O . MET B 1 97 ? -34.797 14.276 37.193 1.00 22.13 231 MET C O 1
ATOM 3077 N N . GLY B 1 98 ? -35.945 13.552 35.399 1.00 21.68 232 GLY C N 1
ATOM 3078 C CA . GLY B 1 98 ? -34.777 12.915 34.838 1.00 22.69 232 GLY C CA 1
ATOM 3079 C C . GLY B 1 98 ? -35.083 12.190 33.551 1.00 27.80 232 GLY C C 1
ATOM 3080 O O . GLY B 1 98 ? -36.106 12.423 32.903 1.00 25.04 232 GLY C O 1
ATOM 3084 N N . TRP B 1 99 ? -34.168 11.296 33.201 1.00 29.34 233 TRP C N 1
ATOM 3085 C CA . TRP B 1 99 ? -34.173 10.581 31.938 1.00 27.92 233 TRP C CA 1
ATOM 3086 C C . TRP B 1 99 ? -34.191 9.080 32.201 1.00 30.92 233 TRP C C 1
ATOM 3087 O O . TRP B 1 99 ? -33.991 8.620 33.325 1.00 26.12 233 TRP C O 1
ATOM 3108 N N . SER B 1 100 ? -34.456 8.321 31.143 1.00 27.34 234 SER C N 1
ATOM 3109 C CA . SER B 1 100 ? -34.517 6.865 31.194 1.00 25.11 234 SER C CA 1
ATOM 3110 C C . SER B 1 100 ? -33.275 6.256 30.558 1.00 26.73 234 SER C C 1
ATOM 3111 O O . SER B 1 100 ? -32.781 6.754 29.544 1.00 29.43 234 SER C O 1
ATOM 3119 N N . ARG B 1 101 ? -32.770 5.175 31.154 1.00 21.98 235 ARG C N 1
ATOM 3120 C CA . ARG B 1 101 ? -31.684 4.418 30.542 1.00 32.12 235 ARG C CA 1
ATOM 3121 C C . ARG B 1 101 ? -31.957 2.939 30.769 1.00 26.44 235 ARG C C 1
ATOM 3122 O O . ARG B 1 101 ? -32.035 2.501 31.919 1.00 23.14 235 ARG C O 1
ATOM 3143 N N . PHE B 1 102 ? -32.081 2.168 29.688 1.00 23.70 236 PHE C N 1
ATOM 3144 C CA . PHE B 1 102 ? -32.450 0.747 29.786 1.00 25.34 236 PHE C CA 1
ATOM 3145 C C . PHE B 1 102 ? -33.746 0.561 30.575 1.00 29.19 236 PHE C C 1
ATOM 3146 O O . PHE B 1 102 ? -33.930 -0.444 31.268 1.00 26.10 236 PHE C O 1
ATOM 3163 N N . GLY B 1 103 ? -34.663 1.514 30.464 1.00 24.85 237 GLY C N 1
ATOM 3164 C CA . GLY B 1 103 ? -35.918 1.453 31.185 1.00 30.12 237 GLY C CA 1
ATOM 3165 C C . GLY B 1 103 ? -35.845 1.830 32.645 1.00 26.62 237 GLY C C 1
ATOM 3166 O O . GLY B 1 103 ? -36.858 1.716 33.347 1.00 25.13 237 GLY C O 1
ATOM 3170 N N . GLU B 1 104 ? -34.690 2.270 33.132 1.00 23.64 238 GLU C N 1
ATOM 3171 C CA . GLU B 1 104 ? -34.561 2.730 34.507 1.00 21.95 238 GLU C CA 1
ATOM 3172 C C . GLU B 1 104 ? -34.540 4.251 34.559 1.00 26.11 238 GLU C C 1
ATOM 3173 O O . GLU B 1 104 ? -33.858 4.899 33.761 1.00 24.11 238 GLU C O 1
ATOM 3185 N N . ALA B 1 105 ? -35.245 4.810 35.539 1.00 21.75 239 ALA C N 1
ATOM 3186 C CA . ALA B 1 105 ? -35.244 6.251 35.744 1.00 21.51 239 ALA C CA 1
ATOM 3187 C C . ALA B 1 105 ? -33.931 6.696 36.376 1.00 23.14 239 ALA C C 1
ATOM 3188 O O . ALA B 1 105 ? -33.448 6.076 37.330 1.00 22.12 239 ALA C O 1
ATOM 3195 N N . TRP B 1 106 ? -33.368 7.783 35.849 1.00 21.74 240 TRP C N 1
ATOM 3196 C CA . TRP B 1 106 ? -32.163 8.411 36.375 1.00 24.11 240 TRP C CA 1
ATOM 3197 C C . TRP B 1 106 ? -32.469 9.849 36.765 1.00 21.97 240 TRP C C 1
ATOM 3198 O O . TRP B 1 106 ? -33.206 10.543 36.063 1.00 24.16 240 TRP C O 1
ATOM 3219 N N . LEU B 1 107 ? -31.881 10.301 37.868 1.00 19.85 241 LEU C N 1
ATOM 3220 C CA . LEU B 1 107 ? -32.208 11.601 38.452 1.00 23.16 241 LEU C CA 1
ATOM 3221 C C . LEU B 1 107 ? -31.398 12.723 37.808 1.00 19.89 241 LEU C C 1
ATOM 3222 O O . LEU B 1 107 ? -30.161 12.680 37.791 1.00 22.48 241 LEU C O 1
ATOM 3238 N N . GLY B 1 108 ? -32.105 13.735 37.303 1.00 20.34 242 GLY C N 1
ATOM 3239 C CA . GLY B 1 108 ? -31.493 14.961 36.829 1.00 21.40 242 GLY C CA 1
ATOM 3240 C C . GLY B 1 108 ? -31.552 16.118 37.807 1.00 25.71 242 GLY C C 1
ATOM 3241 O O . GLY B 1 108 ? -30.538 16.770 38.077 1.00 28.06 242 GLY C O 1
ATOM 3245 N N . CYS B 1 109 ? -32.747 16.409 38.311 1.00 21.50 243 CYS C N 1
ATOM 3246 C CA . CYS B 1 109 ? -32.949 17.459 39.299 1.00 19.75 243 CYS C CA 1
ATOM 3247 C C . CYS B 1 109 ? -33.941 16.949 40.334 1.00 21.85 243 CYS C C 1
ATOM 3248 O O . CYS B 1 109 ? -34.805 16.128 40.024 1.00 23.20 243 CYS C O 1
ATOM 3255 N N . ALA B 1 110 ? -33.835 17.454 41.560 1.00 20.94 244 ALA C N 1
ATOM 3256 C CA . ALA B 1 110 ? -34.777 17.105 42.625 1.00 20.59 244 ALA C CA 1
ATOM 3257 C C . ALA B 1 110 ? -35.016 18.304 43.532 1.00 22.15 244 ALA C C 1
ATOM 3258 O O . ALA B 1 110 ? -34.663 18.292 44.719 1.00 24.43 244 ALA C O 1
ATOM 3265 N N . PRO B 1 111 ? -35.639 19.360 43.007 1.00 21.40 245 PRO C N 1
ATOM 3266 C CA . PRO B 1 111 ? -36.026 20.485 43.871 1.00 24.84 245 PRO C CA 1
ATOM 3267 C C . PRO B 1 111 ? -37.150 20.096 44.819 1.00 18.66 245 PRO C C 1
ATOM 3268 O O . PRO B 1 111 ? -37.962 19.217 44.523 1.00 22.31 245 PRO C O 1
ATOM 3279 N N . ARG B 1 112 ? -37.214 20.791 45.955 1.00 20.30 246 ARG C N 1
ATOM 3280 C CA . ARG B 1 112 ? -38.403 20.708 46.796 1.00 22.97 246 ARG C CA 1
ATOM 3281 C C . ARG B 1 112 ? -39.630 21.079 45.972 1.00 21.16 246 ARG C C 1
ATOM 3282 O O . ARG B 1 112 ? -39.575 21.951 45.102 1.00 21.68 246 ARG C O 1
ATOM 3303 N N . PHE B 1 113 ? -40.742 20.392 46.236 1.00 25.87 247 PHE C N 1
ATOM 3304 C CA . PHE B 1 113 ? -41.947 20.607 45.439 1.00 24.00 247 PHE C CA 1
ATOM 3305 C C . PHE B 1 113 ? -42.413 22.058 45.491 1.00 23.20 247 PHE C C 1
ATOM 3306 O O . PHE B 1 113 ? -42.764 22.641 44.461 1.00 25.34 247 PHE C O 1
ATOM 3323 N N . GLN B 1 114 ? -4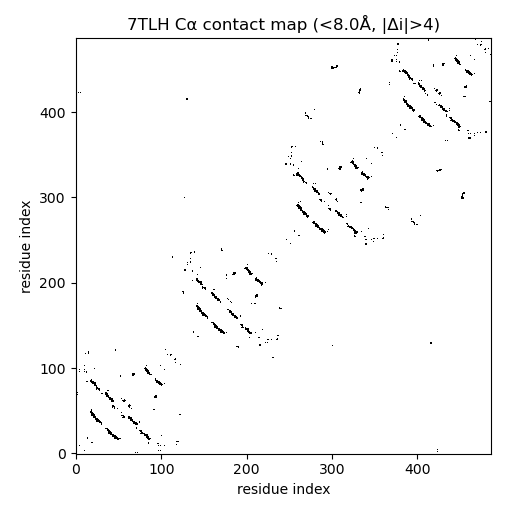2.464 22.653 46.683 1.00 24.58 248 GLN C N 1
ATOM 3324 C CA . GLN B 1 114 ? -42.916 24.043 46.758 1.00 23.92 248 GLN C CA 1
ATOM 3325 C C . GLN B 1 114 ? -41.973 24.993 46.028 1.00 25.36 248 GLN C C 1
ATOM 3326 O O . GLN B 1 114 ? -42.411 26.040 45.532 1.00 22.13 248 GLN C O 1
ATOM 3340 N N . GLU B 1 115 ? -40.675 24.683 45.992 1.00 22.10 249 GLU C N 1
ATOM 3341 C CA . GLU B 1 115 ? -39.755 25.548 45.262 1.00 25.40 249 GLU C CA 1
ATOM 3342 C C . GLU B 1 115 ? -40.022 25.460 43.762 1.00 23.20 249 GLU C C 1
ATOM 3343 O O . GLU B 1 115 ? -40.085 26.480 43.066 1.00 20.17 249 GLU C O 1
ATOM 3355 N N . PHE B 1 116 ? -40.164 24.243 43.230 1.00 20.50 250 PHE C N 1
ATOM 3356 C CA . PHE B 1 116 ? -40.462 24.174 41.808 1.00 23.24 250 PHE C CA 1
ATOM 3357 C C . PHE B 1 116 ? -41.830 24.754 41.493 1.00 21.96 250 PHE C C 1
ATOM 3358 O O . PHE B 1 116 ? -42.016 25.345 40.424 1.00 21.90 250 PHE C O 1
ATOM 3375 N N . SER B 1 117 ? -42.803 24.589 42.394 1.00 18.57 251 SER C N 1
ATOM 3376 C CA . SER B 1 117 ? -44.115 25.185 42.165 1.00 20.42 251 SER C CA 1
ATOM 3377 C C . SER B 1 117 ? -44.013 26.700 42.023 1.00 21.79 251 SER C C 1
ATOM 3378 O O . SER B 1 117 ? -44.684 27.296 41.173 1.00 22.87 251 SER C O 1
ATOM 3386 N N . ARG B 1 118 ? -43.190 27.344 42.856 1.00 18.32 252 ARG C N 1
ATOM 3387 C CA . ARG B 1 118 ? -42.949 28.776 42.708 1.00 19.25 252 ARG C CA 1
ATOM 3388 C C . ARG B 1 118 ? -42.364 29.096 41.338 1.00 20.49 252 ARG C C 1
ATOM 3389 O O . ARG B 1 118 ? -42.814 30.023 40.654 1.00 20.75 252 ARG C O 1
ATOM 3410 N N . VAL B 1 119 ? -41.327 28.360 40.949 1.00 19.46 253 VAL C N 1
ATOM 3411 C CA . VAL B 1 119 ? -40.633 28.622 39.689 1.00 19.62 253 VAL C CA 1
ATOM 3412 C C . VAL B 1 119 ? -41.595 28.494 38.517 1.00 19.27 253 VAL C C 1
ATOM 3413 O O . VAL B 1 119 ? -41.639 29.354 37.624 1.00 18.97 253 VAL C O 1
ATOM 3426 N N . TYR B 1 120 ? -42.360 27.404 38.491 1.00 18.68 254 TYR C N 1
ATOM 3427 C CA . TYR B 1 120 ? -43.311 27.195 37.406 1.00 21.11 254 TYR C CA 1
ATOM 3428 C C . TYR B 1 120 ? -44.386 28.274 37.386 1.00 22.61 254 TYR C C 1
ATOM 3429 O O . TYR B 1 120 ? -44.741 28.780 36.314 1.00 25.63 254 TYR C O 1
ATOM 3447 N N . SER B 1 121 ? -44.927 28.638 38.553 1.00 20.91 255 SER C N 1
ATOM 3448 C CA . SER B 1 121 ? -45.908 29.721 38.585 1.00 26.68 255 SER C CA 1
ATOM 3449 C C . SER B 1 121 ? -45.323 31.000 38.001 1.00 22.37 255 SER C C 1
ATOM 3450 O O . SER B 1 121 ? -45.979 31.708 37.225 1.00 25.39 255 SER C O 1
ATOM 3458 N N . ALA B 1 122 ? -44.094 31.329 38.399 1.00 21.38 256 ALA C N 1
ATOM 3459 C CA . ALA B 1 122 ? -43.446 32.532 37.890 1.00 21.34 256 ALA C CA 1
ATOM 3460 C C . ALA B 1 122 ? -43.221 32.437 36.389 1.00 25.32 256 ALA C C 1
ATOM 3461 O O . ALA B 1 122 ? -43.469 33.399 35.654 1.00 21.83 256 ALA C O 1
ATOM 3468 N N . ALA B 1 123 ? -42.771 31.274 35.913 1.00 23.54 257 ALA C N 1
ATOM 3469 C CA . ALA B 1 123 ? -42.532 31.100 34.484 1.00 17.98 257 ALA C CA 1
ATOM 3470 C C . ALA B 1 123 ? -43.834 31.189 33.696 1.00 20.26 257 ALA C C 1
ATOM 3471 O O . ALA B 1 123 ? -43.887 31.821 32.635 1.00 23.79 257 ALA C O 1
ATOM 3478 N N . LEU B 1 124 ? -44.893 30.552 34.197 1.00 21.84 258 LEU C N 1
ATOM 3479 C CA . LEU B 1 124 ? -46.181 30.620 33.517 1.00 21.60 258 LEU C CA 1
ATOM 3480 C C . LEU B 1 124 ? -46.668 32.057 33.432 1.00 27.24 258 LEU C C 1
ATOM 3481 O O . LEU B 1 124 ? -47.123 32.509 32.376 1.00 23.80 258 LEU C O 1
ATOM 3497 N N . THR B 1 125 ? -46.564 32.794 34.538 1.00 23.28 259 THR C N 1
ATOM 3498 C CA . THR B 1 125 ? -47.060 34.166 34.568 1.00 20.89 259 THR C CA 1
ATOM 3499 C C . THR B 1 125 ? -46.289 35.048 33.601 1.00 24.18 259 THR C C 1
ATOM 3500 O O . THR B 1 125 ? -46.862 35.952 32.987 1.00 27.93 259 THR C O 1
ATOM 3511 N N . THR B 1 126 ? -45.002 34.784 33.429 1.00 23.96 260 THR C N 1
ATOM 3512 C CA . THR B 1 126 ? -44.171 35.594 32.545 1.00 23.24 260 THR C CA 1
ATOM 3513 C C . THR B 1 126 ? -44.106 35.063 31.121 1.00 23.10 260 THR C C 1
ATOM 3514 O O . THR B 1 126 ? -43.390 35.645 30.297 1.00 22.96 260 THR C O 1
ATOM 3525 N N . HIS B 1 127 ? -44.809 33.970 30.814 1.00 22.02 261 HIS C N 1
ATOM 3526 C CA . HIS B 1 127 ? -44.719 33.326 29.506 1.00 26.03 261 HIS C CA 1
ATOM 3527 C C . HIS B 1 127 ? -43.295 32.896 29.181 1.00 23.61 261 HIS C C 1
ATOM 3528 O O . HIS B 1 127 ? -42.904 32.850 28.015 1.00 24.30 261 HIS C O 1
ATOM 3542 N N . LEU B 1 128 ? -42.528 32.530 30.205 1.00 23.76 262 LEU C N 1
ATOM 3543 C CA . LEU B 1 128 ? -41.194 31.981 30.008 1.00 19.42 262 LEU C CA 1
ATOM 3544 C C . LEU B 1 128 ? -41.157 30.467 30.176 1.00 24.82 262 LEU C C 1
ATOM 3545 O O . LEU B 1 128 ? -40.077 29.877 30.090 1.00 23.31 262 LEU C O 1
ATOM 3561 N N . ASN B 1 129 ? -42.300 29.834 30.428 1.00 22.87 263 ASN C N 1
ATOM 3562 C CA . ASN B 1 129 ? -42.345 28.379 30.549 1.00 23.29 263 ASN C CA 1
ATOM 3563 C C . ASN B 1 129 ? -42.200 27.722 29.178 1.00 24.50 263 ASN C C 1
ATOM 3564 O O . ASN B 1 129 ? -42.986 28.020 28.270 1.00 24.35 263 ASN C O 1
ATOM 3575 N N . PRO B 1 130 ? -41.247 26.798 28.995 1.00 22.59 264 PRO C N 1
ATOM 3576 C CA . PRO B 1 130 ? -41.116 26.148 27.677 1.00 27.61 264 PRO C CA 1
ATOM 3577 C C . PRO B 1 130 ? -42.233 25.165 27.381 1.00 30.95 264 PRO C C 1
ATOM 3578 O O . PRO B 1 130 ? -42.428 24.801 26.216 1.00 29.09 264 PRO C O 1
ATOM 3589 N N . CYS B 1 131 ? -42.960 24.716 28.399 1.00 27.55 265 CYS C N 1
ATOM 3590 C CA . CYS B 1 131 ? -44.081 23.811 28.213 1.00 28.01 265 CYS C CA 1
ATOM 3591 C C . CYS B 1 131 ? -45.048 24.038 29.363 1.00 28.60 265 CYS C C 1
ATOM 3592 O O . CYS B 1 131 ? -44.760 24.786 30.299 1.00 27.55 265 CYS C O 1
ATOM 3599 N N . GLU B 1 132 ? -46.220 23.418 29.273 1.00 29.40 266 GLU C N 1
ATOM 3600 C CA . GLU B 1 132 ? -47.169 23.429 30.376 1.00 28.26 266 GLU C CA 1
ATOM 3601 C C . GLU B 1 132 ? -47.243 22.065 31.049 1.00 31.79 266 GLU C C 1
ATOM 3602 O O . GLU B 1 132 ? -46.996 21.027 30.429 1.00 33.47 266 GLU C O 1
ATOM 3614 N N . MET B 1 133 ? -47.555 22.084 32.344 1.00 33.70 267 MET C N 1
ATOM 3615 C CA . MET B 1 133 ? -47.817 20.854 33.078 1.00 34.04 267 MET C CA 1
ATOM 3616 C C . MET B 1 133 ? -48.705 21.166 34.273 1.00 34.13 267 MET C C 1
ATOM 3617 O O . MET B 1 133 ? -48.755 22.300 34.756 1.00 36.66 267 MET C O 1
ATOM 3631 N N . ALA B 1 134 ? -49.401 20.134 34.746 1.00 40.68 268 ALA C N 1
ATOM 3632 C CA . ALA B 1 134 ? -50.315 20.239 35.882 1.00 38.49 268 ALA C CA 1
ATOM 3633 C C . ALA B 1 134 ? -49.610 19.686 37.114 1.00 41.15 268 ALA C C 1
ATOM 3634 O O . ALA B 1 134 ? -49.383 18.476 37.214 1.00 40.34 268 ALA C O 1
ATOM 3641 N N . LEU B 1 135 ? -49.258 20.567 38.049 1.00 36.23 269 LEU C N 1
ATOM 3642 C CA . LEU B 1 135 ? -48.492 20.135 39.210 1.00 41.51 269 LEU C CA 1
ATOM 3643 C C . LEU B 1 135 ? -49.344 19.565 40.336 1.00 54.00 269 LEU C C 1
ATOM 3644 O O . LEU B 1 135 ? -48.828 18.763 41.120 1.00 44.91 269 LEU C O 1
ATOM 3660 N N . ASP B 1 136 ? -50.640 19.862 40.378 1.00 64.51 270 ASP C N 1
ATOM 3661 C CA . ASP B 1 136 ? -51.471 19.413 41.485 1.00 78.30 270 ASP C CA 1
ATOM 3662 C C . ASP B 1 136 ? -51.924 17.980 41.251 1.00 84.04 270 ASP C C 1
ATOM 3663 O O . ASP B 1 136 ? -52.096 17.557 40.109 1.00 85.32 270 ASP C O 1
ATOM 3672 N N . ALA C 1 13 ? -27.383 48.780 75.816 1.00 70.18 147 ALA A N 1
ATOM 3673 C CA . ALA C 1 13 ? -27.465 48.392 74.414 1.00 69.44 147 ALA A CA 1
ATOM 3674 C C . ALA C 1 13 ? -27.336 46.878 74.247 1.00 60.94 147 ALA A C 1
ATOM 3675 O O . ALA C 1 13 ? -27.780 46.328 73.236 1.00 68.04 147 ALA A O 1
ATOM 3681 N N . CYS C 1 14 ? -26.692 46.209 75.208 1.00 44.08 148 CYS A N 1
ATOM 3682 C CA . CYS C 1 14 ? -26.637 44.753 75.206 1.00 41.46 148 CYS A CA 1
ATOM 3683 C C . CYS C 1 14 ? -27.536 44.095 76.248 1.00 40.69 148 CYS A C 1
ATOM 3684 O O . CYS C 1 14 ? -27.661 42.866 76.237 1.00 43.18 148 CYS A O 1
ATOM 3691 N N . ARG C 1 15 ? -28.171 44.856 77.135 1.00 38.20 149 ARG A N 1
ATOM 3692 C CA . ARG C 1 15 ? -28.942 44.221 78.192 1.00 47.75 149 ARG A CA 1
ATOM 3693 C C . ARG C 1 15 ? -30.119 43.453 77.589 1.00 33.00 149 ARG A C 1
ATOM 3694 O O . ARG C 1 15 ? -30.654 43.840 76.545 1.00 32.39 149 ARG A O 1
ATOM 3715 N N . PRO C 1 16 ? -30.537 42.358 78.223 1.00 35.57 150 PRO A N 1
ATOM 3716 C CA . PRO C 1 16 ? -31.694 41.616 77.704 1.00 36.12 150 PRO A CA 1
ATOM 3717 C C . PRO C 1 16 ? -32.926 42.507 77.637 1.00 29.01 150 PRO A C 1
ATOM 3718 O O . PRO C 1 16 ? -33.111 43.411 78.454 1.00 32.47 150 PRO A O 1
ATOM 3729 N N . CYS C 1 17 ? -33.763 42.254 76.634 1.00 26.30 151 CYS A N 1
ATOM 3730 C CA . CYS C 1 17 ? -35.016 42.981 76.501 1.00 23.71 151 CYS A CA 1
ATOM 3731 C C . CYS C 1 17 ? -36.000 42.513 77.567 1.00 23.26 151 CYS A C 1
ATOM 3732 O O . CYS C 1 17 ? -36.089 41.319 77.868 1.00 24.04 151 CYS A O 1
ATOM 3739 N N . SER C 1 18 ? -36.720 43.467 78.155 1.00 26.80 152 SER A N 1
ATOM 3740 C CA . SER C 1 18 ? -37.808 43.148 79.065 1.00 27.30 152 SER A CA 1
ATOM 3741 C C . SER C 1 18 ? -38.921 42.429 78.308 1.00 21.31 152 SER A C 1
ATOM 3742 O O . SER C 1 18 ? -38.983 42.446 77.079 1.00 23.90 152 SER A O 1
ATOM 3750 N N . ASP C 1 19 ? -39.828 41.793 79.056 1.00 22.92 153 ASP A N 1
ATOM 3751 C CA . ASP C 1 19 ? -40.940 41.126 78.385 1.00 24.90 153 ASP A CA 1
ATOM 3752 C C . ASP C 1 19 ? -41.769 42.124 77.582 1.00 22.93 153 ASP A C 1
ATOM 3753 O O . ASP C 1 19 ? -42.176 41.834 76.449 1.00 22.20 153 ASP A O 1
ATOM 3762 N N . ALA C 1 20 ? -42.004 43.317 78.134 1.00 24.23 154 ALA A N 1
ATOM 3763 C CA . ALA C 1 20 ? -42.731 44.336 77.382 1.00 24.10 154 ALA A CA 1
ATOM 3764 C C . ALA C 1 20 ? -41.952 44.753 76.138 1.00 26.93 154 ALA A C 1
ATOM 3765 O O . ALA C 1 20 ? -42.527 44.905 75.054 1.00 24.63 154 ALA A O 1
ATOM 3772 N N . GLU C 1 21 ? -40.638 44.933 76.276 1.00 22.77 155 GLU A N 1
ATOM 3773 C CA . GLU C 1 21 ? -39.810 45.300 75.132 1.00 25.15 155 GLU A CA 1
ATOM 3774 C C . GLU C 1 21 ? -39.822 44.210 74.070 1.00 24.15 155 GLU A C 1
ATOM 3775 O O . GLU C 1 21 ? -39.875 44.503 72.869 1.00 23.30 155 GLU A O 1
ATOM 3787 N N . LEU C 1 22 ? -39.754 42.945 74.489 1.00 23.96 156 LEU A N 1
ATOM 3788 C CA . LEU C 1 22 ? -39.791 41.854 73.520 1.00 20.67 156 LEU A CA 1
ATOM 3789 C C . LEU C 1 22 ? -41.054 41.914 72.675 1.00 24.19 156 LEU A C 1
ATOM 3790 O O . LEU C 1 22 ? -41.014 41.712 71.456 1.00 21.79 156 LEU A O 1
ATOM 3806 N N . LEU C 1 23 ? -42.192 42.150 73.320 1.00 27.38 157 LEU A N 1
ATOM 3807 C CA . LEU C 1 23 ? -43.468 42.144 72.617 1.00 21.72 157 LEU A CA 1
ATOM 3808 C C . LEU C 1 23 ? -43.515 43.259 71.582 1.00 25.10 157 LEU A C 1
ATOM 3809 O O . LEU C 1 23 ? -43.919 43.042 70.435 1.00 26.36 157 LEU A O 1
ATOM 3825 N N . LEU C 1 24 ? -43.094 44.465 71.969 1.00 24.89 158 LEU A N 1
ATOM 3826 C CA . LEU C 1 24 ? -43.087 45.575 71.026 1.00 23.09 158 LEU A CA 1
ATOM 3827 C C . LEU C 1 24 ? -42.080 45.344 69.903 1.00 28.29 158 LEU A C 1
ATOM 3828 O O . LEU C 1 24 ? -42.388 45.587 68.732 1.00 28.78 158 LEU A O 1
ATOM 3844 N N . ALA C 1 25 ? -40.875 44.876 70.242 1.00 23.59 159 ALA A N 1
ATOM 3845 C CA . ALA C 1 25 ? -39.858 44.632 69.221 1.00 20.67 159 ALA A CA 1
ATOM 3846 C C . ALA C 1 25 ? -40.327 43.598 68.206 1.00 23.12 159 ALA A C 1
ATOM 3847 O O . ALA C 1 25 ? -40.045 43.722 67.008 1.00 24.75 159 ALA A O 1
ATOM 3854 N N . ALA C 1 26 ? -41.025 42.557 68.665 1.00 25.14 160 ALA A N 1
ATOM 3855 C CA . ALA C 1 26 ? -41.452 41.504 67.747 1.00 23.70 160 ALA A CA 1
ATOM 3856 C C . ALA C 1 26 ? -42.423 42.044 66.704 1.00 33.56 160 ALA A C 1
ATOM 3857 O O . ALA C 1 26 ? -42.547 41.479 65.613 1.00 29.56 160 ALA A O 1
ATOM 3864 N N . CYS C 1 27 ? -43.129 43.123 67.024 1.00 28.25 161 CYS A N 1
ATOM 3865 C CA . CYS C 1 27 ? -44.053 43.740 66.086 1.00 28.91 161 CYS A CA 1
ATOM 3866 C C . CYS C 1 27 ? -43.422 44.852 65.255 1.00 30.36 161 CYS A C 1
ATOM 3867 O O . CYS C 1 27 ? -43.802 45.018 64.091 1.00 43.92 161 CYS A O 1
ATOM 3874 N N . THR C 1 28 ? -42.441 45.592 65.781 1.00 26.51 162 THR A N 1
ATOM 3875 C CA . THR C 1 28 ? -41.854 46.693 65.021 1.00 30.37 162 THR A CA 1
ATOM 3876 C C . THR C 1 28 ? -40.579 46.317 64.269 1.00 27.91 162 THR A C 1
ATOM 3877 O O . THR C 1 28 ? -40.083 47.131 63.480 1.00 31.17 162 THR A O 1
ATOM 3888 N N . SER C 1 29 ? -40.026 45.134 64.510 1.00 25.38 163 SER A N 1
ATOM 3889 C CA . SER C 1 29 ? -38.753 44.740 63.920 1.00 26.58 163 SER A CA 1
ATOM 3890 C C . SER C 1 29 ? -38.867 44.478 62.418 1.00 23.34 163 SER A C 1
ATOM 3891 O O . SER C 1 29 ? -39.928 44.119 61.904 1.00 27.53 163 SER A O 1
ATOM 3899 N N . ASP C 1 30 ? -37.740 44.648 61.714 1.00 20.38 164 ASP A N 1
ATOM 3900 C CA . ASP C 1 30 ? -37.650 44.232 60.317 1.00 22.52 164 ASP A CA 1
ATOM 3901 C C . ASP C 1 30 ? -37.588 42.715 60.156 1.00 24.82 164 ASP A C 1
ATOM 3902 O O . ASP C 1 30 ? -37.871 42.210 59.065 1.00 24.65 164 ASP A O 1
ATOM 3911 N N . PHE C 1 31 ? -37.177 41.979 61.185 1.00 22.31 165 PHE A N 1
ATOM 3912 C CA . PHE C 1 31 ? -37.170 40.528 61.084 1.00 23.15 165 PHE A CA 1
ATOM 3913 C C . PHE C 1 31 ? -37.437 39.913 62.452 1.00 22.32 165 PHE A C 1
ATOM 3914 O O . PHE C 1 31 ? -37.083 40.476 63.494 1.00 21.60 165 PHE A O 1
ATOM 3931 N N . VAL C 1 32 ? -38.075 38.745 62.420 1.00 21.21 166 VAL A N 1
ATOM 3932 C CA . VAL C 1 32 ? -38.294 37.901 63.585 1.00 18.36 166 VAL A CA 1
ATOM 3933 C C . VAL C 1 32 ? -38.076 36.473 63.092 1.00 22.67 166 VAL A C 1
ATOM 3934 O O . VAL C 1 32 ? -38.851 35.980 62.267 1.00 21.80 166 VAL A O 1
ATOM 3947 N N . ILE C 1 33 ? -37.022 35.813 63.574 1.00 20.73 167 ILE A N 1
ATOM 3948 C CA . ILE C 1 33 ? -36.735 34.460 63.120 1.00 19.77 167 ILE A CA 1
ATOM 3949 C C . ILE C 1 33 ? -36.388 33.542 64.284 1.00 18.30 167 ILE A C 1
ATOM 3950 O O . ILE C 1 33 ? -35.792 33.956 65.281 1.00 22.98 167 ILE A O 1
ATOM 3966 N N . HIS C 1 34 ? -36.719 32.268 64.104 1.00 19.99 168 HIS A N 1
ATOM 3967 C CA . HIS C 1 34 ? -36.434 31.197 65.049 1.00 22.88 168 HIS A CA 1
ATOM 3968 C C . HIS C 1 34 ? -35.224 30.444 64.528 1.00 19.66 168 HIS A C 1
ATOM 3969 O O . HIS C 1 34 ? -35.228 29.997 63.380 1.00 22.03 168 HIS A O 1
ATOM 3983 N N . GLY C 1 35 ? -34.192 30.318 65.354 1.00 22.08 169 GLY A N 1
ATOM 3984 C CA . GLY C 1 35 ? -33.048 29.539 64.932 1.00 23.21 169 GLY A CA 1
ATOM 3985 C C . GLY C 1 35 ? -32.055 29.299 66.048 1.00 25.29 169 GLY A C 1
ATOM 3986 O O . GLY C 1 35 ? -32.288 29.651 67.206 1.00 24.28 169 GLY A O 1
ATOM 3990 N N . THR C 1 36 ? -30.944 28.671 65.672 1.00 21.26 170 THR A N 1
ATOM 3991 C CA . THR C 1 36 ? -29.847 28.343 66.570 1.00 19.88 170 THR A CA 1
ATOM 3992 C C . THR C 1 36 ? -28.579 29.031 66.083 1.00 23.13 170 THR A C 1
ATOM 3993 O O . THR C 1 36 ? -28.464 29.408 64.913 1.00 23.85 170 THR A O 1
ATOM 4004 N N . ILE C 1 37 ? -27.620 29.203 66.985 1.00 19.56 171 ILE A N 1
ATOM 4005 C CA . ILE C 1 37 ? -26.372 29.877 66.643 1.00 20.47 171 ILE A CA 1
ATOM 4006 C C . ILE C 1 37 ? -25.330 28.853 66.207 1.00 22.72 171 ILE A C 1
ATOM 4007 O O . ILE C 1 37 ? -24.863 28.037 67.012 1.00 26.51 171 ILE A O 1
ATOM 4023 N N . HIS C 1 38 ? -24.930 28.930 64.936 1.00 21.14 172 HIS A N 1
ATOM 4024 C CA . HIS C 1 38 ? -23.925 28.009 64.420 1.00 24.97 172 HIS A CA 1
ATOM 4025 C C . HIS C 1 38 ? -22.510 28.492 64.708 1.00 23.58 172 HIS A C 1
ATOM 4026 O O . HIS C 1 38 ? -21.630 27.686 65.034 1.00 23.35 172 HIS A O 1
ATOM 4040 N N . GLY C 1 39 ? -22.262 29.792 64.578 1.00 20.99 173 GLY A N 1
ATOM 4041 C CA . GLY C 1 39 ? -20.943 30.329 64.856 1.00 21.54 173 GLY A CA 1
ATOM 4042 C C . GLY C 1 39 ? -21.002 31.830 65.012 1.00 20.16 173 GLY A C 1
ATOM 4043 O O . GLY C 1 39 ? -21.971 32.476 64.605 1.00 19.96 173 GLY A O 1
ATOM 4047 N N . VAL C 1 40 ? -19.939 32.384 65.592 1.00 18.51 174 VAL A N 1
ATOM 4048 C CA . VAL C 1 40 ? -19.815 33.825 65.774 1.00 22.23 174 VAL A CA 1
ATOM 4049 C C . VAL C 1 40 ? -18.432 34.255 65.300 1.00 19.24 174 VAL A C 1
ATOM 4050 O O . VAL C 1 40 ? -17.416 33.679 65.711 1.00 20.50 174 VAL A O 1
ATOM 4063 N N . ALA C 1 41 ? -18.402 35.260 64.430 1.00 19.52 175 ALA A N 1
ATOM 4064 C CA . ALA C 1 41 ? -17.177 35.869 63.928 1.00 20.79 175 ALA A CA 1
ATOM 4065 C C . ALA C 1 41 ? -17.065 37.271 64.512 1.00 21.68 175 ALA A C 1
ATOM 4066 O O . ALA C 1 41 ? -18.077 37.952 64.703 1.00 20.48 175 ALA A O 1
ATOM 4073 N N . HIS C 1 42 ? -15.845 37.696 64.826 1.00 19.44 176 HIS A N 1
ATOM 4074 C CA . HIS C 1 42 ? -15.636 38.991 65.462 1.00 18.94 176 HIS A CA 1
ATOM 4075 C C . HIS C 1 42 ? -14.779 39.900 64.598 1.00 17.44 176 HIS A C 1
ATOM 4076 O O . HIS C 1 42 ? -13.722 39.490 64.104 1.00 18.58 176 HIS A O 1
ATOM 4090 N N . ASP C 1 43 ? -15.252 41.133 64.418 1.00 19.37 177 ASP A N 1
ATOM 4091 C CA . ASP C 1 43 ? -14.518 42.191 63.731 1.00 18.27 177 ASP A CA 1
ATOM 4092 C C . ASP C 1 43 ? -13.987 43.124 64.813 1.00 24.90 177 ASP A C 1
ATOM 4093 O O . ASP C 1 43 ? -14.733 43.935 65.367 1.00 22.33 177 ASP A O 1
ATOM 4102 N N . THR C 1 44 ? -12.699 43.006 65.116 1.00 18.59 178 THR A N 1
ATOM 4103 C CA . THR C 1 44 ? -12.096 43.750 66.213 1.00 22.94 178 THR A CA 1
ATOM 4104 C C . THR C 1 44 ? -11.752 45.188 65.842 1.00 24.77 178 THR A C 1
ATOM 4105 O O . THR C 1 44 ? -11.443 45.981 66.739 1.00 27.41 178 THR A O 1
ATOM 4116 N N . GLU C 1 45 ? -11.821 45.551 64.561 1.00 28.71 179 GLU A N 1
ATOM 4117 C CA . GLU C 1 45 ? -11.643 46.949 64.183 1.00 28.82 179 GLU A CA 1
ATOM 4118 C C . GLU C 1 45 ? -12.944 47.727 64.338 1.00 26.01 179 GLU A C 1
ATOM 4119 O O . GLU C 1 45 ? -12.973 48.805 64.939 1.00 26.98 179 GLU A O 1
ATOM 4131 N N . LEU C 1 46 ? -14.029 47.206 63.775 1.00 20.19 180 LEU A N 1
ATOM 4132 C CA . LEU C 1 46 ? -15.340 47.804 63.953 1.00 21.54 180 LEU A CA 1
ATOM 4133 C C . LEU C 1 46 ? -15.949 47.512 65.317 1.00 25.67 180 LEU A C 1
ATOM 4134 O O . LEU C 1 46 ? -16.930 48.168 65.683 1.00 25.01 180 LEU A O 1
ATOM 4150 N N . GLN C 1 47 ? -15.388 46.560 66.067 1.00 23.29 181 GLN A N 1
ATOM 4151 C CA . GLN C 1 47 ? -15.929 46.138 67.358 1.00 20.99 181 GLN A CA 1
ATOM 4152 C C . GLN C 1 47 ? -17.369 45.655 67.205 1.00 21.89 181 GLN A C 1
ATOM 4153 O O . GLN C 1 47 ? -18.271 46.027 67.961 1.00 22.76 181 GLN A O 1
ATOM 4167 N N . GLU C 1 48 ? -17.557 44.775 66.227 1.00 19.06 182 GLU A N 1
ATOM 4168 C CA . GLU C 1 48 ? -18.836 44.165 65.914 1.00 18.31 182 GLU A CA 1
ATOM 4169 C C . GLU C 1 48 ? -18.646 42.661 65.818 1.00 20.67 182 GLU A C 1
ATOM 4170 O O . GLU C 1 48 ? -17.543 42.175 65.557 1.00 23.00 182 GLU A O 1
ATOM 4182 N N . SER C 1 49 ? -19.724 41.933 66.080 1.00 17.79 183 SER A N 1
ATOM 4183 C CA . SER C 1 49 ? -19.768 40.488 65.916 1.00 21.01 183 SER A CA 1
ATOM 4184 C C . SER C 1 49 ? -20.772 40.157 64.823 1.00 21.08 183 SER A C 1
ATOM 4185 O O . SER C 1 49 ? -21.757 40.876 64.626 1.00 21.92 183 SER A O 1
ATOM 4193 N N . VAL C 1 50 ? -20.507 39.071 64.104 1.00 19.33 184 VAL A N 1
ATOM 4194 C CA . VAL C 1 50 ? -21.396 38.559 63.066 1.00 18.74 184 VAL A CA 1
ATOM 4195 C C . VAL C 1 50 ? -21.812 37.161 63.503 1.00 19.30 184 VAL A C 1
ATOM 4196 O O . VAL C 1 50 ? -20.982 36.240 63.539 1.00 20.91 184 VAL A O 1
ATOM 4209 N N . ILE C 1 51 ? -23.096 37.004 63.818 1.00 16.73 185 ILE A N 1
ATOM 4210 C CA . ILE C 1 51 ? -23.667 35.764 64.326 1.00 18.67 185 ILE A CA 1
ATOM 4211 C C . ILE C 1 51 ? -24.248 35.019 63.138 1.00 19.12 185 ILE A C 1
ATOM 4212 O O . ILE C 1 51 ? -25.121 35.549 62.443 1.00 23.91 185 ILE A O 1
ATOM 4228 N N . THR C 1 52 ? -23.806 33.784 62.902 1.00 17.39 186 THR A N 1
ATOM 4229 C CA . THR C 1 52 ? -24.394 32.971 61.844 1.00 16.48 186 THR A CA 1
ATOM 4230 C C . THR C 1 52 ? -25.423 32.034 62.469 1.00 20.48 186 THR A C 1
ATOM 4231 O O . THR C 1 52 ? -25.100 31.261 63.379 1.00 22.77 186 THR A O 1
ATOM 4242 N N . VAL C 1 53 ? -26.665 32.135 62.009 1.00 18.73 187 VAL A N 1
ATOM 4243 C CA . VAL C 1 53 ? -27.778 31.388 62.578 1.00 20.88 187 VAL A CA 1
ATOM 4244 C C . VAL C 1 53 ? -28.267 30.357 61.572 1.00 24.48 187 VAL A C 1
ATOM 4245 O O . VAL C 1 53 ? -28.267 30.603 60.361 1.00 20.46 187 VAL A O 1
ATOM 4258 N N . VAL C 1 54 ? -28.674 29.196 62.076 1.00 20.32 188 VAL A N 1
ATOM 4259 C CA . VAL C 1 54 ? -29.438 28.228 61.297 1.00 17.79 188 VAL A CA 1
ATOM 4260 C C . VAL C 1 54 ? -30.909 28.612 61.416 1.00 24.71 188 VAL A C 1
ATOM 4261 O O . VAL C 1 54 ? -31.453 28.660 62.527 1.00 23.51 188 VAL A O 1
ATOM 4274 N N . VAL C 1 55 ? -31.544 28.912 60.287 1.00 19.86 189 VAL A N 1
ATOM 4275 C CA . VAL C 1 55 ? -32.900 29.457 60.278 1.00 24.70 189 VAL A CA 1
ATOM 4276 C C . VAL C 1 55 ? -33.905 28.311 60.327 1.00 23.15 189 VAL A C 1
ATOM 4277 O O . VAL C 1 55 ? -34.123 27.622 59.329 1.00 25.54 189 VAL A O 1
ATOM 4290 N N . ALA C 1 56 ? -34.550 28.130 61.480 1.00 25.20 190 ALA A N 1
ATOM 4291 C CA . ALA C 1 56 ? -35.598 27.121 61.590 1.00 28.92 190 ALA A CA 1
ATOM 4292 C C . ALA C 1 56 ? -36.914 27.607 60.994 1.00 28.55 190 ALA A C 1
ATOM 4293 O O . ALA C 1 56 ? -37.621 26.840 60.330 1.00 26.88 190 ALA A O 1
ATOM 4300 N N . ARG C 1 57 ? -37.256 28.874 61.217 1.00 25.00 191 ARG A N 1
ATOM 4301 C CA . ARG C 1 57 ? -38.479 29.439 60.673 1.00 23.30 191 ARG A CA 1
ATOM 4302 C C . ARG C 1 57 ? -38.347 30.951 60.607 1.00 24.04 191 ARG A C 1
ATOM 4303 O O . ARG C 1 57 ? -37.778 31.566 61.510 1.00 22.23 191 ARG A O 1
ATOM 4324 N N . VAL C 1 58 ? -38.884 31.539 59.540 1.00 21.28 192 VAL A N 1
ATOM 4325 C CA . VAL C 1 58 ? -39.037 32.988 59.441 1.00 20.32 192 VAL A CA 1
ATOM 4326 C C . VAL C 1 58 ? -40.440 33.311 59.950 1.00 19.86 192 VAL A C 1
ATOM 4327 O O . VAL C 1 58 ? -41.434 32.921 59.328 1.00 25.32 192 VAL A O 1
ATOM 4340 N N . ILE C 1 59 ? -40.528 33.998 61.092 1.00 22.88 193 ILE A N 1
ATOM 4341 C CA . ILE C 1 59 ? -41.841 34.335 61.646 1.00 23.12 193 ILE A CA 1
ATOM 4342 C C . ILE C 1 59 ? -42.444 35.512 60.892 1.00 24.02 193 ILE A C 1
ATOM 4343 O O . ILE C 1 59 ? -43.609 35.486 60.481 1.00 25.09 193 ILE A O 1
ATOM 4359 N N . ARG C 1 60 ? -41.677 36.587 60.750 1.00 22.61 194 ARG A N 1
ATOM 4360 C CA . ARG C 1 60 ? -42.096 37.719 59.941 1.00 26.52 194 ARG A CA 1
ATOM 4361 C C . ARG C 1 60 ? -40.859 38.509 59.556 1.00 23.20 194 ARG A C 1
ATOM 4362 O O . ARG C 1 60 ? -39.839 38.471 60.253 1.00 25.33 194 ARG A O 1
ATOM 4383 N N . GLN C 1 61 ? -40.945 39.194 58.420 1.00 25.05 195 GLN A N 1
ATOM 4384 C CA . GLN C 1 61 ? -39.902 40.127 58.024 1.00 22.89 195 GLN A CA 1
ATOM 4385 C C . GLN C 1 61 ? -40.497 41.121 57.037 1.00 27.17 195 GLN A C 1
ATOM 4386 O O . GLN C 1 61 ? -41.423 40.797 56.288 1.00 30.41 195 GLN A O 1
ATOM 4400 N N . THR C 1 62 ? -39.954 42.337 57.055 1.00 30.89 196 THR A N 1
ATOM 4401 C CA . THR C 1 62 ? -40.423 43.422 56.205 1.00 28.09 196 THR A CA 1
ATOM 4402 C C . THR C 1 62 ? -39.669 43.495 54.886 1.00 33.05 196 THR A C 1
ATOM 4403 O O . THR C 1 62 ? -40.054 44.281 54.011 1.00 34.89 196 THR A O 1
ATOM 4414 N N . LEU C 1 63 ? -38.599 42.715 54.756 1.00 31.24 197 LEU A N 1
ATOM 4415 C CA . LEU C 1 63 ? -37.706 42.668 53.608 1.00 32.61 197 LEU A CA 1
ATOM 4416 C C . LEU C 1 63 ? -37.205 41.245 53.480 1.00 35.26 197 LEU A C 1
ATOM 4417 O O . LEU C 1 63 ? -37.206 40.491 54.468 1.00 30.26 197 LEU A O 1
ATOM 4433 N N . PRO C 1 64 ? -36.768 40.818 52.280 1.00 34.01 198 PRO A N 1
ATOM 4434 C CA . PRO C 1 64 ? -36.332 39.406 52.110 1.00 31.24 198 PRO A CA 1
ATOM 4435 C C . PRO C 1 64 ? -34.941 39.136 52.678 1.00 33.14 198 PRO A C 1
ATOM 4436 O O . PRO C 1 64 ? -33.978 38.802 51.979 1.00 33.48 198 PRO A O 1
ATOM 4447 N N . LEU C 1 65 ? -34.843 39.227 54.003 1.00 31.29 199 LEU A N 1
ATOM 4448 C CA . LEU C 1 65 ? -33.565 39.070 54.687 1.00 31.09 199 LEU A CA 1
ATOM 4449 C C . LEU C 1 65 ? -33.206 37.605 54.901 1.00 30.37 199 LEU A C 1
ATOM 4450 O O . LEU C 1 65 ? -32.052 37.210 54.692 1.00 30.22 199 LEU A O 1
ATOM 4466 N N . PHE C 1 66 ? -34.163 36.799 55.363 1.00 26.25 200 PHE A N 1
ATOM 4467 C CA . PHE C 1 66 ? -33.914 35.413 55.730 1.00 25.25 200 PHE A CA 1
ATOM 4468 C C . PHE C 1 66 ? -34.805 34.456 54.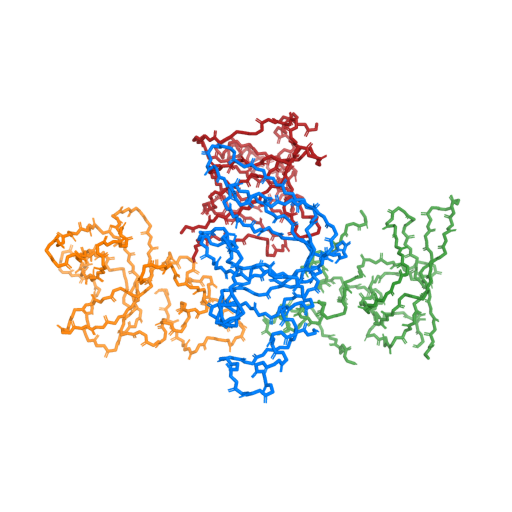951 1.00 25.93 200 PHE A C 1
ATOM 4469 O O . PHE C 1 66 ? -35.876 34.821 54.460 1.00 29.72 200 PHE A O 1
ATOM 4486 N N . LYS C 1 67 ? -34.341 33.212 54.861 1.00 24.63 201 LYS A N 1
ATOM 4487 C CA . LYS C 1 67 ? -35.087 32.127 54.244 1.00 26.15 201 LYS A CA 1
ATOM 4488 C C . LYS C 1 67 ? -34.854 30.835 55.009 1.00 28.75 201 LYS A C 1
ATOM 4489 O O . LYS C 1 67 ? -33.713 30.513 55.355 1.00 35.90 201 LYS A O 1
ATOM 4508 N N . GLU C 1 68 ? -35.929 30.094 55.257 1.00 28.33 202 GLU A N 1
ATOM 4509 C CA . GLU C 1 68 ? -35.820 28.740 55.777 1.00 24.76 202 GLU A CA 1
ATOM 4510 C C . GLU C 1 68 ? -35.433 27.807 54.637 1.00 33.44 202 GLU A C 1
ATOM 4511 O O . GLU C 1 68 ? -36.042 27.836 53.564 1.00 33.45 202 GLU A O 1
ATOM 4523 N N . GLY C 1 69 ? -34.400 27.011 54.854 1.00 27.84 203 GLY A N 1
ATOM 4524 C CA . GLY C 1 69 ? -34.002 26.019 53.884 1.00 27.71 203 GLY A CA 1
ATOM 4525 C C . GLY C 1 69 ? -33.104 26.571 52.788 1.00 32.88 203 GLY A C 1
ATOM 4526 O O . GLY C 1 69 ? -33.044 27.771 52.518 1.00 32.80 203 GLY A O 1
ATOM 4530 N N . SER C 1 70 ? -32.392 25.645 52.154 1.00 28.25 204 SER A N 1
ATOM 4531 C CA . SER C 1 70 ? -31.492 25.918 51.042 1.00 28.40 204 SER A CA 1
ATOM 4532 C C . SER C 1 70 ? -31.388 24.632 50.231 1.00 28.11 204 SER A C 1
ATOM 4533 O O . SER C 1 70 ? -31.924 23.591 50.618 1.00 30.00 204 SER A O 1
ATOM 4541 N N . SER C 1 71 ? -30.664 24.693 49.109 1.00 28.88 205 SER A N 1
ATOM 4542 C CA . SER C 1 71 ? -30.485 23.493 48.302 1.00 34.29 205 SER A CA 1
ATOM 4543 C C . SER C 1 71 ? -29.721 22.403 49.042 1.00 35.96 205 SER A C 1
ATOM 4544 O O . SER C 1 71 ? -29.800 21.235 48.651 1.00 36.65 205 SER A O 1
ATOM 4552 N N . GLU C 1 72 ? -28.966 22.755 50.082 1.00 33.09 206 GLU A N 1
ATOM 4553 C CA . GLU C 1 72 ? -28.189 21.782 50.838 1.00 33.89 206 GLU A CA 1
ATOM 4554 C C . GLU C 1 72 ? -28.913 21.301 52.084 1.00 37.97 206 GLU A C 1
ATOM 4555 O O . GLU C 1 72 ? -28.323 20.571 52.888 1.00 38.30 206 GLU A O 1
ATOM 4567 N N . GLY C 1 73 ? -30.166 21.702 52.265 1.00 30.07 207 GLY A N 1
ATOM 4568 C CA . GLY C 1 73 ? -30.927 21.330 53.437 1.00 34.34 207 GLY A CA 1
ATOM 4569 C C . GLY C 1 73 ? -31.301 22.557 54.240 1.00 32.21 207 GLY A C 1
ATOM 4570 O O . GLY C 1 73 ? -32.237 23.279 53.890 1.00 31.41 207 GLY A O 1
ATOM 4574 N N . GLN C 1 74 ? -30.550 22.817 55.303 1.00 30.20 208 GLN A N 1
ATOM 4575 C CA . GLN C 1 74 ? -30.796 23.967 56.157 1.00 34.80 208 GLN A CA 1
ATOM 4576 C C . GLN C 1 74 ? -30.292 25.255 55.514 1.00 28.28 208 GLN A C 1
ATOM 4577 O O . GLN C 1 74 ? -29.375 25.243 54.684 1.00 27.83 208 GLN A O 1
ATOM 4591 N N . GLY C 1 75 ? -30.969 26.354 55.827 1.00 27.53 209 GLY A N 1
ATOM 4592 C CA . GLY C 1 75 ? -30.506 27.675 55.450 1.00 24.37 209 GLY A CA 1
ATOM 4593 C C . GLY C 1 75 ? -29.827 28.369 56.632 1.00 24.57 209 GLY A C 1
ATOM 4594 O O . GLY C 1 75 ? -30.293 28.278 57.766 1.00 22.93 209 GLY A O 1
ATOM 4598 N N . ARG C 1 76 ? -28.740 29.064 56.336 1.00 25.47 210 ARG A N 1
ATOM 4599 C CA . ARG C 1 76 ? -28.038 29.876 57.321 1.00 23.51 210 ARG A CA 1
ATOM 4600 C C . ARG C 1 76 ? -27.953 31.319 56.849 1.00 27.01 210 ARG A C 1
ATOM 4601 O O . ARG C 1 76 ? -27.902 31.595 55.647 1.00 26.55 210 ARG A O 1
ATOM 4622 N N . ALA C 1 77 ? -27.887 32.237 57.808 1.00 21.71 211 ALA A N 1
ATOM 4623 C CA . ALA C 1 77 ? -27.800 33.663 57.516 1.00 27.86 211 ALA A CA 1
ATOM 4624 C C . ALA C 1 77 ? -27.170 34.327 58.731 1.00 23.45 211 ALA A C 1
ATOM 4625 O O . ALA C 1 77 ? -27.040 33.714 59.793 1.00 29.81 211 ALA A O 1
ATOM 4632 N N . SER C 1 78 ? -26.757 35.580 58.566 1.00 20.05 212 SER A N 1
ATOM 4633 C CA . SER C 1 78 ? -25.980 36.234 59.607 1.00 20.95 212 SER A CA 1
ATOM 4634 C C . SER C 1 78 ? -26.657 37.492 60.128 1.00 24.87 212 SER A C 1
ATOM 4635 O O . SER C 1 78 ? -27.436 38.151 59.430 1.00 22.66 212 SER A O 1
ATOM 4643 N N . ILE C 1 79 ? -26.354 37.797 61.386 1.00 18.95 213 ILE A N 1
ATOM 4644 C CA . ILE C 1 79 ? -26.912 38.940 62.103 1.00 16.93 213 ILE A CA 1
ATOM 4645 C C . ILE C 1 79 ? -25.766 39.650 62.806 1.00 19.88 213 ILE A C 1
ATOM 4646 O O . ILE C 1 79 ? -24.941 39.002 63.460 1.00 20.27 213 ILE A O 1
ATOM 4662 N N . ARG C 1 80 ? -25.718 40.976 62.685 1.00 19.96 214 ARG A N 1
ATOM 4663 C CA . ARG C 1 80 ? -24.672 41.758 63.326 1.00 18.27 214 ARG A CA 1
ATOM 4664 C C . ARG C 1 80 ? -25.110 42.189 64.723 1.00 19.26 214 ARG A C 1
ATOM 4665 O O . ARG C 1 80 ? -26.295 42.406 64.983 1.00 22.36 214 ARG A O 1
ATOM 4686 N N . THR C 1 81 ? -24.135 42.327 65.618 1.00 19.87 215 THR A N 1
ATOM 4687 C CA . THR C 1 81 ? -24.350 42.962 66.912 1.00 24.85 215 THR A CA 1
ATOM 4688 C C . THR C 1 81 ? -23.027 43.583 67.360 1.00 21.72 215 THR A C 1
ATOM 4689 O O . THR C 1 81 ? -22.024 43.543 66.640 1.00 19.10 215 THR A O 1
ATOM 4700 N N . LEU C 1 82 ? -23.025 44.169 68.555 1.00 20.83 216 LEU A N 1
ATOM 4701 C CA . LEU C 1 82 ? -21.809 44.752 69.106 1.00 20.06 216 LEU A CA 1
ATOM 4702 C C . LEU C 1 82 ? -20.919 43.660 69.682 1.00 23.59 216 LEU A C 1
ATOM 4703 O O . LEU C 1 82 ? -21.403 42.702 70.288 1.00 23.13 216 LEU A O 1
ATOM 4719 N N . LEU C 1 83 ? -19.608 43.811 69.491 1.00 22.44 217 LEU A N 1
ATOM 4720 C CA . LEU C 1 83 ? -18.682 42.832 70.044 1.00 25.91 217 LEU A CA 1
ATOM 4721 C C . LEU C 1 83 ? -18.815 42.763 71.556 1.00 27.25 217 LEU A C 1
ATOM 4722 O O . LEU C 1 83 ? -18.652 41.691 72.146 1.00 24.04 217 LEU A O 1
ATOM 4738 N N . ARG C 1 84 ? -19.110 43.889 72.203 1.00 22.55 218 ARG A N 1
ATOM 4739 C CA . ARG C 1 84 ? -19.164 43.898 73.659 1.00 31.27 218 ARG A CA 1
ATOM 4740 C C . ARG C 1 84 ? -20.348 43.127 74.227 1.00 24.94 218 ARG A C 1
ATOM 4741 O O . ARG C 1 84 ? -20.345 42.843 75.427 1.00 25.92 218 ARG A O 1
ATOM 4762 N N . CYS C 1 85 ? -21.344 42.771 73.412 1.00 25.97 219 CYS A N 1
ATOM 4763 C CA . CYS C 1 85 ? -22.449 41.971 73.925 1.00 28.30 219 CYS A CA 1
ATOM 4764 C C . CYS C 1 85 ? -22.041 40.533 74.237 1.00 37.62 219 CYS A C 1
ATOM 4765 O O . CYS C 1 85 ? -22.755 39.844 74.974 1.00 32.70 219 CYS A O 1
ATOM 4772 N N . GLY C 1 86 ? -20.925 40.061 73.691 1.00 30.13 220 GLY A N 1
ATOM 4773 C CA . GLY C 1 86 ? -20.389 38.772 74.086 1.00 34.26 220 GLY A CA 1
ATOM 4774 C C . GLY C 1 86 ? -21.155 37.563 73.598 1.00 39.74 220 GLY A C 1
ATOM 4775 O O . GLY C 1 86 ? -21.166 36.534 74.280 1.00 31.72 220 GLY A O 1
ATOM 4779 N N . VAL C 1 87 ? -21.788 37.651 72.426 1.00 31.71 221 VAL A N 1
ATOM 4780 C CA . VAL C 1 87 ? -22.560 36.527 71.904 1.00 32.23 221 VAL A CA 1
ATOM 4781 C C . VAL C 1 87 ? -21.634 35.374 71.546 1.00 28.95 221 VAL A C 1
ATOM 4782 O O . VAL C 1 87 ? -20.557 35.571 70.965 1.00 29.24 221 VAL A O 1
ATOM 4795 N N . ARG C 1 88 ? -22.065 34.160 71.881 1.00 29.68 222 ARG A N 1
ATOM 4796 C CA . ARG C 1 88 ? -21.277 32.942 71.775 1.00 34.82 222 ARG A CA 1
ATOM 4797 C C . ARG C 1 88 ? -22.131 31.843 71.141 1.00 30.11 222 ARG A C 1
ATOM 4798 O O . ARG C 1 88 ? -23.348 31.818 71.340 1.00 33.39 222 ARG A O 1
ATOM 4819 N N . PRO C 1 89 ? -21.504 30.926 70.412 1.00 28.91 223 PRO A N 1
ATOM 4820 C CA . PRO C 1 89 ? -22.264 29.762 69.945 1.00 32.83 223 PRO A CA 1
ATOM 4821 C C . PRO C 1 89 ? -22.590 28.877 71.134 1.00 35.59 223 PRO A C 1
ATOM 4822 O O . PRO C 1 89 ? -21.986 28.966 72.206 1.00 41.47 223 PRO A O 1
ATOM 4833 N N . GLY C 1 90 ? -23.568 28.019 70.937 1.00 44.13 224 GLY A N 1
ATOM 4834 C CA . GLY C 1 90 ? -24.087 27.251 72.034 1.00 56.32 224 GLY A CA 1
ATOM 4835 C C . GLY C 1 90 ? -25.332 26.507 71.632 1.00 61.07 224 GLY A C 1
ATOM 4836 O O . GLY C 1 90 ? -25.849 26.667 70.522 1.00 52.47 224 GLY A O 1
ATOM 4840 N N . PRO C 1 91 ? -25.815 25.642 72.512 1.00 53.51 225 PRO A N 1
ATOM 4841 C CA . PRO C 1 91 ? -27.104 24.999 72.281 1.00 62.86 225 PRO A CA 1
ATOM 4842 C C . PRO C 1 91 ? -28.204 25.983 72.634 1.00 48.56 225 PRO A C 1
ATOM 4843 O O . PRO C 1 91 ? -27.975 27.020 73.262 1.00 52.28 225 PRO A O 1
ATOM 4854 N N . GLY C 1 92 ? -29.403 25.639 72.226 1.00 48.67 226 GLY A N 1
ATO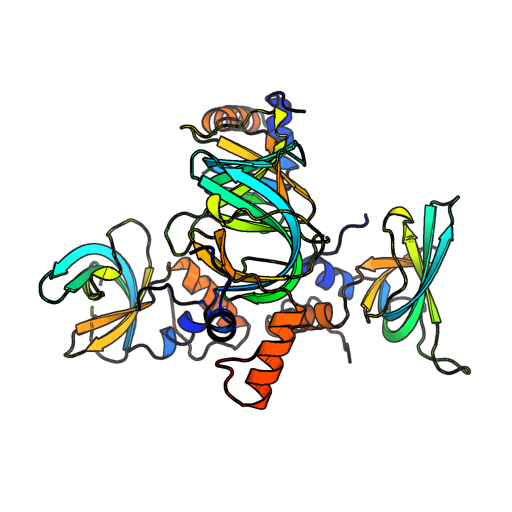M 4855 C CA . GLY C 1 92 ? -30.505 26.514 72.559 1.00 36.77 226 GLY A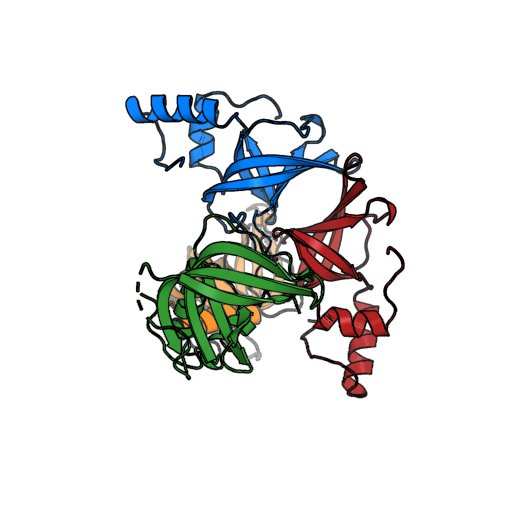 CA 1
ATOM 4856 C C . GLY C 1 92 ? -31.015 27.161 71.290 1.00 29.97 226 GLY A C 1
ATOM 4857 O O . GLY C 1 92 ? -30.244 27.500 70.383 1.00 30.58 226 GLY A O 1
ATOM 4861 N N . SER C 1 93 ? -32.327 27.301 71.199 1.00 21.76 227 SER A N 1
ATOM 4862 C CA . SER C 1 93 ? -32.951 27.957 70.063 1.00 20.76 227 SER A CA 1
ATOM 4863 C C . SER C 1 93 ? -33.524 29.273 70.567 1.00 21.22 227 SER A C 1
ATOM 4864 O O . SER C 1 93 ? -34.006 29.357 71.703 1.00 26.19 227 SER A O 1
ATOM 4872 N N . PHE C 1 94 ? -33.421 30.298 69.734 1.00 20.19 228 PHE A N 1
ATOM 4873 C CA . PHE C 1 94 ? -33.744 31.667 70.091 1.00 20.71 228 PHE A CA 1
ATOM 4874 C C . PHE C 1 94 ? -34.717 32.219 69.066 1.00 21.87 228 PHE A C 1
ATOM 4875 O O . PHE C 1 94 ? -34.856 31.691 67.959 1.00 22.63 228 PHE A O 1
ATOM 4892 N N . LEU C 1 95 ? -35.399 33.286 69.451 1.00 21.88 229 LEU A N 1
ATOM 4893 C CA . LEU C 1 95 ? -36.170 34.101 68.526 1.00 21.05 229 LEU A CA 1
ATOM 4894 C C . LEU C 1 95 ? -35.398 35.404 68.348 1.00 22.19 229 LEU A C 1
ATOM 4895 O O . LEU C 1 95 ? -35.519 36.324 69.161 1.00 26.38 229 LEU A O 1
ATOM 4911 N N . PHE C 1 96 ? -34.638 35.492 67.267 1.00 18.63 230 PHE A N 1
ATOM 4912 C CA . PHE C 1 96 ? -33.868 36.690 66.975 1.00 19.01 230 PHE A CA 1
ATOM 4913 C C . PHE C 1 96 ? -34.791 37.730 66.352 1.00 22.29 230 PHE A C 1
ATOM 4914 O O . PHE C 1 96 ? -35.604 37.421 65.475 1.00 21.78 230 PHE A O 1
ATOM 4931 N N . MET C 1 97 ? -34.671 38.963 66.832 1.00 20.26 231 MET A N 1
ATOM 4932 C CA . MET C 1 97 ? -35.448 40.096 66.356 1.00 20.82 231 MET A CA 1
ATOM 4933 C C . MET C 1 97 ? -34.503 41.260 66.130 1.00 21.23 231 MET A C 1
ATOM 4934 O O . MET C 1 97 ? -33.539 41.434 66.879 1.00 25.20 231 MET A O 1
ATOM 4948 N N . GLY C 1 98 ? -34.785 42.070 65.121 1.00 23.12 232 GLY A N 1
ATOM 4949 C CA . GLY C 1 98 ? -33.948 43.231 64.897 1.00 25.42 232 GLY A CA 1
ATOM 4950 C C . GLY C 1 98 ? -34.346 44.027 63.680 1.00 24.46 232 GLY A C 1
ATOM 4951 O O . GLY C 1 98 ? -35.420 43.836 63.108 1.00 25.61 232 GLY A O 1
ATOM 4955 N N . TRP C 1 99 ? -33.436 44.899 63.269 1.00 24.85 233 TRP A N 1
ATOM 4956 C CA . TRP C 1 99 ? -33.675 45.847 62.195 1.00 22.45 233 TRP A CA 1
ATOM 4957 C C . TRP C 1 99 ? -32.622 45.658 61.111 1.00 22.39 233 TRP A C 1
ATOM 4958 O O . TRP C 1 99 ? -31.598 44.997 61.311 1.00 25.12 233 TRP A O 1
ATOM 4979 N N . SER C 1 100 ? -32.888 46.252 59.953 1.00 26.20 234 SER A N 1
ATOM 4980 C CA . SER C 1 100 ? -31.992 46.184 58.807 1.00 23.92 234 SER A CA 1
ATOM 4981 C C . SER C 1 100 ? -31.273 47.516 58.646 1.00 24.68 234 SER A C 1
ATOM 4982 O O . SER C 1 100 ? -31.878 48.582 58.798 1.00 26.23 234 SER A O 1
ATOM 4990 N N . ARG C 1 101 ? -29.983 47.445 58.313 1.00 24.19 235 ARG A N 1
ATOM 4991 C CA . ARG C 1 101 ? -29.180 48.628 58.015 1.00 25.22 235 ARG A CA 1
ATOM 4992 C C . ARG C 1 101 ? -28.285 48.306 56.832 1.00 26.35 235 ARG A C 1
ATOM 4993 O O . ARG C 1 101 ? -27.452 47.401 56.918 1.00 24.16 235 ARG A O 1
ATOM 5014 N N . PHE C 1 102 ? -28.441 49.056 55.741 1.00 22.93 236 PHE A N 1
ATOM 5015 C CA . PHE C 1 102 ? -27.710 48.776 54.503 1.00 24.99 236 PHE A CA 1
ATOM 5016 C C . PHE C 1 102 ? -27.928 47.330 54.057 1.00 23.43 236 PHE A C 1
ATOM 5017 O O . PHE C 1 102 ? -27.037 46.698 53.482 1.00 27.11 236 PHE A O 1
ATOM 5034 N N . GLY C 1 103 ? -29.119 46.795 54.319 1.00 22.87 237 GLY A N 1
ATOM 5035 C CA . GLY C 1 103 ? -29.459 45.436 53.957 1.00 25.70 237 GLY A CA 1
ATOM 5036 C C . GLY C 1 103 ? -28.886 44.364 54.856 1.00 24.04 237 GLY A C 1
ATOM 5037 O O . GLY C 1 103 ? -29.089 43.175 54.582 1.00 26.40 237 GLY A O 1
ATOM 5041 N N . GLU C 1 104 ? -28.206 44.737 55.930 1.00 23.81 238 GLU A N 1
ATOM 5042 C CA . GLU C 1 104 ? -27.691 43.775 56.886 1.00 19.92 238 GLU A CA 1
ATOM 5043 C C . GLU C 1 104 ? -28.591 43.724 58.114 1.00 21.45 238 GLU A C 1
ATOM 5044 O O . GLU C 1 104 ? -29.014 44.764 58.625 1.00 24.28 238 GLU A O 1
ATOM 5056 N N . ALA C 1 105 ? -28.838 42.518 58.612 1.00 19.04 239 ALA A N 1
ATOM 5057 C CA . ALA C 1 105 ? -29.618 42.346 59.830 1.00 18.87 239 ALA A CA 1
ATOM 5058 C C . ALA C 1 105 ? -28.789 42.703 61.060 1.00 18.64 239 ALA A C 1
ATOM 5059 O O . ALA C 1 105 ? -27.622 42.315 61.182 1.00 19.49 239 ALA A O 1
ATOM 5066 N N . TRP C 1 106 ? -29.408 43.455 61.972 1.00 21.14 240 TRP A N 1
ATOM 5067 C CA . TRP C 1 106 ? -28.815 43.817 63.250 1.00 20.08 240 TRP A CA 1
ATOM 5068 C C . TRP C 1 106 ? -29.694 43.312 64.384 1.00 19.18 240 TRP A C 1
ATOM 5069 O O . TRP C 1 106 ? -30.921 43.373 64.297 1.00 22.38 240 TRP A O 1
ATOM 5090 N N . LEU C 1 107 ? -29.065 42.854 65.462 1.00 20.14 241 LEU A N 1
ATOM 5091 C CA . LEU C 1 107 ? -29.788 42.194 66.543 1.00 21.39 241 LEU A CA 1
ATOM 5092 C C . LEU C 1 107 ? -30.368 43.210 67.521 1.00 22.43 241 LEU A C 1
ATOM 5093 O O . LEU C 1 107 ? -29.640 44.048 68.065 1.00 23.61 241 LEU A O 1
ATOM 5109 N N . GLY C 1 108 ? -31.677 43.122 67.748 1.00 20.73 242 GLY A N 1
ATOM 5110 C CA . GLY C 1 108 ? -32.335 43.884 68.796 1.00 25.17 242 GLY A CA 1
ATOM 5111 C C . GLY C 1 108 ? -32.588 43.106 70.073 1.00 28.54 242 GLY A C 1
ATOM 5112 O O . GLY C 1 108 ? -32.237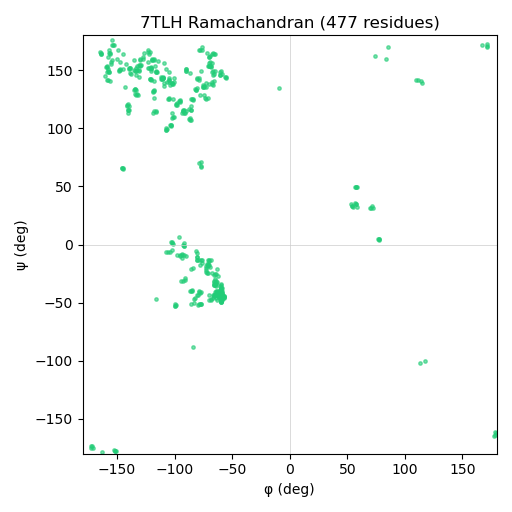 43.567 71.167 1.00 29.29 242 GLY A O 1
ATOM 5116 N N . CYS C 1 109 ? -33.220 41.938 69.947 1.00 23.81 243 CYS A N 1
ATOM 5117 C CA . CYS C 1 109 ? -33.481 41.054 71.074 1.00 24.93 243 CYS A CA 1
ATOM 5118 C C . CYS C 1 109 ? -33.235 39.615 70.632 1.00 21.99 243 CYS A C 1
ATOM 5119 O O . CYS C 1 109 ? -33.415 39.272 69.458 1.00 24.39 243 CYS A O 1
ATOM 5126 N N . ALA C 1 110 ? -32.846 38.770 71.584 1.00 23.26 244 ALA A N 1
ATOM 5127 C CA . ALA C 1 110 ? -32.673 37.356 71.275 1.00 21.62 244 ALA A CA 1
ATOM 5128 C C . ALA C 1 110 ? -33.094 36.513 72.472 1.00 23.87 244 ALA A C 1
ATOM 5129 O O . ALA C 1 110 ? -32.260 35.823 73.067 1.00 21.77 244 ALA A O 1
ATOM 5136 N N . PRO C 1 111 ? -34.371 36.535 72.847 1.00 21.58 245 PRO A N 1
ATOM 5137 C CA . PRO C 1 111 ? -34.843 35.637 73.908 1.00 20.18 245 PRO A CA 1
ATOM 5138 C C . PRO C 1 111 ? -34.793 34.196 73.434 1.00 24.10 245 PRO A C 1
ATOM 5139 O O . PRO C 1 111 ? -34.864 33.910 72.235 1.00 21.44 245 PRO A O 1
ATOM 5150 N N . ARG C 1 112 ? -34.707 33.287 74.396 1.00 20.71 246 ARG A N 1
ATOM 5151 C CA . ARG C 1 112 ? -34.859 31.861 74.075 1.00 22.19 246 ARG A CA 1
ATOM 5152 C C . ARG C 1 112 ? -36.253 31.707 73.486 1.00 22.55 246 ARG A C 1
ATOM 5153 O O . ARG C 1 112 ? -37.157 32.409 73.925 1.00 23.19 246 ARG A O 1
ATOM 5174 N N . PHE C 1 113 ? -36.415 30.804 72.537 1.00 23.16 247 PHE A N 1
ATOM 5175 C CA . PHE C 1 113 ? -37.699 30.640 71.868 1.00 24.34 247 PHE A CA 1
ATOM 5176 C C . PHE C 1 113 ? -38.808 30.329 72.867 1.00 22.96 247 PHE A C 1
ATOM 5177 O O . PHE C 1 113 ? -39.890 30.926 72.810 1.00 21.49 247 PHE A O 1
ATOM 5194 N N . GLN C 1 114 ? -38.564 29.399 73.798 1.00 22.15 248 GLN A N 1
ATOM 5195 C CA . GLN C 1 114 ? -39.640 29.047 74.721 1.00 25.00 248 GLN A CA 1
ATOM 5196 C C . GLN C 1 114 ? -40.003 30.218 75.634 1.00 23.55 248 GLN A C 1
ATOM 5197 O O . GLN C 1 114 ? -41.160 30.338 76.058 1.00 27.75 248 GLN A O 1
ATOM 5211 N N . GLU C 1 115 ? -39.034 31.072 75.980 1.00 23.55 249 GLU A N 1
ATOM 5212 C CA . GLU C 1 115 ? -39.364 32.251 76.778 1.00 24.40 249 GLU A CA 1
ATOM 5213 C C . GLU C 1 115 ? -40.238 33.214 75.991 1.00 19.50 249 GLU A C 1
ATOM 5214 O O . GLU C 1 115 ? -41.242 33.715 76.509 1.00 22.39 249 GLU A O 1
ATOM 5226 N N . PHE C 1 116 ? -39.885 33.498 74.739 1.00 21.43 250 PHE A N 1
ATOM 5227 C CA . PHE C 1 116 ? -40.752 34.394 73.997 1.00 16.92 250 PHE A CA 1
ATOM 5228 C C . PHE C 1 116 ? -42.119 33.764 73.798 1.00 17.54 250 PHE A C 1
ATOM 5229 O O . PHE C 1 116 ? -43.149 34.453 73.854 1.00 22.50 250 PHE A O 1
ATOM 5246 N N . SER C 1 117 ? -42.151 32.445 73.601 1.00 18.59 251 SER A N 1
ATOM 5247 C CA . SER C 1 117 ? -43.429 31.762 73.436 1.00 20.45 251 SER A CA 1
ATOM 5248 C C . SER C 1 117 ? -44.325 31.967 74.652 1.00 22.20 251 SER A C 1
ATOM 5249 O O . SER C 1 117 ? -45.533 32.190 74.510 1.00 21.41 251 SER A O 1
ATOM 5257 N N . ARG C 1 118 ? -43.754 31.877 75.858 1.00 18.85 252 ARG A N 1
ATOM 5258 C CA . ARG C 1 118 ? -44.530 32.161 77.064 1.00 20.77 252 ARG A CA 1
ATOM 5259 C C . ARG C 1 118 ? -45.059 33.588 77.043 1.00 23.40 252 ARG A C 1
ATOM 5260 O O . ARG C 1 118 ? -46.238 33.839 77.326 1.00 20.23 252 ARG A O 1
ATOM 5281 N N . VAL C 1 119 ? -44.176 34.546 76.765 1.00 19.21 253 VAL A N 1
ATOM 5282 C CA . VAL C 1 119 ? -44.564 35.952 76.784 1.00 20.84 253 VAL A CA 1
ATOM 5283 C C . VAL C 1 119 ? -45.686 36.197 75.784 1.00 20.22 253 VAL A C 1
ATOM 5284 O O . VAL C 1 119 ? -46.696 36.845 76.095 1.00 20.36 253 VAL A O 1
ATOM 5297 N N . TYR C 1 120 ? -45.515 35.696 74.560 1.00 18.46 254 TYR A N 1
ATOM 5298 C CA . TYR C 1 120 ? -46.529 35.900 73.532 1.00 18.43 254 TYR A CA 1
ATOM 5299 C C . TYR C 1 120 ? -47.852 35.246 73.924 1.00 21.56 254 TYR A C 1
ATOM 5300 O O . TYR C 1 120 ? -48.921 35.830 73.721 1.00 18.55 254 TYR A O 1
ATOM 5318 N N . SER C 1 121 ? -47.806 34.032 74.480 1.00 20.99 255 SER A N 1
ATOM 5319 C CA . SER C 1 121 ? -49.039 33.386 74.934 1.00 21.41 255 SER A CA 1
ATOM 5320 C C . SER C 1 121 ? -49.764 34.242 75.968 1.00 20.12 255 SER A C 1
ATOM 5321 O O . SER C 1 121 ? -50.993 34.371 75.933 1.00 20.01 255 SER A O 1
ATOM 5329 N N . ALA C 1 122 ? -49.022 34.784 76.932 1.00 19.52 256 ALA A N 1
ATOM 5330 C CA . ALA C 1 122 ? -49.637 35.647 77.936 1.00 17.83 256 ALA A CA 1
ATOM 5331 C C . ALA C 1 122 ? -50.214 36.900 77.293 1.00 22.97 256 ALA A C 1
ATOM 5332 O O . ALA C 1 122 ? -51.311 37.345 77.651 1.00 20.44 256 ALA A O 1
ATOM 5339 N N . ALA C 1 123 ? -49.485 37.489 76.345 1.00 18.72 257 ALA A N 1
ATOM 5340 C CA . ALA C 1 123 ? -49.959 38.701 75.684 1.00 17.20 257 ALA A CA 1
ATOM 5341 C C . ALA C 1 123 ? -51.195 38.439 74.833 1.00 17.15 257 ALA A C 1
ATOM 5342 O O . ALA C 1 123 ? -52.132 39.246 74.832 1.00 19.59 257 ALA A O 1
ATOM 5349 N N . LEU C 1 124 ? -51.199 37.341 74.075 1.00 20.07 258 LEU A N 1
ATOM 5350 C CA . LEU C 1 124 ? -52.369 36.994 73.276 1.00 20.77 258 LEU A CA 1
ATOM 5351 C C . LEU C 1 124 ? -53.590 36.762 74.152 1.00 22.79 258 LEU A C 1
ATOM 5352 O O . LEU C 1 124 ? -54.690 37.214 73.823 1.00 22.79 258 LEU A O 1
ATOM 5368 N N . THR C 1 125 ? -53.414 36.030 75.249 1.00 19.15 259 THR A N 1
ATOM 5369 C CA . THR C 1 125 ? -54.515 35.713 76.153 1.00 18.36 259 THR A CA 1
ATOM 5370 C C . THR C 1 125 ? -55.065 36.961 76.831 1.00 19.16 259 THR A C 1
ATOM 5371 O O . THR C 1 125 ? -56.260 37.003 77.141 1.00 25.30 259 THR A O 1
ATOM 5382 N N . THR C 1 126 ? -54.224 37.967 77.096 1.00 21.15 260 THR A N 1
ATOM 5383 C CA . THR C 1 126 ? -54.677 39.218 77.700 1.00 23.89 260 THR A CA 1
ATOM 5384 C C . THR C 1 126 ? -55.053 40.264 76.661 1.00 25.44 260 THR A C 1
ATOM 5385 O O . THR C 1 126 ? -55.454 41.376 77.032 1.00 24.43 260 THR A O 1
ATOM 5396 N N . HIS C 1 127 ? -54.904 39.942 75.375 1.00 25.75 261 HIS A N 1
ATOM 5397 C CA . HIS C 1 127 ? -55.142 40.874 74.277 1.00 26.99 261 HIS A CA 1
ATOM 5398 C C . HIS C 1 127 ? -54.263 42.118 74.413 1.00 25.34 261 HIS A C 1
ATOM 5399 O O . HIS C 1 127 ? -54.668 43.232 74.070 1.00 29.06 261 HIS A O 1
ATOM 5413 N N . LEU C 1 128 ? -53.049 41.926 74.930 1.00 23.68 262 LEU A N 1
ATOM 5414 C CA . LEU C 1 128 ? -52.053 42.989 75.001 1.00 22.20 262 LEU A CA 1
ATOM 5415 C C . LEU C 1 128 ? -50.977 42.874 73.929 1.00 24.49 262 LEU A C 1
ATOM 5416 O O . LEU C 1 128 ? -50.055 43.699 73.900 1.00 24.74 262 LEU A O 1
ATOM 5432 N N . ASN C 1 129 ? -51.066 41.880 73.053 1.00 23.50 263 ASN A N 1
ATOM 5433 C CA . ASN C 1 129 ? -50.097 41.749 71.972 1.00 23.37 263 ASN A CA 1
ATOM 5434 C C . ASN C 1 129 ? -50.324 42.853 70.941 1.00 21.74 263 ASN A C 1
ATOM 5435 O O . ASN C 1 129 ? -51.447 43.007 70.438 1.00 24.16 263 ASN A O 1
ATOM 5446 N N . PRO C 1 130 ? -49.286 43.633 70.597 1.00 22.79 264 PRO A N 1
ATOM 5447 C CA . PRO C 1 130 ? -49.474 44.720 69.618 1.00 31.31 264 PRO A CA 1
ATOM 5448 C C . PRO C 1 130 ? -49.661 44.241 68.190 1.00 33.59 264 PRO A C 1
ATOM 5449 O O . PRO C 1 130 ? -50.107 45.022 67.342 1.00 30.34 264 PRO A O 1
ATOM 5460 N N . CYS C 1 131 ? -49.314 42.998 67.891 1.00 23.14 265 CYS A N 1
ATOM 5461 C CA . CYS C 1 131 ? -49.544 42.435 66.574 1.00 25.07 265 CYS A CA 1
ATOM 5462 C C . CYS C 1 131 ? -49.774 40.945 66.758 1.00 27.20 265 CYS A C 1
ATOM 5463 O O . CYS C 1 131 ? -49.505 40.383 67.820 1.00 26.72 265 CYS A O 1
ATOM 5470 N N . GLU C 1 132 ? -50.250 40.305 65.701 1.00 28.97 266 GLU A N 1
ATOM 5471 C CA . GLU C 1 132 ? -50.512 38.878 65.714 1.00 30.67 266 GLU A CA 1
ATOM 5472 C C . GLU C 1 132 ? -49.436 38.196 64.883 1.00 34.24 266 GLU A C 1
ATOM 5473 O O . GLU C 1 132 ? -49.089 38.670 63.797 1.00 31.22 266 GLU A O 1
ATOM 5485 N N . MET C 1 133 ? -48.956 37.049 65.351 1.00 30.46 267 MET A N 1
ATOM 5486 C CA . MET C 1 133 ? -48.016 36.293 64.535 1.00 28.61 267 MET A CA 1
ATOM 5487 C C . MET C 1 133 ? -48.087 34.824 64.919 1.00 32.55 267 MET A C 1
ATOM 5488 O O . MET C 1 133 ? -48.558 34.462 66.002 1.00 33.08 267 MET A O 1
ATOM 5502 N N . ALA C 1 134 ? -47.635 33.989 63.989 1.00 32.33 268 ALA A N 1
ATOM 5503 C CA . ALA C 1 134 ? -47.627 32.536 64.129 1.00 34.46 268 ALA A CA 1
ATOM 5504 C C . ALA C 1 134 ? -46.211 32.089 64.473 1.00 39.79 268 ALA A C 1
ATOM 5505 O O . ALA C 1 134 ? -45.295 32.235 63.660 1.00 40.21 268 ALA A O 1
ATOM 5512 N N . LEU C 1 135 ? -46.024 31.570 65.686 1.00 31.28 269 LEU A N 1
ATOM 5513 C CA . LEU C 1 135 ? -44.692 31.176 66.127 1.00 35.39 269 LEU A CA 1
ATOM 5514 C C . LEU C 1 135 ? -44.273 29.812 65.593 1.00 45.12 269 LEU A C 1
ATOM 5515 O O . LEU C 1 135 ? -43.082 29.487 65.639 1.00 52.72 269 LEU A O 1
ATOM 5531 N N . ASP C 1 136 ? -45.200 29.027 65.054 1.00 43.43 270 ASP A N 1
ATOM 5532 C CA . ASP C 1 136 ? -44.863 27.697 64.553 1.00 64.57 270 ASP A CA 1
ATOM 5533 C C . ASP C 1 136 ? -44.381 27.835 63.112 1.00 62.70 270 ASP A C 1
ATOM 5534 O O . ASP C 1 136 ? -44.639 26.983 62.264 1.00 72.11 270 ASP A O 1
ATOM 5543 N N . ALA D 1 13 ? -5.671 26.965 47.506 1.00 61.64 13 ALA D N 1
ATOM 5544 C CA . ALA D 1 13 ? -6.794 27.138 48.423 1.00 67.61 13 ALA D CA 1
ATOM 5545 C C . ALA D 1 13 ? -7.015 28.622 48.700 1.00 55.01 13 ALA D C 1
ATOM 5546 O O . ALA D 1 13 ? -8.118 29.137 48.502 1.00 54.70 13 ALA D O 1
ATOM 5552 N N . CYS D 1 14 ? -5.969 29.306 49.167 1.00 52.13 14 CYS D N 1
ATOM 5553 C CA . CYS D 1 14 ? -6.012 30.756 49.307 1.00 44.72 14 CYS D CA 1
ATOM 5554 C C . CYS D 1 14 ? -5.232 31.474 48.214 1.00 45.33 14 CYS D C 1
ATOM 5555 O O . CYS D 1 14 ? -5.275 32.707 48.154 1.00 41.07 14 CYS D O 1
ATOM 5562 N N . ARG D 1 15 ? -4.507 30.747 47.369 1.00 40.95 15 ARG D N 1
ATOM 5563 C CA . ARG D 1 15 ? -3.714 31.405 46.346 1.00 40.23 15 ARG D CA 1
ATOM 5564 C C . ARG D 1 15 ? -4.651 32.095 45.355 1.00 35.20 15 ARG D C 1
ATOM 5565 O O . ARG D 1 15 ? -5.749 31.600 45.082 1.00 34.30 15 ARG D O 1
ATOM 5586 N N . PRO D 1 16 ? -4.237 33.227 44.791 1.00 34.46 16 PRO D N 1
ATOM 5587 C CA . PRO D 1 16 ? -5.102 33.914 43.823 1.00 28.40 16 PRO D CA 1
ATOM 5588 C C . PRO D 1 16 ? -5.409 33.015 42.638 1.00 29.97 16 PRO D C 1
ATOM 5589 O O . PRO D 1 16 ? -4.599 32.174 42.239 1.00 30.44 16 PRO D O 1
ATOM 5600 N N . CYS D 1 17 ? -6.589 33.208 42.064 1.00 22.89 17 CYS D N 1
ATOM 5601 C CA . CYS D 1 17 ? -6.951 32.468 40.866 1.00 22.22 17 CYS D CA 1
ATOM 5602 C C . CYS D 1 17 ? -6.115 32.959 39.686 1.00 26.62 17 CYS D C 1
ATOM 5603 O O . CYS D 1 17 ? -5.872 34.160 39.536 1.00 25.66 17 CYS D O 1
ATOM 5610 N N . SER D 1 18 ? -5.647 32.018 38.867 1.00 23.06 18 SER D N 1
ATOM 5611 C CA . SER D 1 18 ? -4.989 32.372 37.617 1.00 23.91 18 SER D CA 1
ATOM 5612 C C . SER D 1 18 ? -5.994 33.036 36.682 1.00 23.10 18 SER D C 1
ATOM 5613 O O . SER D 1 18 ? -7.207 32.921 36.863 1.00 21.66 18 SER D O 1
ATOM 5621 N N . ASP D 1 19 ? -5.487 33.712 35.648 1.00 19.70 19 ASP D N 1
ATOM 5622 C CA . ASP D 1 19 ? -6.404 34.337 34.696 1.00 18.92 19 ASP D CA 1
ATOM 5623 C C . ASP D 1 19 ? -7.317 33.304 34.036 1.00 18.84 19 ASP D C 1
ATOM 5624 O O . ASP D 1 19 ? -8.502 33.570 33.811 1.00 19.09 19 ASP D O 1
ATOM 5633 N N . ALA D 1 20 ? -6.789 32.118 33.718 1.00 21.07 20 ALA D N 1
ATOM 5634 C CA . ALA D 1 20 ? -7.632 31.069 33.148 1.00 19.23 20 ALA D CA 1
ATOM 5635 C C . ALA D 1 20 ? -8.708 30.627 34.136 1.00 23.97 20 ALA D C 1
ATOM 5636 O O . ALA D 1 20 ? -9.866 30.411 33.757 1.00 22.45 20 ALA D O 1
ATOM 5643 N N . GLU D 1 21 ? -8.334 30.469 35.405 1.00 20.45 21 GLU D N 1
ATOM 5644 C CA . GLU D 1 21 ? -9.295 30.101 36.436 1.00 19.72 21 GLU D CA 1
ATOM 5645 C C . GLU D 1 21 ? -10.360 31.173 36.622 1.00 22.83 21 GLU D C 1
ATOM 5646 O O . GLU D 1 21 ? -11.536 30.855 36.854 1.00 21.01 21 GLU D O 1
ATOM 5658 N N . LEU D 1 22 ? -9.962 32.449 36.581 1.00 19.91 22 LEU D N 1
ATOM 5659 C CA . LEU D 1 22 ? -10.927 33.539 36.725 1.00 20.40 22 LEU D CA 1
ATOM 5660 C C . LEU D 1 22 ? -11.995 33.479 35.644 1.00 19.05 22 LEU D C 1
ATOM 5661 O O . LEU D 1 22 ? -13.186 33.700 35.903 1.00 19.45 22 LEU D O 1
ATOM 5677 N N . LEU D 1 23 ? -11.568 33.241 34.407 1.00 21.06 23 LEU D N 1
ATOM 5678 C CA . LEU D 1 23 ? -12.495 33.212 33.286 1.00 17.15 23 LEU D CA 1
ATOM 5679 C C . LEU D 1 23 ? -13.533 32.119 33.465 1.00 22.83 23 LEU D C 1
ATOM 5680 O O . LEU D 1 23 ? -14.729 32.345 33.254 1.00 25.34 23 LEU D O 1
ATOM 5696 N N . LEU D 1 24 ? -13.098 30.922 33.859 1.00 19.99 24 LEU D N 1
ATOM 5697 C CA . LEU D 1 24 ? -14.058 29.847 34.056 1.00 17.80 24 LEU D CA 1
ATOM 5698 C C . LEU D 1 24 ? -14.931 30.103 35.281 1.00 19.65 24 LEU D C 1
ATOM 5699 O O . LEU D 1 24 ? -16.149 29.894 35.233 1.00 23.26 24 LEU D O 1
ATOM 5715 N N . ALA D 1 25 ? -14.326 30.546 36.387 1.00 20.24 25 ALA D N 1
ATOM 5716 C CA . ALA D 1 25 ? -15.088 30.788 37.609 1.00 19.01 25 ALA D CA 1
ATOM 5717 C C . ALA D 1 25 ? -16.191 31.812 37.384 1.00 22.42 25 ALA D C 1
ATOM 5718 O O . ALA D 1 25 ? -17.275 31.706 37.974 1.00 20.86 25 ALA D O 1
ATOM 5725 N N . ALA D 1 26 ? -15.923 32.834 36.565 1.00 19.85 26 ALA D N 1
ATOM 5726 C CA . ALA D 1 26 ? -16.912 33.881 36.346 1.00 20.55 26 ALA D CA 1
ATOM 5727 C C . ALA D 1 26 ? -18.174 33.314 35.715 1.00 21.26 26 ALA D C 1
ATOM 5728 O O . ALA D 1 26 ? -19.265 33.867 35.894 1.00 21.32 26 ALA D O 1
ATOM 5735 N N . CYS D 1 27 ? -18.043 32.218 34.980 1.00 20.52 27 CYS D N 1
ATOM 5736 C CA . CYS D 1 27 ? -19.167 31.549 34.343 1.00 23.07 27 CYS D CA 1
ATOM 5737 C C . CYS D 1 27 ? -19.751 30.417 35.174 1.00 25.16 27 CYS D C 1
ATOM 5738 O O . CYS D 1 27 ? -20.964 30.195 35.114 1.00 29.71 27 CYS D O 1
ATOM 5745 N N . THR D 1 28 ? -18.945 29.718 35.977 1.00 22.37 28 THR D N 1
ATOM 5746 C CA . THR D 1 28 ? -19.483 28.592 36.730 1.00 25.44 28 THR D CA 1
ATOM 5747 C C . THR D 1 28 ? -19.943 28.973 38.132 1.00 21.19 28 THR D C 1
ATOM 5748 O O . THR D 1 28 ? -20.608 28.161 38.792 1.00 22.30 28 THR D O 1
ATOM 5759 N N . SER D 1 29 ? -19.607 30.174 38.592 1.00 20.91 29 SER D N 1
ATOM 5760 C CA . SER D 1 29 ? -19.926 30.599 39.945 1.00 20.76 29 SER D CA 1
ATOM 5761 C C . SER D 1 29 ? -21.422 30.822 40.111 1.00 20.43 29 SER D C 1
ATOM 5762 O O . SER D 1 29 ? -22.139 31.126 39.154 1.00 22.10 29 SER D O 1
ATOM 5770 N N . ASP D 1 30 ? -21.890 30.678 41.352 1.00 19.03 30 ASP D N 1
ATOM 5771 C CA . ASP D 1 30 ? -23.248 31.083 41.678 1.00 20.31 30 ASP D CA 1
ATOM 5772 C C . ASP D 1 30 ? -23.405 32.595 41.730 1.00 20.85 30 ASP D C 1
ATOM 5773 O O . ASP D 1 30 ? -24.523 33.093 41.559 1.00 23.15 30 ASP D O 1
ATOM 5782 N N . PHE D 1 31 ? -22.323 33.335 41.971 1.00 17.40 31 PHE D N 1
ATOM 5783 C CA . PHE D 1 31 ? -22.420 34.786 42.010 1.00 19.41 31 PHE D CA 1
ATOM 5784 C C . PHE D 1 31 ? -21.138 35.432 41.507 1.00 19.67 31 PHE D C 1
ATOM 5785 O O . PHE D 1 31 ? -20.041 34.892 41.658 1.00 18.37 31 PHE D O 1
ATOM 5802 N N . VAL D 1 32 ? -21.309 36.619 40.932 1.00 17.80 32 VAL D N 1
ATOM 5803 C CA . VAL D 1 32 ? -20.233 37.514 40.531 1.00 18.20 32 VAL D CA 1
ATOM 5804 C C . VAL D 1 32 ? -20.694 38.917 40.895 1.00 16.98 32 VAL D C 1
ATOM 5805 O O . VAL D 1 32 ? -21.696 39.396 40.356 1.00 19.88 32 VAL D O 1
ATOM 5818 N N . ILE D 1 33 ? -19.994 39.566 41.825 1.00 17.40 33 ILE D N 1
ATOM 5819 C CA . ILE D 1 33 ? -20.383 40.897 42.267 1.00 16.48 33 ILE D CA 1
ATOM 5820 C C . ILE D 1 33 ? -19.173 41.820 42.320 1.00 20.56 33 ILE D C 1
ATOM 5821 O O . ILE D 1 33 ? -18.042 41.398 42.574 1.00 23.52 33 ILE D O 1
ATOM 5837 N N . HIS D 1 34 ? -19.446 43.093 42.086 1.00 20.49 34 HIS D N 1
ATOM 5838 C CA . HIS D 1 34 ? -18.426 44.159 42.095 1.00 18.39 34 HIS D CA 1
ATOM 5839 C C . HIS D 1 34 ? -18.590 44.940 43.390 1.00 19.80 34 HIS D C 1
ATOM 5840 O O . HIS D 1 34 ? -19.682 45.393 43.629 1.00 22.45 34 HIS D O 1
ATOM 5854 N N . GLY D 1 35 ? -17.539 45.071 44.187 1.00 20.59 35 GLY D N 1
ATOM 5855 C CA . GLY D 1 35 ? -17.649 45.885 45.382 1.00 23.72 35 GLY D CA 1
ATOM 5856 C C . GLY D 1 35 ? -16.330 46.095 46.088 1.00 23.06 35 GLY D C 1
ATOM 5857 O O . GLY D 1 35 ? -15.263 45.736 45.590 1.00 23.51 35 GLY D O 1
ATOM 5861 N N . THR D 1 36 ? -16.427 46.713 47.261 1.00 17.94 36 THR D N 1
ATOM 5862 C CA . THR D 1 36 ? -15.285 46.997 48.114 1.00 18.49 36 THR D CA 1
ATOM 5863 C C . THR D 1 36 ? -15.457 46.303 49.458 1.00 28.40 36 THR D C 1
ATOM 5864 O O . THR D 1 36 ? -16.573 45.977 49.875 1.00 22.98 36 THR D O 1
ATOM 5875 N N . ILE D 1 37 ? -14.342 46.098 50.155 1.00 23.80 37 ILE D N 1
ATOM 5876 C CA . ILE D 1 37 ? -14.360 45.409 51.443 1.00 19.96 37 ILE D CA 1
ATOM 5877 C C . ILE D 1 37 ? -14.513 46.446 52.548 1.00 23.13 37 ILE D C 1
ATOM 5878 O O . ILE D 1 37 ? -13.641 47.303 52.736 1.00 25.24 37 ILE D O 1
ATOM 5894 N N . HIS D 1 38 ? -15.630 46.376 53.272 1.00 21.17 38 HIS D N 1
ATOM 5895 C CA . HIS D 1 38 ? -15.876 47.297 54.374 1.00 22.91 38 HIS D CA 1
ATOM 5896 C C . HIS D 1 38 ? -15.264 46.817 55.686 1.00 21.01 38 HIS D C 1
ATOM 5897 O O . HIS D 1 38 ? -14.726 47.620 56.453 1.00 22.36 38 HIS D O 1
ATOM 5911 N N . GLY D 1 39 ? -15.341 45.519 55.964 1.00 22.27 39 GLY D N 1
ATOM 5912 C CA . GLY D 1 39 ? -14.781 44.977 57.186 1.00 21.23 39 GLY D CA 1
ATOM 5913 C C . GLY D 1 39 ? -14.654 43.476 57.066 1.00 20.84 39 GLY D C 1
ATOM 5914 O O . GLY D 1 39 ? -15.236 42.853 56.173 1.00 18.82 39 GLY D O 1
ATOM 5918 N N . VAL D 1 40 ? -13.866 42.902 57.966 1.00 18.12 40 VAL D N 1
ATOM 5919 C CA . VAL D 1 40 ? -13.685 41.458 58.029 1.00 18.32 40 VAL D CA 1
ATOM 5920 C C . VAL D 1 40 ? -13.804 41.012 59.476 1.00 20.75 40 VAL D C 1
ATOM 5921 O O . VAL D 1 40 ? -13.119 41.552 60.351 1.00 22.48 40 VAL D O 1
ATOM 5934 N N . ALA D 1 41 ? -14.648 40.014 59.716 1.00 19.06 41 ALA D N 1
ATOM 5935 C CA . ALA D 1 41 ? -14.822 39.404 61.028 1.00 18.07 41 ALA D CA 1
ATOM 5936 C C . ALA D 1 41 ? -14.272 37.987 60.985 1.00 18.60 41 ALA D C 1
ATOM 5937 O O . ALA D 1 41 ? -14.402 37.298 59.971 1.00 22.08 41 ALA D O 1
ATOM 5944 N N . HIS D 1 42 ? -13.663 37.550 62.080 1.00 16.77 42 HIS D N 1
ATOM 5945 C CA . HIS D 1 42 ? -13.023 36.241 62.121 1.00 17.39 42 HIS D CA 1
ATOM 5946 C C . HIS D 1 42 ? -13.669 35.340 63.157 1.00 18.18 42 HIS D C 1
ATOM 5947 O O . HIS D 1 42 ? -13.871 35.753 64.303 1.00 19.17 42 HIS D O 1
ATOM 5961 N N . ASP D 1 43 ? -13.964 34.108 62.743 1.00 19.38 43 ASP D N 1
ATOM 5962 C CA . ASP D 1 43 ? -14.469 33.048 63.611 1.00 22.43 43 ASP D CA 1
ATOM 5963 C C . ASP D 1 43 ? -13.287 32.123 63.881 1.00 21.52 43 ASP D C 1
ATOM 5964 O O . ASP D 1 43 ? -12.896 31.326 63.023 1.00 22.68 43 ASP D O 1
ATOM 5973 N N . THR D 1 44 ? -12.704 32.243 65.072 1.00 20.42 44 THR D N 1
ATOM 5974 C CA . THR D 1 44 ? -11.499 31.502 65.409 1.00 22.55 44 THR D CA 1
ATOM 5975 C C . THR D 1 44 ? -11.779 30.065 65.827 1.00 26.20 44 THR D C 1
ATOM 5976 O O . THR D 1 44 ? -10.842 29.261 65.882 1.00 26.61 44 THR D O 1
ATOM 5987 N N . GLU D 1 45 ? -13.037 29.721 66.098 1.00 24.52 45 GLU D N 1
ATOM 5988 C CA . GLU D 1 45 ? -13.401 28.331 66.351 1.00 25.32 45 GLU D CA 1
ATOM 5989 C C . GLU D 1 45 ? -13.530 27.557 65.046 1.00 24.93 45 GLU D C 1
ATOM 5990 O O . GLU D 1 45 ? -12.927 26.494 64.878 1.00 25.83 45 GLU D O 1
ATOM 6002 N N . LEU D 1 46 ? -14.311 28.079 64.109 1.00 21.96 46 LEU D N 1
ATOM 6003 C CA . LEU D 1 46 ? -14.448 27.463 62.802 1.00 27.20 46 LEU D CA 1
ATOM 6004 C C . LEU D 1 46 ? -13.269 27.757 61.878 1.00 24.23 46 LEU D C 1
ATOM 6005 O O . LEU D 1 46 ? -13.151 27.098 60.840 1.00 24.85 46 LEU D O 1
ATOM 6021 N N . GLN D 1 47 ? -12.408 28.722 62.233 1.00 22.84 47 GLN D N 1
ATOM 6022 C CA . GLN D 1 47 ? -11.284 29.151 61.395 1.00 21.21 47 GLN D CA 1
ATOM 6023 C C . GLN D 1 47 ? -11.778 29.602 60.023 1.00 21.56 47 GLN D C 1
ATOM 6024 O O . GLN D 1 47 ? -11.258 29.207 58.972 1.00 22.48 47 GLN D O 1
ATOM 6038 N N . GLU D 1 48 ? -12.783 30.470 60.054 1.00 19.53 48 GLU D N 1
ATOM 6039 C CA . GLU D 1 48 ? -13.383 31.072 58.878 1.00 18.99 48 GLU D CA 1
ATOM 6040 C C . GLU D 1 48 ? -13.442 32.576 59.091 1.00 23.84 48 GLU D C 1
ATOM 6041 O O . GLU D 1 48 ? -13.431 33.061 60.226 1.00 21.07 48 GLU D O 1
ATOM 6053 N N . SER D 1 49 ? -13.451 33.312 57.986 1.00 21.24 49 SER D N 1
ATOM 6054 C CA . SER D 1 49 ? -13.635 34.753 58.003 1.00 20.48 49 SER D CA 1
ATOM 6055 C C . SER D 1 49 ? -14.931 35.104 57.283 1.00 22.01 49 SER D C 1
ATOM 6056 O O . SER D 1 49 ? -15.330 34.433 56.328 1.00 22.42 49 SER D O 1
ATOM 6064 N N . VAL D 1 50 ? -15.574 36.180 57.731 1.00 17.43 50 VAL D N 1
ATOM 6065 C CA . VAL D 1 50 ? -16.772 36.708 57.092 1.00 18.32 50 VAL D CA 1
ATOM 6066 C C . VAL D 1 50 ? -16.419 38.099 56.584 1.00 20.95 50 VAL D C 1
ATOM 6067 O O . VAL D 1 50 ? -16.093 38.992 57.379 1.00 21.99 50 VAL D O 1
ATOM 6080 N N . ILE D 1 51 ? -16.427 38.259 55.261 1.00 18.81 51 ILE D N 1
ATOM 6081 C CA . ILE D 1 51 ? -16.047 39.500 54.596 1.00 21.04 51 ILE D CA 1
ATOM 6082 C C . ILE D 1 51 ? -17.317 40.288 54.319 1.00 19.43 51 ILE D C 1
ATOM 6083 O O . ILE D 1 51 ? -18.218 39.787 53.636 1.00 21.15 51 ILE D O 1
ATOM 6099 N N . THR D 1 52 ? -17.400 41.522 54.809 1.00 20.32 52 THR D N 1
ATOM 6100 C CA . THR D 1 52 ? -18.548 42.368 54.507 1.00 18.29 52 THR D CA 1
ATOM 6101 C C . THR D 1 52 ? -18.179 43.317 53.374 1.00 18.90 52 THR D C 1
ATOM 6102 O O . THR D 1 52 ? -17.255 44.126 53.505 1.00 19.03 52 THR D O 1
ATOM 6113 N N . VAL D 1 53 ? -18.916 43.227 52.276 1.00 15.80 53 VAL D N 1
ATOM 6114 C CA . VAL D 1 53 ? -18.625 43.976 51.064 1.00 15.06 53 VAL D CA 1
ATOM 6115 C C . VAL D 1 53 ? -19.703 45.025 50.850 1.00 21.53 53 VAL D C 1
ATOM 6116 O O . VAL D 1 53 ? -20.879 44.797 51.156 1.00 24.52 53 VAL D O 1
ATOM 6129 N N . VAL D 1 54 ? -19.296 46.182 50.346 1.00 19.61 54 VAL D N 1
ATOM 6130 C CA . VAL D 1 54 ? -20.232 47.173 49.830 1.00 19.14 54 VAL D CA 1
ATOM 6131 C C . VAL D 1 54 ? -20.485 46.825 48.368 1.00 25.00 54 VAL D C 1
ATOM 6132 O O . VAL D 1 54 ? -19.559 46.857 47.550 1.00 27.25 54 VAL D O 1
ATOM 6145 N N . VAL D 1 55 ? -21.726 46.483 48.037 1.00 19.63 55 VAL D N 1
ATOM 6146 C CA . VAL D 1 55 ? -22.056 45.936 46.725 1.00 21.74 55 VAL D CA 1
ATOM 6147 C C . VAL D 1 55 ? -22.324 47.073 45.740 1.00 26.41 55 VAL D C 1
ATOM 6148 O O . VAL D 1 55 ? -23.389 47.697 45.772 1.00 27.57 55 VAL D O 1
ATOM 6161 N N . ALA D 1 56 ? -21.379 47.293 44.817 1.00 23.81 56 ALA D N 1
ATOM 6162 C CA . ALA D 1 56 ? -21.563 48.299 43.774 1.00 22.66 56 ALA D CA 1
ATOM 6163 C C . ALA D 1 56 ? -22.482 47.797 42.661 1.00 24.68 56 ALA D C 1
ATOM 6164 O O . ALA D 1 56 ? -23.318 48.559 42.158 1.00 24.75 56 ALA D O 1
ATOM 6171 N N . ARG D 1 57 ? -22.327 46.537 42.255 1.00 20.95 57 ARG D N 1
ATOM 6172 C CA . ARG D 1 57 ? -23.142 45.958 41.199 1.00 24.56 57 ARG D CA 1
ATOM 6173 C C . ARG D 1 57 ? -23.162 44.450 41.361 1.00 20.21 57 ARG D C 1
ATOM 6174 O O . ARG D 1 57 ? -22.135 43.847 41.673 1.00 22.78 57 ARG D O 1
ATOM 6178 N N . VAL D 1 58 ? -24.325 43.854 41.125 1.00 18.54 58 VAL D N 1
ATOM 6179 C CA . VAL D 1 58 ? -24.437 42.417 40.914 1.00 21.91 58 VAL D CA 1
ATOM 6180 C C . VAL D 1 58 ? -24.274 42.160 39.412 1.00 21.48 58 VAL D C 1
ATOM 6181 O O . VAL D 1 58 ? -25.079 42.626 38.599 1.00 22.22 58 VAL D O 1
ATOM 6194 N N . ILE D 1 59 ? -23.196 41.468 39.038 1.00 19.98 59 ILE D N 1
ATOM 6195 C CA . ILE D 1 59 ? -22.940 41.178 37.630 1.00 20.70 59 ILE D CA 1
ATOM 6196 C C . ILE D 1 59 ? -23.810 40.018 37.165 1.00 19.96 59 ILE D C 1
ATOM 6197 O O . ILE D 1 59 ? -24.507 40.107 36.148 1.00 18.69 59 ILE D O 1
ATOM 6213 N N . ARG D 1 60 ? -23.777 38.913 37.906 1.00 18.32 60 ARG D N 1
ATOM 6214 C CA . ARG D 1 60 ? -24.638 37.771 37.636 1.00 20.06 60 ARG D CA 1
ATOM 6215 C C . ARG D 1 60 ? -24.762 36.944 38.909 1.00 20.78 60 ARG D C 1
ATOM 6216 O O . ARG D 1 60 ? -23.865 36.936 39.752 1.00 17.94 60 ARG D O 1
ATOM 6237 N N . GLN D 1 61 ? -25.892 36.263 39.045 1.00 19.99 61 GLN D N 1
ATOM 6238 C CA . GLN D 1 61 ? -26.064 35.279 40.109 1.00 20.12 61 GLN D CA 1
ATOM 6239 C C . GLN D 1 61 ? -27.158 34.319 39.670 1.00 19.48 61 GLN D C 1
ATOM 6240 O O . GLN D 1 61 ? -28.087 34.698 38.952 1.00 21.34 61 GLN D O 1
ATOM 6254 N N . THR D 1 62 ? -27.037 33.067 40.102 1.00 18.59 62 THR D N 1
ATOM 6255 C CA . THR D 1 62 ? -27.989 32.048 39.689 1.00 22.36 62 THR D CA 1
ATOM 6256 C C . THR D 1 62 ? -29.177 31.955 40.633 1.00 23.32 62 THR D C 1
ATOM 6257 O O . THR D 1 62 ? -30.152 31.261 40.321 1.00 23.59 62 THR D O 1
ATOM 6268 N N . LEU D 1 63 ? -29.096 32.629 41.770 1.00 21.03 63 LEU D N 1
ATOM 6269 C CA . LEU D 1 63 ? -30.116 32.628 42.809 1.00 22.88 63 LEU D CA 1
ATOM 6270 C C . LEU D 1 63 ? -30.040 33.975 43.504 1.00 25.76 63 LEU D C 1
ATOM 6271 O O . LEU D 1 63 ? -29.025 34.672 43.404 1.00 23.39 63 LEU D O 1
ATOM 6287 N N . PRO D 1 64 ? -31.099 34.380 44.184 1.00 27.41 64 PRO D N 1
ATOM 6288 C CA . PRO D 1 64 ? -31.060 35.745 44.761 1.00 25.59 64 PRO D CA 1
ATOM 6289 C C . PRO D 1 64 ? -30.219 35.854 46.026 1.00 29.80 64 PRO D C 1
ATOM 6290 O O . PRO D 1 64 ? -30.722 36.027 47.145 1.00 33.54 64 PRO D O 1
ATOM 6301 N N . LEU D 1 65 ? -28.900 35.749 45.871 1.00 26.53 65 LEU D N 1
ATOM 6302 C CA . LEU D 1 65 ? -28.044 35.872 47.045 1.00 24.66 65 LEU D CA 1
ATOM 6303 C C . LEU D 1 65 ? -27.834 37.324 47.437 1.00 28.09 65 LEU D C 1
ATOM 6304 O O . LEU D 1 65 ? -27.839 37.660 48.630 1.00 32.90 65 LEU D O 1
ATOM 6320 N N . PHE D 1 66 ? -27.595 38.185 46.455 1.00 25.81 66 PHE D N 1
ATOM 6321 C CA . PHE D 1 66 ? -27.253 39.573 46.706 1.00 27.31 66 PHE D CA 1
ATOM 6322 C C . PHE D 1 66 ? -28.273 40.520 46.091 1.00 39.82 66 PHE D C 1
ATOM 6323 O O . PHE D 1 66 ? -29.061 40.143 45.221 1.00 31.84 66 PHE D O 1
ATOM 6340 N N . LYS D 1 67 ? -28.286 41.743 46.622 1.00 45.27 67 LYS D N 1
ATOM 6341 C CA . LYS D 1 67 ? -28.979 42.885 46.042 1.00 54.65 67 LYS D CA 1
ATOM 6342 C C . LYS D 1 67 ? -28.013 44.065 46.113 1.00 65.43 67 LYS D C 1
ATOM 6343 O O . LYS D 1 67 ? -27.073 44.064 46.912 1.00 71.91 67 LYS D O 1
ATOM 6347 N N . GLU D 1 68 ? -28.244 45.075 45.280 1.00 72.40 68 GLU D N 1
ATOM 6348 C CA . GLU D 1 68 ? -27.503 46.328 45.353 1.00 74.47 68 GLU D CA 1
ATOM 6349 C C . GLU D 1 68 ? -28.390 47.404 45.967 1.00 75.58 68 GLU D C 1
ATOM 6350 O O . GLU D 1 68 ? -29.597 47.446 45.713 1.00 73.47 68 GLU D O 1
ATOM 6362 N N . GLY D 1 69 ? -27.785 48.269 46.768 1.00 56.65 69 GLY D N 1
ATOM 6363 C CA . GLY D 1 69 ? -28.508 49.312 47.455 1.00 67.69 69 GLY D CA 1
ATOM 6364 C C . GLY D 1 69 ? -29.325 48.783 48.620 1.00 64.10 69 GLY D C 1
ATOM 6365 O O . GLY D 1 69 ? -29.616 47.590 48.745 1.00 62.70 69 GLY D O 1
ATOM 6369 N N . SER D 1 70 ? -29.695 49.706 49.495 1.00 67.83 70 SER D N 1
ATOM 6370 C CA . SER D 1 70 ? -30.466 49.358 50.686 1.00 65.20 70 SER D CA 1
ATOM 6371 C C . SER D 1 70 ? -31.847 50.007 50.683 1.00 79.39 70 SER D C 1
ATOM 6372 O O . SER D 1 70 ? -32.650 49.773 49.782 1.00 94.52 70 SER D O 1
ATOM 6380 N N . GLN D 1 74 ? -27.169 52.379 49.596 1.00 40.18 74 GLN D N 1
ATOM 6381 C CA . GLN D 1 74 ? -25.979 51.539 49.675 1.00 54.05 74 GLN D CA 1
ATOM 6382 C C . GLN D 1 74 ? -26.360 50.199 50.287 1.00 47.56 74 GLN D C 1
ATOM 6383 O O . GLN D 1 74 ? -27.007 50.158 51.337 1.00 43.94 74 GLN D O 1
ATOM 6396 N N . GLY D 1 75 ? -25.886 49.116 49.692 1.00 31.00 75 GLY D N 1
ATOM 6397 C CA . GLY D 1 75 ? -26.111 47.781 50.223 1.00 28.80 75 GLY D CA 1
ATOM 6398 C C . GLY D 1 75 ? -24.821 47.076 50.602 1.00 29.96 75 GLY D C 1
ATOM 6399 O O . GLY D 1 75 ? -23.830 47.136 49.867 1.00 26.77 75 GLY D O 1
ATOM 6403 N N . ARG D 1 76 ? -24.867 46.353 51.711 1.00 24.44 76 ARG D N 1
ATOM 6404 C CA . ARG D 1 76 ? -23.755 45.529 52.155 1.00 22.31 76 ARG D CA 1
ATOM 6405 C C . ARG D 1 76 ? -24.206 44.083 52.258 1.00 23.02 76 ARG D C 1
ATOM 6406 O O . ARG D 1 76 ? -25.387 43.792 52.463 1.00 24.16 76 ARG D O 1
ATOM 6427 N N . ALA D 1 77 ? -23.247 43.179 52.087 1.00 21.35 77 ALA D N 1
ATOM 6428 C CA . ALA D 1 77 ? -23.524 41.753 52.139 1.00 25.30 77 ALA D CA 1
ATOM 6429 C C . ALA D 1 77 ? -22.235 41.040 52.510 1.00 23.74 77 ALA D C 1
ATOM 6430 O O . ALA D 1 77 ? -21.146 41.611 52.427 1.00 25.36 77 ALA D O 1
ATOM 6437 N N . SER D 1 78 ? -22.365 39.784 52.917 1.00 21.33 78 SER D N 1
ATOM 6438 C CA . SER D 1 78 ? -21.229 39.072 53.476 1.00 21.34 78 SER D CA 1
ATOM 6439 C C . SER D 1 78 ? -20.896 37.823 52.675 1.00 20.52 78 SER D C 1
ATOM 6440 O O . SER D 1 78 ? -21.768 37.189 52.068 1.00 21.16 78 SER D O 1
ATOM 6448 N N . ILE D 1 79 ? -19.605 37.496 52.684 1.00 18.63 79 ILE D N 1
ATOM 6449 C CA . ILE D 1 79 ? -19.045 36.356 51.962 1.00 16.63 79 ILE D CA 1
ATOM 6450 C C . ILE D 1 79 ? -18.079 35.646 52.900 1.00 17.93 79 ILE D C 1
ATOM 6451 O O . ILE D 1 79 ? -17.230 36.290 53.525 1.00 20.53 79 ILE D O 1
ATOM 6467 N N . ARG D 1 80 ? -18.182 34.320 52.979 1.00 18.11 80 ARG D N 1
ATOM 6468 C CA . ARG D 1 80 ? -17.312 33.539 53.842 1.00 17.12 80 ARG D CA 1
ATOM 6469 C C . ARG D 1 80 ? -16.046 33.106 53.103 1.00 17.85 80 ARG D C 1
ATOM 6470 O O . ARG D 1 80 ? -16.055 32.899 51.887 1.00 19.56 80 ARG D O 1
ATOM 6491 N N . THR D 1 81 ? -14.954 32.965 53.856 1.00 18.46 81 THR D N 1
ATOM 6492 C CA . THR D 1 81 ? -13.735 32.342 53.347 1.00 22.31 81 THR D CA 1
ATOM 6493 C C . THR D 1 81 ? -12.985 31.729 54.527 1.00 23.59 81 THR D C 1
ATOM 6494 O O . THR D 1 81 ? -13.472 31.721 55.661 1.00 21.47 81 THR D O 1
ATOM 6505 N N . LEU D 1 82 ? -11.812 31.165 54.251 1.00 22.46 82 LEU D N 1
ATOM 6506 C CA . LEU D 1 82 ? -10.996 30.589 55.310 1.00 22.40 82 LEU D CA 1
AT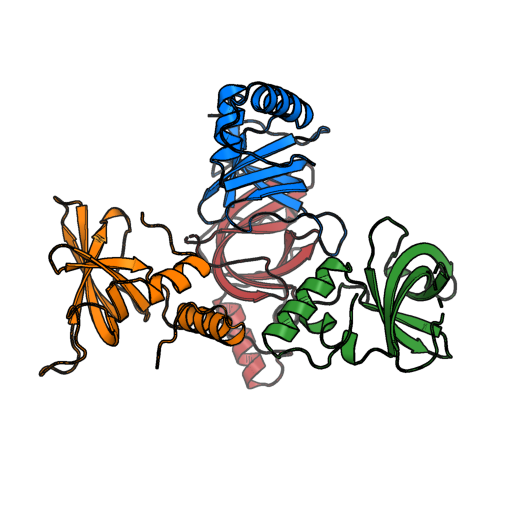OM 6507 C C . LEU D 1 82 ? -10.216 31.675 56.042 1.00 22.32 82 LEU D C 1
ATOM 6508 O O . LEU D 1 82 ? -9.754 32.647 55.435 1.00 22.78 82 LEU D O 1
ATOM 6524 N N . LEU D 1 83 ? -10.078 31.506 57.358 1.00 24.52 83 LEU D N 1
ATOM 6525 C CA . LEU D 1 83 ? -9.336 32.482 58.150 1.00 27.47 83 LEU D CA 1
ATOM 6526 C C . LEU D 1 83 ? -7.896 32.594 57.682 1.00 34.67 83 LEU D C 1
ATOM 6527 O O . LEU D 1 83 ? -7.312 33.685 57.694 1.00 26.83 83 LEU D O 1
ATOM 6543 N N . ARG D 1 84 ? -7.300 31.482 57.262 1.00 26.28 84 ARG D N 1
ATOM 6544 C CA . ARG D 1 84 ? -5.882 31.527 56.942 1.00 31.48 84 ARG D CA 1
ATOM 6545 C C . ARG D 1 84 ? -5.596 32.312 55.666 1.00 32.18 84 ARG D C 1
ATOM 6546 O O . ARG D 1 84 ? -4.429 32.614 55.395 1.00 30.73 84 ARG D O 1
ATOM 6567 N N . CYS D 1 85 ? -6.613 32.630 54.863 1.00 32.00 85 CYS D N 1
ATOM 6568 C CA . CYS D 1 85 ? -6.361 33.442 53.679 1.00 30.73 85 CYS D CA 1
ATOM 6569 C C . CYS D 1 85 ? -5.997 34.880 54.040 1.00 31.30 85 CYS D C 1
ATOM 6570 O O . CYS D 1 85 ? -5.413 35.587 53.214 1.00 37.83 85 CYS D O 1
ATOM 6577 N N . GLY D 1 86 ? -6.319 35.324 55.252 1.00 29.70 86 GLY D N 1
ATOM 6578 C CA . GLY D 1 86 ? -5.826 36.608 55.709 1.00 36.94 86 GLY D CA 1
ATOM 6579 C C . GLY D 1 86 ? -6.453 37.808 55.039 1.00 37.33 86 GLY D C 1
ATOM 6580 O O . GLY D 1 86 ? -5.775 38.822 54.842 1.00 34.97 86 GLY D O 1
ATOM 6584 N N . VAL D 1 87 ? -7.730 37.715 54.662 1.00 30.03 87 VAL D N 1
ATOM 6585 C CA . VAL D 1 87 ? -8.383 38.829 53.988 1.00 32.67 87 VAL D CA 1
ATOM 6586 C C . VAL D 1 87 ? -8.494 40.011 54.939 1.00 32.71 87 VAL D C 1
ATOM 6587 O O . VAL D 1 87 ? -8.762 39.854 56.139 1.00 32.97 87 VAL D O 1
ATOM 6600 N N . ARG D 1 88 ? -8.274 41.207 54.400 1.00 30.76 88 ARG D N 1
ATOM 6601 C CA . ARG D 1 88 ? -8.201 42.443 55.160 1.00 32.46 88 ARG D CA 1
ATOM 6602 C C . ARG D 1 88 ? -9.079 43.498 54.502 1.00 30.00 88 ARG D C 1
ATOM 6603 O O . ARG D 1 88 ? -9.221 43.509 53.272 1.00 33.93 88 ARG D O 1
ATOM 6624 N N . PRO D 1 89 ? -9.648 44.421 55.278 1.00 30.36 89 PRO D N 1
ATOM 6625 C CA . PRO D 1 89 ? -10.326 45.567 54.662 1.00 33.51 89 PRO D CA 1
ATOM 6626 C C . PRO D 1 89 ? -9.301 46.515 54.056 1.00 36.60 89 PRO D C 1
ATOM 6627 O O . PRO D 1 89 ? -8.090 46.407 54.269 1.00 41.75 89 PRO D O 1
ATOM 6638 N N . GLY D 1 90 ? -9.797 47.404 53.213 1.00 41.64 90 GLY D N 1
ATOM 6639 C CA . GLY D 1 90 ? -8.932 48.293 52.487 1.00 45.53 90 GLY D CA 1
ATOM 6640 C C . GLY D 1 90 ? -9.680 48.975 51.370 1.00 57.80 90 GLY D C 1
ATOM 6641 O O . GLY D 1 90 ? -10.838 48.656 51.085 1.00 46.32 90 GLY D O 1
ATOM 6645 N N . PRO D 1 91 ? -9.047 49.949 50.733 1.00 56.95 91 PRO D N 1
ATOM 6646 C CA . PRO D 1 91 ? -9.562 50.444 49.461 1.00 53.47 91 PRO D CA 1
ATOM 6647 C C . PRO D 1 91 ? -9.205 49.427 48.387 1.00 52.80 91 PRO D C 1
ATOM 6648 O O . PRO D 1 91 ? -8.439 48.483 48.602 1.00 56.35 91 PRO D O 1
ATOM 6659 N N . GLY D 1 92 ? -9.785 49.634 47.225 1.00 43.64 92 GLY D N 1
ATOM 6660 C CA . GLY D 1 92 ? -9.609 48.727 46.121 1.00 35.10 92 GLY D CA 1
ATOM 6661 C C . GLY D 1 92 ? -10.967 48.130 45.851 1.00 33.01 92 GLY D C 1
ATOM 6662 O O . GLY D 1 92 ? -11.729 47.802 46.769 1.00 29.49 92 GLY D O 1
ATOM 6666 N N . SER D 1 93 ? -11.277 48.008 44.576 1.00 18.74 93 SER D N 1
ATOM 6667 C CA . SER D 1 93 ? -12.537 47.478 44.107 1.00 19.36 93 SER D CA 1
ATOM 6668 C C . SER D 1 93 ? -12.248 46.114 43.503 1.00 22.52 93 SER D C 1
ATOM 6669 O O . SER D 1 93 ? -11.258 45.942 42.781 1.00 22.77 93 SER D O 1
ATOM 6677 N N . PHE D 1 94 ? -13.106 45.152 43.814 1.00 22.81 94 PHE D N 1
ATOM 6678 C CA . PHE D 1 94 ? -12.871 43.766 43.456 1.00 20.29 94 PHE D CA 1
ATOM 6679 C C . PHE D 1 94 ? -14.099 43.188 42.778 1.00 19.85 94 PHE D C 1
ATOM 6680 O O . PHE D 1 94 ? -15.216 43.697 42.920 1.00 22.00 94 PHE D O 1
ATOM 6697 N N . LEU D 1 95 ? -13.876 42.108 42.033 1.00 19.31 95 LEU D N 1
ATOM 6698 C CA . LEU D 1 95 ? -14.949 41.279 41.499 1.00 17.98 95 LEU D CA 1
ATOM 6699 C C . LEU D 1 95 ? -14.938 39.978 42.296 1.00 23.62 95 LEU D C 1
ATOM 6700 O O . LEU D 1 95 ? -14.106 39.102 42.055 1.00 29.93 95 LEU D O 1
ATOM 6716 N N . PHE D 1 96 ? -15.843 39.872 43.272 1.00 20.06 96 PHE D N 1
ATOM 6717 C CA . PHE D 1 96 ? -15.950 38.674 44.096 1.00 20.64 96 PHE D CA 1
ATOM 6718 C C . PHE D 1 96 ? -16.760 37.620 43.344 1.00 21.38 96 PHE D C 1
ATOM 6719 O O . PHE D 1 96 ? -17.854 37.904 42.848 1.00 21.78 96 PHE D O 1
ATOM 6736 N N . MET D 1 97 ? -16.257 36.386 43.318 1.00 18.89 97 MET D N 1
ATOM 6737 C CA . MET D 1 97 ? -16.909 35.275 42.640 1.00 19.08 97 MET D CA 1
ATOM 6738 C C . MET D 1 97 ? -16.943 34.110 43.603 1.00 19.61 97 MET D C 1
ATOM 6739 O O . MET D 1 97 ? -15.968 33.889 44.323 1.00 20.68 97 MET D O 1
ATOM 6753 N N . GLY D 1 98 ? -18.009 33.324 43.572 1.00 21.10 98 GLY D N 1
ATOM 6754 C CA . GLY D 1 98 ? -18.056 32.173 44.452 1.00 22.45 98 GLY D CA 1
ATOM 6755 C C . GLY D 1 98 ? -19.339 31.392 44.343 1.00 21.09 98 GLY D C 1
ATOM 6756 O O . GLY D 1 98 ? -20.097 31.522 43.377 1.00 21.00 98 GLY D O 1
ATOM 6760 N N . TRP D 1 99 ? -19.553 30.547 45.346 1.00 20.88 99 TRP D N 1
ATOM 6761 C CA . TRP D 1 99 ? -20.661 29.614 45.356 1.00 20.15 99 TRP D CA 1
ATOM 6762 C C . TRP D 1 99 ? -21.471 29.773 46.635 1.00 20.82 99 TRP D C 1
ATOM 6763 O O . TRP D 1 99 ? -21.025 30.372 47.619 1.00 23.18 99 TRP D O 1
ATOM 6784 N N . SER D 1 100 ? -22.665 29.194 46.607 1.00 20.82 100 SER D N 1
ATOM 6785 C CA . SER D 1 100 ? -23.590 29.233 47.728 1.00 21.38 100 SER D CA 1
ATOM 6786 C C . SER D 1 100 ? -23.565 27.885 48.430 1.00 24.34 100 SER D C 1
ATOM 6787 O O . SER D 1 100 ? -23.544 26.838 47.781 1.00 23.86 100 SER D O 1
ATOM 6795 N N . ARG D 1 101 ? -23.560 27.922 49.759 1.00 20.01 101 ARG D N 1
ATOM 6796 C CA . ARG D 1 101 ? -23.643 26.725 50.591 1.00 22.54 101 ARG D CA 1
ATOM 6797 C C . ARG D 1 101 ? -24.525 27.059 51.781 1.00 24.22 101 ARG D C 1
ATOM 6798 O O . ARG D 1 101 ? -24.194 27.959 52.558 1.00 21.28 101 ARG D O 1
ATOM 6819 N N . PHE D 1 102 ? -25.627 26.326 51.935 1.00 22.46 102 PHE D N 1
ATOM 6820 C CA . PHE D 1 102 ? -26.647 26.636 52.941 1.00 19.75 102 PHE D CA 1
ATOM 6821 C C . PHE D 1 102 ? -27.151 28.070 52.790 1.00 20.19 102 PHE D C 1
ATOM 6822 O O . PHE D 1 102 ? -27.523 28.717 53.770 1.00 22.38 102 PHE D O 1
ATOM 6839 N N . GLY D 1 103 ? -27.184 28.570 51.558 1.00 22.41 103 GLY D N 1
ATOM 6840 C CA . GLY D 1 103 ? -27.630 29.927 51.316 1.00 25.86 103 GLY D CA 1
ATOM 6841 C C . GLY D 1 103 ? -26.629 31.000 51.666 1.00 23.44 103 GLY D C 1
ATOM 6842 O O . GLY D 1 103 ? -26.963 32.190 51.570 1.00 25.95 103 GLY D O 1
ATOM 6846 N N . GLU D 1 104 ? -25.416 30.626 52.065 1.00 21.00 104 GLU D N 1
ATOM 6847 C CA . GLU D 1 104 ? -24.363 31.587 52.355 1.00 20.88 104 GLU D CA 1
ATOM 6848 C C . GLU D 1 104 ? -23.377 31.654 51.196 1.00 22.39 104 GLU D C 1
ATOM 6849 O O . GLU D 1 104 ? -22.997 30.624 50.635 1.00 20.67 104 GLU D O 1
ATOM 6861 N N . ALA D 1 105 ? -22.938 32.863 50.865 1.00 20.04 105 ALA D N 1
ATOM 6862 C CA . ALA D 1 105 ? -21.919 33.035 49.835 1.00 20.10 105 ALA D CA 1
ATOM 6863 C C . ALA D 1 105 ? -20.544 32.648 50.366 1.00 17.42 105 ALA D C 1
ATOM 6864 O O . ALA D 1 105 ? -20.165 33.024 51.485 1.00 19.45 105 ALA D O 1
ATOM 6871 N N . TRP D 1 106 ? -19.797 31.902 49.546 1.00 18.94 106 TRP D N 1
ATOM 6872 C CA . TRP D 1 106 ? -18.424 31.501 49.819 1.00 19.16 106 TRP D CA 1
ATOM 6873 C C . TRP D 1 106 ? -17.521 32.012 48.707 1.00 17.90 106 TRP D C 1
ATOM 6874 O O . TRP D 1 106 ? -17.890 31.964 47.532 1.00 19.47 106 TRP D O 1
ATOM 6895 N N . LEU D 1 107 ? -16.323 32.447 49.070 1.00 18.50 107 LEU D N 1
ATOM 6896 C CA . LEU D 1 107 ? -15.439 33.110 48.119 1.00 17.95 107 LEU D CA 1
ATOM 6897 C C . LEU D 1 107 ? -14.630 32.107 47.308 1.00 23.42 107 LEU D C 1
ATOM 6898 O O . LEU D 1 107 ? -13.928 31.264 47.875 1.00 21.29 107 LEU D O 1
ATOM 6914 N N . GLY D 1 108 ? -14.714 32.216 45.984 1.00 20.58 108 GLY D N 1
ATOM 6915 C CA . GLY D 1 108 ? -13.844 31.459 45.104 1.00 24.28 108 GLY D CA 1
ATOM 6916 C C . GLY D 1 108 ? -12.669 32.247 44.563 1.00 25.76 108 GLY D C 1
ATOM 6917 O O . GLY D 1 108 ? -11.522 31.816 44.694 1.00 24.68 108 GLY D O 1
ATOM 6921 N N . CYS D 1 109 ? -12.944 33.405 43.957 1.00 22.63 109 CYS D N 1
ATOM 6922 C CA . CYS D 1 109 ? -11.910 34.286 43.429 1.00 23.35 109 CYS D CA 1
ATOM 6923 C C . CYS D 1 109 ? -12.272 35.727 43.760 1.00 19.87 109 CYS D C 1
ATOM 6924 O O . CYS D 1 109 ? -13.450 36.063 43.888 1.00 23.46 109 CYS D O 1
ATOM 6931 N N . ALA D 1 110 ? -11.259 36.586 43.894 1.00 22.21 110 ALA D N 1
ATOM 6932 C CA . ALA D 1 110 ? -11.481 38.013 44.144 1.00 19.09 110 ALA D CA 1
ATOM 6933 C C . ALA D 1 110 ? -10.403 38.831 43.452 1.00 18.44 110 ALA D C 1
ATOM 6934 O O . ALA D 1 110 ? -9.578 39.490 44.100 1.00 21.59 110 ALA D O 1
ATOM 6941 N N . PRO D 1 111 ? -10.381 38.824 42.120 1.00 19.81 111 PRO D N 1
ATOM 6942 C CA . PRO D 1 111 ? -9.467 39.720 41.399 1.00 22.96 111 PRO D CA 1
ATOM 6943 C C . PRO D 1 111 ? -9.893 41.168 41.566 1.00 21.68 111 PRO D C 1
ATOM 6944 O O . PRO D 1 111 ? -11.070 41.472 41.781 1.00 22.43 111 PRO D O 1
ATOM 6955 N N . ARG D 1 112 ? -8.923 42.073 41.450 1.00 18.23 112 ARG D N 1
ATOM 6956 C CA . ARG D 1 112 ? -9.265 43.478 41.293 1.00 18.73 112 ARG D CA 1
ATOM 6957 C C . ARG D 1 112 ? -10.180 43.626 40.084 1.00 20.18 112 ARG D C 1
ATOM 6958 O O . ARG D 1 112 ? -10.031 42.917 39.085 1.00 21.93 112 ARG D O 1
ATOM 6979 N N . PHE D 1 113 ? -11.139 44.545 40.180 1.00 18.73 113 PHE D N 1
ATOM 6980 C CA . PHE D 1 113 ? -12.105 44.713 39.099 1.00 18.22 113 PHE D CA 1
ATOM 6981 C C . PHE D 1 113 ? -11.417 45.026 37.776 1.00 24.30 113 PHE D C 1
ATOM 6982 O O . PHE D 1 113 ? -11.778 44.480 36.730 1.00 22.40 113 PHE D O 1
ATOM 6999 N N . GLN D 1 114 ? -10.446 45.938 37.797 1.00 26.04 114 GLN D N 1
ATOM 7000 C CA . GLN D 1 114 ? -9.770 46.314 36.560 1.00 23.38 114 GLN D CA 1
ATOM 7001 C C . GLN D 1 114 ? -9.002 45.153 35.954 1.00 19.03 114 GLN D C 1
ATOM 7002 O O . GLN D 1 114 ? -8.934 45.033 34.725 1.00 22.82 114 GLN D O 1
ATOM 7016 N N . GLU D 1 115 ? -8.456 44.267 36.787 1.00 21.45 115 GLU D N 1
ATOM 7017 C CA . GLU D 1 115 ? -7.759 43.099 36.258 1.00 23.79 115 GLU D CA 1
ATOM 7018 C C . GLU D 1 115 ? -8.734 42.145 35.585 1.00 18.86 115 GLU D C 1
ATOM 7019 O O . GLU D 1 115 ? -8.487 41.671 34.467 1.00 20.67 115 GLU D O 1
ATOM 7031 N N . PHE D 1 116 ? -9.854 41.839 36.245 1.00 18.77 116 PHE D N 1
ATOM 7032 C CA . PHE D 1 116 ? -10.786 40.944 35.582 1.00 19.60 116 PHE D CA 1
ATOM 7033 C C . PHE D 1 116 ? -11.374 41.589 34.333 1.00 18.76 116 PHE D C 1
ATOM 7034 O O . PHE D 1 116 ? -11.667 40.892 33.353 1.00 19.62 116 PHE D O 1
ATOM 7051 N N . SER D 1 117 ? -11.575 42.910 34.351 1.00 16.86 117 SER D N 1
ATOM 7052 C CA . SER D 1 117 ? -12.070 43.579 33.153 1.00 17.16 117 SER D CA 1
ATOM 7053 C C . SER D 1 117 ? -11.112 43.374 31.979 1.00 19.41 117 SER D C 1
ATOM 7054 O O . SER D 1 117 ? -11.549 43.118 30.851 1.00 19.97 117 SER D O 1
ATOM 7062 N N . ARG D 1 118 ? -9.802 43.469 32.227 1.00 18.93 118 ARG D N 1
ATOM 7063 C CA . ARG D 1 118 ? -8.821 43.180 31.178 1.00 20.18 118 ARG D CA 1
ATOM 7064 C C . ARG D 1 118 ? -8.967 41.749 30.676 1.00 20.16 118 ARG D C 1
ATOM 7065 O O . ARG D 1 118 ? -8.982 41.493 29.464 1.00 18.48 118 ARG D O 1
ATOM 7086 N N . VAL D 1 119 ? -9.034 40.797 31.604 1.00 19.63 119 VAL D N 1
ATOM 7087 C CA . VAL D 1 119 ? -9.112 39.385 31.238 1.00 18.35 119 VAL D CA 1
ATOM 7088 C C . VAL D 1 119 ? -10.350 39.120 30.396 1.00 22.01 119 VAL D C 1
ATOM 7089 O O . VAL D 1 119 ? -10.280 38.490 29.332 1.00 19.03 119 VAL D O 1
ATOM 7102 N N . TYR D 1 120 ? -11.504 39.599 30.861 1.00 17.27 120 TYR D N 1
ATOM 7103 C CA . TYR D 1 120 ? -12.748 39.374 30.131 1.00 17.35 120 TYR D CA 1
ATOM 7104 C C . TYR D 1 120 ? -12.702 39.994 28.741 1.00 18.69 120 TYR D C 1
ATOM 7105 O O . TYR D 1 120 ? -13.151 39.377 27.766 1.00 19.15 120 TYR D O 1
ATOM 7123 N N . SER D 1 121 ? -12.178 41.221 28.625 1.00 20.17 121 SER D N 1
ATOM 7124 C CA . SER D 1 121 ? -12.058 41.847 27.312 1.00 21.17 121 SER D CA 1
ATOM 7125 C C . SER D 1 121 ? -11.206 41.005 26.371 1.00 19.31 121 SER D C 1
ATOM 7126 O O . SER D 1 121 ? -11.547 40.823 25.198 1.00 20.38 121 SER D O 1
ATOM 7134 N N . ALA D 1 122 ? -10.061 40.528 26.860 1.00 18.51 122 ALA D N 1
ATOM 7135 C CA . ALA D 1 122 ? -9.198 39.692 26.030 1.00 18.68 122 ALA D CA 1
ATOM 7136 C C . ALA D 1 122 ? -9.904 38.398 25.647 1.00 18.78 122 ALA D C 1
ATOM 7137 O O . ALA D 1 122 ? -9.823 37.951 24.499 1.00 18.28 122 ALA D O 1
ATOM 7144 N N . ALA D 1 123 ? -10.608 37.785 26.596 1.00 15.84 123 ALA D N 1
ATOM 7145 C CA . ALA D 1 123 ? -11.310 36.541 26.302 1.00 15.55 123 ALA D CA 1
ATOM 7146 C C . ALA D 1 123 ? -12.423 36.772 25.290 1.00 15.64 123 ALA D C 1
ATOM 7147 O O . ALA D 1 123 ? -12.628 35.963 24.380 1.00 17.35 123 ALA D O 1
ATOM 7154 N N . LEU D 1 124 ? -13.173 37.859 25.461 1.00 15.84 124 LEU D N 1
ATOM 7155 C CA . LEU D 1 124 ? -14.260 38.166 24.541 1.00 15.99 124 LEU D CA 1
ATOM 7156 C C . LEU D 1 124 ? -13.720 38.384 23.136 1.00 19.59 124 LEU D C 1
ATOM 7157 O O . LEU D 1 124 ? -14.288 37.885 22.160 1.00 19.56 124 LEU D O 1
ATOM 7173 N N . THR D 1 125 ? -12.618 39.126 23.023 1.00 18.42 125 THR D N 1
ATOM 7174 C CA . THR D 1 125 ? -12.040 39.435 21.722 1.00 18.23 125 THR D CA 1
ATOM 7175 C C . THR D 1 125 ? -11.541 38.184 21.020 1.00 21.33 125 THR D C 1
ATOM 7176 O O . THR D 1 125 ? -11.663 38.063 19.797 1.00 24.50 125 THR D O 1
ATOM 7187 N N . THR D 1 126 ? -11.018 37.224 21.779 1.00 18.67 126 THR D N 1
ATOM 7188 C CA . THR D 1 126 ? -10.472 35.999 21.210 1.00 18.71 126 THR D CA 1
ATOM 7189 C C . THR D 1 126 ? -11.495 34.870 21.117 1.00 21.45 126 THR D C 1
ATOM 7190 O O . THR D 1 126 ? -11.150 33.781 20.639 1.00 18.69 126 THR D O 1
ATOM 7201 N N . HIS D 1 127 ? -12.732 35.098 21.575 1.00 17.78 127 HIS D N 1
ATOM 7202 C CA . HIS D 1 127 ? -13.767 34.065 21.631 1.00 21.65 127 HIS D CA 1
ATOM 7203 C C . HIS D 1 127 ? -13.325 32.864 22.455 1.00 20.68 127 HIS D C 1
ATOM 7204 O O . HIS D 1 127 ? -13.719 31.721 22.202 1.00 20.02 127 HIS D O 1
ATOM 7218 N N . LEU D 1 128 ? -12.553 33.140 23.499 1.00 16.76 128 LEU D N 1
ATOM 7219 C CA . LEU D 1 128 ? -12.194 32.131 24.470 1.00 17.48 128 LEU D CA 1
ATOM 7220 C C . LEU D 1 128 ? -13.019 32.233 25.748 1.00 19.24 128 LEU D C 1
ATOM 7221 O O . LEU D 1 128 ? -12.824 31.427 26.662 1.00 19.86 128 LEU D O 1
ATOM 7237 N N . ASN D 1 129 ? -13.935 33.192 25.823 1.00 15.73 129 ASN D N 1
ATOM 7238 C CA . ASN D 1 129 ? -14.794 33.317 26.990 1.00 17.47 129 ASN D CA 1
ATOM 7239 C C . ASN D 1 129 ? -15.866 32.234 27.001 1.00 17.20 129 ASN D C 1
ATOM 7240 O O . ASN D 1 129 ? -16.602 32.087 26.015 1.00 18.78 129 ASN D O 1
ATOM 7251 N N . PRO D 1 130 ? -16.021 31.487 28.103 1.00 16.86 130 PRO D N 1
ATOM 7252 C CA . PRO D 1 130 ? -17.084 30.466 28.145 1.00 23.10 130 PRO D CA 1
ATOM 7253 C C . PRO D 1 130 ? -18.492 31.039 28.263 1.00 23.07 130 PRO D C 1
ATOM 7254 O O . PRO D 1 130 ? -19.455 30.326 27.941 1.00 21.95 130 PRO D O 1
ATOM 7265 N N . CYS D 1 131 ? -18.643 32.283 28.720 1.00 17.46 131 CYS D N 1
ATOM 7266 C CA . CYS D 1 131 ? -19.943 32.939 28.772 1.00 20.16 131 CYS D CA 1
ATOM 7267 C C . CYS D 1 131 ? -19.730 34.447 28.712 1.00 18.68 131 CYS D C 1
ATOM 7268 O O . CYS D 1 131 ? -18.601 34.936 28.775 1.00 19.95 131 CYS D O 1
ATOM 7275 N N . GLU D 1 132 ? -20.836 35.176 28.570 1.00 17.24 132 GLU D N 1
ATOM 7276 C CA . GLU D 1 132 ? -20.866 36.630 28.606 1.00 16.61 132 GLU D CA 1
ATOM 7277 C C . GLU D 1 132 ? -21.540 37.156 29.870 1.00 22.18 132 GLU D C 1
ATOM 7278 O O . GLU D 1 132 ? -22.292 36.455 30.554 1.00 19.93 132 GLU D O 1
ATOM 7290 N N . MET D 1 133 ? -21.175 38.385 30.221 1.00 20.57 133 MET D N 1
ATOM 7291 C CA . MET D 1 133 ? -21.806 39.118 31.311 1.00 17.76 133 MET D CA 1
ATOM 7292 C C . MET D 1 133 ? -21.569 40.598 31.082 1.00 21.47 133 MET D C 1
ATOM 7293 O O . MET D 1 133 ? -20.693 40.989 30.306 1.00 21.24 133 MET D O 1
ATOM 7307 N N . ALA D 1 134 ? -22.386 41.413 31.741 1.00 21.04 134 ALA D N 1
ATOM 7308 C CA . ALA D 1 134 ? -22.286 42.865 31.660 1.00 23.10 134 ALA D CA 1
ATOM 7309 C C . ALA D 1 134 ? -21.557 43.353 32.910 1.00 24.59 134 ALA D C 1
ATOM 7310 O O . ALA D 1 134 ? -22.134 43.376 34.002 1.00 22.99 134 ALA D O 1
ATOM 7317 N N . LEU D 1 135 ? -20.321 43.823 32.737 1.00 23.21 135 LEU D N 1
ATOM 7318 C CA . LEU D 1 135 ? -19.496 44.185 33.886 1.00 29.28 135 LEU D CA 1
ATOM 7319 C C . LEU D 1 135 ? -19.863 45.534 34.489 1.00 36.48 135 LEU D C 1
ATOM 7320 O O . LEU D 1 135 ? -19.483 45.797 35.634 1.00 38.98 135 LEU D O 1
ATOM 7336 N N . ASP D 1 136 ? -20.578 46.392 33.773 1.00 49.43 136 ASP D N 1
ATOM 7337 C CA . ASP D 1 136 ? -21.008 47.649 34.390 1.00 54.48 136 ASP D CA 1
ATOM 7338 C C . ASP D 1 136 ? -22.315 48.140 33.772 1.00 64.48 136 ASP D C 1
ATOM 7339 O O . ASP D 1 136 ? -23.149 47.346 33.335 1.00 61.01 136 ASP D O 1
#

Nearest PDB structures (foldseek):
  7tlh-assembly2_C  TM=1.009E+00  e=1.323E-26  Mus musculus
  7tlh-assembly4_D  TM=1.005E+00  e=4.294E-25  Mus musculus
  7tlh-assembly3_A  TM=9.987E-01  e=1.685E-24  Mus musculus
  7tlw-assembly1_A  TM=9.192E-01  e=3.424E-14  Mus musculus
  6xzu-assembly1_B  TM=6.580E-01  e=7.883E-04  Mus musculus

Foldseek 3Di:
DQDADDLVRVLVQVVPFQWKFKFAFPFKDADPVVQKIKTKTFTPDTWDHPDPLDDAADPVGTDIDIEMEGNVSPDGGDDFMWIFTHYADPSHHYTDHTHGLVVNVVSVVVCVVVVNRPDDIDSD/DLDADDLVRLLVQVVPFQWKFKFFWPFKDADPVVQKIKTKTCTPDTWDHNDCLDDVDIDIEMEGNVSVDGGDDFMWIFTHYADPSHHYGDHTHGLVVNVVSVVVCVVVVNRPDDIDSD/DLDAADLVRLLVQVVPFQWKFKWAFPFKDADVVVQKIKTKTFTPDTFDHPDCLDDAADPVGIDIHIEMEGNVSPDGGDDFMWTFTHYADPSHHYTDHTHGLVVNVVSVVVCVVVVNRPDDIDSD/DLDADDLVRLLVLVVPFQWKFKWFFPFKDADPVVQKIKTKTQTPDTFDHPDCLDDPDCNDIDIEMEGNVSPDGGDDFMWIFTHYADPSHHYTDHTHGLVVNVVSVVVCVVVVVRPDDIDSD

GO terms:
  GO:0005576 extracellular region (C, IDA)
  GO:0010001 glial cell differentiation (P, IDA)
  GO:0050772 positive regulation of axonogenesis (P, IDA)

InterPro domains:
  IPR051998 Meteorin-like [PTHR28593] (3-291)
  IPR060389 Meteorin-like, N-terminal domain [PF27640] (30-155)